Protein AF-A0AAW4C2I9-F1 (afdb_monomer)

Nearest PDB structures (foldseek):
  2wze-assembly2_B  TM=6.515E-01  e=4.991E-06  Acetivibrio thermocellus
  4xup-assembly6_F  TM=6.918E-01  e=1.809E-05  Paenibacillus barcinonensis
  4xup-assembly4_D  TM=6.407E-01  e=1.243E-05  Paenibacillus barcinonensis
  4gwm-assembly1_B  TM=6.866E-01  e=7.703E-05  Homo sapiens
  4xup-assembly2_B  TM=6.255E-01  e=2.634E-05  Paenibacillus barcinonensis

InterPro domains:
  IPR008979 Galactose-binding-like domain superfamily [SSF49785] (207-330)
  IPR015406 Tip attachment protein J, central straight fiber domain [PF09327] (444-577)
  IPR053171 Viral Tip Attachment Protein [PTHR36251] (152-578)

pLDDT: mean 73.22, std 16.02, range [34.75, 94.25]

Organism: Pseudomonas putida (NCBI:txid303)

Secondary structure (DSSP, 8-state):
------TTS-SSS-SHHHHS----------SSTT-----S----SS--S-HHHHHHHHHHHHHHHHHHHHHHHHHHHHHHHHHHHHHHHHHHHHHHHHHHHHHT---EEEESSPPPGGG--TT-EEEE-GGG--EEEEE-SSSEEE---HHHHHHHHHHHHHHHHHHHHHHHHHHHHHHHHHHHHHHHHHHHHHHHHHHHHHHHT----S-S-SS-TT---TTB-SS-EEEE-SSSSS-SEEEEESS-EEESSS-PEE--TT-EEEEEEEEE-TTSPTT-EEEEEEEEE-TT--EEEEEEEEEEETT--S-EEEEEEEEPPTT--EEEEEEEEES--SS--EEEEEEEEEEE-THHHHHHHHHHHHHHHHHHHHHHHHHHHHHHHHHHHHHS---BTBTT--S--TT----SHHHHHHHHHHHHHHHHHHHHHHHHHTT--S-----------TT------PPPPPEE-TTS-EE---EEEEE-SSSEEEEE--SEEEEEE-SSSS-EEEEEEETTEEEES----S----S----SSEEE-S-B-TTS-BSEEEETTTTEEEEE-TTSSEEEEEETTEEEEEETTS-EEEEE----

Sequence (596 aa):
MVLEWDMSQLTAGGSDWSDSTITRFYLWLSSVAGDVFEIDWIALGQIAPSASVASVVDERTARISGDEANASAILGLSSSLQTTNGNVTAAQQAAQAASDKAGGKGEVIYSSTEPATDKRLAQNLWIDTTGAANTPKRWTGSAWVAVTDKVATDAAAAAASALAQVASKADASALQALQTTVTNQGNTLTAQGTSITQIKASIGQQPDNLILRGSFEDGLVDPWSGDARITNISAHPSAGKGVSFYTNSFCGIAANIVTAAGEQFDLSADLWANYMTAGQTARFQMQFYDKAGTSLGYVNAFSVAAAATGFKSYSGRITAPAGSVSARFLTRTEPADGTGRSLWCNIVARRVSSAEAATAQAVSNVEATVTQQGTAITAQASRLDGLYVQVNPEMEGDSSGMAGSTGSLVGVWTEQSARIEDGIAIGRQVETVQAQMGQTNASVQQVSEVMADINGRVSAQTTLKVETNQGGRKVVSGIAIGSNGEEGEILLMAQRLAIIDNLNGQTILPFVVEGGQVFINQAVINTAFIQQIVAGMTIRSAALNAQGLPLLEINFAAGTFTLRGQDANGSTLLNNGGLYVYDANGTERTAVGRLT

Foldseek 3Di:
DDDDDDLPDDPDDDRCSPPHDDPDDDDDPDPDPPDDDDDPDDDDDPPPPPPVVVVVVVVVVVVVVVVVVVVVVVVVVVVVVVVVVVVVVVVVVVVVVVVCVVVLQQDEAEECDDDDPVSLDQSYWYQNCNPNHRFIWGRPPPDTHTDDDPPVVVVVVVVVVVVVVVVVVVVVVVVVVVVVVVVVVVVVVVVVVVVVVVVVVVVVPDDDQDDPDFQCQVVDPPPKDQPKGKDQDPQDPPGRIWIKHLFKIWHDDVDWAFDAAFWKKKKKWKKDQQQADAPKKKFKWKWFAAPVRDTPDIDTQDMDGRPDPGIDMGMGMDGHHHRGGTMTIMIGIPDRPVRGIMIIGPIGMGTPDPVVVVVVVVVVVVVVVVVVVVVVVVVVVVVVVVVCCVVDPPDCPPPPHDPDDPPDDDPDVVVVVVVVVVVVVVVVVVVVVVVVVVPDPDDDPPPDDDDDDDPPDDWDFDFDDWDQDPVRDIDDWTFGFTDPPPDIDTDTDDQKDFDWDCPDPDTDTQWMDHPNDIDGPDDDDPDDDDPDDDDQAKDFDPQAAPVRHGQWMQGPPQQKTKHADNPLQWIWIQHPQFIFIAGSVRDTPDGDRRDD

Radius of gyration: 65.93 Å; Cα contacts (8 Å, |Δi|>4): 737; chains: 1; bounding box: 180×69×124 Å

Structure (mmCIF, N/CA/C/O backbone):
data_AF-A0AAW4C2I9-F1
#
_entry.id   AF-A0AAW4C2I9-F1
#
loop_
_atom_site.group_PDB
_atom_site.id
_atom_site.type_symbol
_atom_site.label_atom_id
_atom_site.label_alt_id
_atom_site.label_comp_id
_atom_site.label_asym_id
_atom_site.label_entity_id
_atom_site.label_seq_id
_atom_site.pdbx_PDB_ins_code
_atom_site.Cartn_x
_atom_site.Cartn_y
_atom_site.Cartn_z
_atom_site.occupancy
_atom_site.B_iso_or_equiv
_atom_site.auth_seq_id
_atom_site.auth_comp_id
_atom_site.auth_asym_id
_atom_site.auth_atom_id
_atom_site.pdbx_PDB_model_num
ATOM 1 N N . MET A 1 1 ? 36.603 -35.689 -42.553 1.00 52.62 1 MET A N 1
ATOM 2 C CA . MET A 1 1 ? 37.270 -36.418 -41.454 1.00 52.62 1 MET A CA 1
ATOM 3 C C . MET A 1 1 ? 37.646 -35.378 -40.422 1.00 52.62 1 MET A C 1
ATOM 5 O O . MET A 1 1 ? 38.348 -34.447 -40.789 1.00 52.62 1 MET A O 1
ATOM 9 N N . VAL A 1 2 ? 37.108 -35.462 -39.206 1.00 56.06 2 VAL A N 1
ATOM 10 C CA . VAL A 1 2 ? 37.527 -34.565 -38.120 1.00 56.06 2 VAL A CA 1
ATOM 11 C C . VAL A 1 2 ? 38.791 -35.172 -37.531 1.00 56.06 2 VAL A C 1
ATOM 13 O O . VAL A 1 2 ? 38.788 -36.345 -37.159 1.00 56.06 2 VAL A O 1
ATOM 16 N N . LEU A 1 3 ? 39.882 -34.414 -37.558 1.00 62.31 3 LEU A N 1
ATOM 17 C CA . LEU A 1 3 ? 41.158 -34.841 -37.012 1.00 62.31 3 LEU A CA 1
ATOM 18 C C . LEU A 1 3 ? 41.336 -34.141 -35.668 1.00 62.31 3 LEU A C 1
ATOM 20 O O . LEU A 1 3 ? 41.514 -32.926 -35.617 1.00 62.31 3 LEU A O 1
ATOM 24 N N . GLU A 1 4 ? 41.214 -34.907 -34.592 1.00 64.19 4 GLU A N 1
ATOM 25 C CA . GLU A 1 4 ? 41.355 -34.403 -33.230 1.00 64.19 4 GLU A CA 1
ATOM 26 C C . GLU A 1 4 ? 42.714 -34.812 -32.678 1.00 64.19 4 GLU A C 1
ATOM 28 O O . GLU A 1 4 ? 43.131 -35.967 -32.785 1.00 64.19 4 GLU A O 1
ATOM 33 N N . TRP A 1 5 ? 43.399 -33.849 -32.072 1.00 69.94 5 TRP A N 1
ATOM 34 C CA . TRP A 1 5 ? 44.656 -34.074 -31.384 1.00 69.94 5 TRP A CA 1
ATOM 35 C C . TRP A 1 5 ? 44.532 -33.552 -29.957 1.00 69.94 5 TRP A C 1
ATOM 37 O O . TRP A 1 5 ? 44.250 -32.372 -29.742 1.00 69.94 5 TRP A O 1
ATOM 47 N N . ASP A 1 6 ? 44.771 -34.427 -28.985 1.00 68.94 6 ASP A N 1
ATOM 48 C CA . ASP A 1 6 ? 44.899 -34.027 -27.589 1.00 68.94 6 ASP A CA 1
ATOM 49 C C . ASP A 1 6 ? 46.266 -33.364 -27.383 1.00 68.94 6 ASP A C 1
ATOM 51 O O . ASP A 1 6 ? 47.305 -34.028 -27.355 1.00 68.94 6 ASP A O 1
ATOM 55 N N . MET A 1 7 ? 46.260 -32.036 -27.248 1.00 68.44 7 MET A N 1
ATOM 56 C CA . MET A 1 7 ? 47.475 -31.237 -27.063 1.00 68.44 7 MET A CA 1
ATOM 57 C C . MET A 1 7 ? 48.206 -31.546 -25.743 1.00 68.44 7 MET A C 1
ATOM 59 O O . MET A 1 7 ? 49.376 -31.198 -25.613 1.00 68.44 7 MET A O 1
ATOM 63 N N . SER A 1 8 ? 47.552 -32.209 -24.775 1.00 65.75 8 SER A N 1
ATOM 64 C CA . SER A 1 8 ? 48.166 -32.629 -23.506 1.00 65.75 8 SER A CA 1
ATOM 65 C C . SER A 1 8 ? 48.896 -33.976 -23.593 1.00 65.75 8 SER A C 1
ATOM 67 O O . SER A 1 8 ? 49.721 -34.283 -22.733 1.00 65.75 8 SER A O 1
ATOM 69 N N . GLN A 1 9 ? 48.628 -34.767 -24.639 1.00 66.75 9 GLN A N 1
ATOM 70 C CA . GLN A 1 9 ? 49.229 -36.085 -24.877 1.00 66.75 9 GLN A CA 1
ATOM 71 C C . GLN A 1 9 ? 49.731 -36.236 -26.318 1.00 66.75 9 GLN A C 1
ATOM 73 O O . GLN A 1 9 ? 49.493 -37.240 -26.993 1.00 66.75 9 GLN A O 1
ATOM 78 N N . LEU A 1 10 ? 50.450 -35.228 -26.811 1.00 66.75 10 LEU A N 1
ATOM 79 C CA . LEU A 1 10 ? 51.054 -35.283 -28.138 1.00 66.75 10 LEU A CA 1
ATOM 80 C C . LEU A 1 10 ? 52.108 -36.395 -28.220 1.00 66.75 10 LEU A C 1
ATOM 82 O O . LEU A 1 10 ? 53.050 -36.460 -27.434 1.00 66.75 10 LEU A O 1
ATOM 86 N N . THR A 1 11 ? 51.983 -37.252 -29.232 1.00 63.31 11 THR A N 1
ATOM 87 C CA . THR A 1 11 ? 52.945 -38.329 -29.522 1.00 63.31 11 THR A CA 1
ATOM 88 C C . THR A 1 11 ? 54.231 -37.826 -30.194 1.00 63.31 11 THR A C 1
ATOM 90 O O . THR A 1 11 ? 55.203 -38.573 -30.286 1.00 63.31 11 THR A O 1
ATOM 93 N N . ALA A 1 12 ? 54.270 -36.558 -30.623 1.00 63.03 12 ALA A N 1
ATOM 94 C CA . ALA A 1 12 ? 55.456 -35.862 -31.122 1.00 63.03 12 ALA A CA 1
ATOM 95 C C . ALA A 1 12 ? 55.344 -34.346 -30.854 1.00 63.03 12 ALA A C 1
ATOM 97 O O . ALA A 1 12 ? 54.268 -33.781 -31.028 1.00 63.03 12 ALA A O 1
ATOM 98 N N . GLY A 1 13 ? 56.447 -33.684 -30.472 1.00 62.19 13 GLY A N 1
ATOM 99 C CA . GLY A 1 13 ? 56.495 -32.222 -30.271 1.00 62.19 13 GLY A CA 1
ATOM 100 C C . GLY A 1 13 ? 56.790 -31.715 -28.849 1.00 62.19 13 GLY A C 1
ATOM 101 O O . GLY A 1 13 ? 56.849 -30.507 -28.670 1.00 62.19 13 GLY A O 1
ATOM 102 N N . GLY A 1 14 ? 57.029 -32.589 -27.861 1.00 65.00 14 GLY A N 1
ATOM 103 C CA . GLY A 1 14 ? 57.451 -32.191 -26.501 1.00 65.00 14 GLY A CA 1
ATOM 104 C C . GLY A 1 14 ? 56.325 -31.652 -25.598 1.00 65.00 14 GLY A C 1
ATOM 105 O O . GLY A 1 14 ? 55.154 -31.729 -25.960 1.00 65.00 14 GLY A O 1
ATOM 106 N N . SER A 1 15 ? 56.676 -31.132 -24.409 1.00 64.69 15 SER A N 1
ATOM 107 C CA . SER A 1 15 ? 55.736 -30.580 -23.405 1.00 64.69 15 SER A CA 1
ATOM 108 C C . SER A 1 15 ? 55.484 -29.069 -23.537 1.00 64.69 15 SER A C 1
ATOM 110 O O . SER A 1 15 ? 54.864 -28.458 -22.669 1.00 64.69 15 SER A O 1
ATOM 112 N N . ASP A 1 16 ? 55.915 -28.447 -24.642 1.00 68.19 16 ASP A N 1
ATOM 113 C CA . ASP A 1 16 ? 55.808 -26.995 -24.861 1.00 68.19 16 ASP A CA 1
ATOM 114 C C . ASP A 1 16 ? 54.371 -26.464 -24.693 1.00 68.19 16 ASP A C 1
ATOM 116 O O . ASP A 1 16 ? 54.170 -25.336 -24.249 1.00 68.19 16 ASP A O 1
ATOM 120 N N . TRP A 1 17 ? 53.365 -27.292 -24.991 1.00 67.88 17 TRP A N 1
ATOM 121 C CA . TRP A 1 17 ? 51.941 -26.960 -24.875 1.00 67.88 17 TRP A CA 1
ATOM 122 C C . TRP A 1 17 ? 51.420 -26.873 -23.435 1.00 67.88 17 TRP A C 1
ATOM 124 O O . TRP A 1 17 ? 50.416 -26.198 -23.207 1.00 67.88 17 TRP A O 1
ATOM 134 N N . SER A 1 18 ? 52.067 -27.540 -22.472 1.00 64.25 18 SER A N 1
ATOM 135 C CA . SER A 1 18 ? 51.717 -27.454 -21.046 1.00 64.25 18 SER A CA 1
ATOM 136 C C . SER A 1 18 ? 52.580 -26.451 -20.286 1.00 64.25 18 SER A C 1
ATOM 138 O O . SER A 1 18 ? 52.116 -25.866 -19.308 1.00 64.25 18 SER A O 1
ATOM 140 N N . ASP A 1 19 ? 53.815 -26.237 -20.744 1.00 66.19 19 ASP A N 1
ATOM 141 C CA . ASP A 1 19 ? 54.846 -25.567 -19.947 1.00 66.19 19 ASP A CA 1
ATOM 142 C C . ASP A 1 19 ? 55.161 -24.140 -20.434 1.00 66.19 19 ASP A C 1
ATOM 144 O O . ASP A 1 19 ? 55.886 -23.406 -19.761 1.00 66.19 19 ASP A O 1
ATOM 148 N N . SER A 1 20 ? 54.628 -23.722 -21.591 1.00 69.94 20 SER A N 1
ATOM 149 C CA . SER A 1 20 ? 54.913 -22.418 -22.206 1.00 69.94 20 SER A CA 1
ATOM 150 C C . SER A 1 20 ? 53.667 -21.676 -22.700 1.00 69.94 20 SER A C 1
ATOM 152 O O . SER A 1 20 ? 52.658 -22.261 -23.085 1.00 69.94 20 SER A O 1
ATOM 154 N N . THR A 1 21 ? 53.758 -20.344 -22.753 1.00 70.88 21 THR A N 1
ATOM 155 C CA . THR A 1 21 ? 52.738 -19.496 -23.388 1.00 70.88 21 THR A CA 1
ATOM 156 C C . THR A 1 21 ? 52.867 -19.564 -24.910 1.00 70.88 21 THR A C 1
ATOM 158 O O . THR A 1 21 ? 53.833 -19.058 -25.486 1.00 70.88 21 THR A O 1
ATOM 161 N N . ILE A 1 22 ? 51.869 -20.142 -25.579 1.00 71.25 22 ILE A N 1
ATOM 162 C CA . ILE A 1 22 ? 51.860 -20.294 -27.037 1.00 71.25 22 ILE A CA 1
ATOM 163 C C . ILE A 1 22 ? 51.410 -18.991 -27.708 1.00 71.25 22 ILE A C 1
ATOM 165 O O . ILE A 1 22 ? 50.262 -18.573 -27.590 1.00 71.25 22 ILE A O 1
ATOM 169 N N . THR A 1 23 ? 52.317 -18.347 -28.443 1.00 70.75 23 THR A N 1
ATOM 170 C CA . THR A 1 23 ? 52.043 -17.098 -29.185 1.00 70.75 23 THR A CA 1
ATOM 171 C C . THR A 1 23 ? 51.770 -17.325 -30.672 1.00 70.75 23 THR A C 1
ATOM 173 O O . THR A 1 23 ? 51.279 -16.432 -31.360 1.00 70.75 23 THR A O 1
ATOM 176 N N . ARG A 1 24 ? 52.090 -18.519 -31.184 1.00 68.06 24 ARG A N 1
ATOM 177 C CA . ARG A 1 24 ? 51.896 -18.931 -32.578 1.00 68.06 24 ARG A CA 1
ATOM 178 C C . ARG A 1 24 ? 51.836 -20.453 -32.678 1.00 68.06 24 ARG A C 1
ATOM 180 O O . ARG A 1 24 ? 52.513 -21.134 -31.916 1.00 68.06 24 ARG A O 1
ATOM 187 N N . PHE A 1 25 ? 51.125 -20.975 -33.672 1.00 69.12 25 PHE A N 1
ATOM 188 C CA . PHE A 1 25 ? 51.182 -22.389 -34.047 1.00 69.12 25 PHE A CA 1
ATOM 189 C C . PHE A 1 25 ? 51.425 -22.516 -35.555 1.00 69.12 25 PHE A C 1
ATOM 191 O O . PHE A 1 25 ? 51.095 -21.614 -36.328 1.00 69.12 25 PHE A O 1
ATOM 198 N N . TYR A 1 26 ? 52.038 -23.622 -35.966 1.00 70.94 26 TYR A N 1
ATOM 199 C CA . TYR A 1 26 ? 52.268 -23.956 -37.368 1.00 70.94 26 TYR A CA 1
ATOM 200 C C . TYR A 1 26 ? 51.547 -25.257 -37.696 1.00 70.94 26 TYR A C 1
ATOM 202 O O . TYR A 1 26 ? 51.655 -26.224 -36.947 1.00 70.94 26 TYR A O 1
ATOM 210 N N . LEU A 1 27 ? 50.843 -25.282 -38.825 1.00 75.50 27 LEU A N 1
ATOM 211 C CA . LEU A 1 27 ? 50.160 -26.468 -39.324 1.00 75.50 27 LEU A CA 1
ATOM 212 C C . LEU A 1 27 ? 50.818 -26.905 -40.634 1.00 75.50 27 LEU A C 1
ATOM 214 O O . LEU A 1 27 ? 50.690 -26.231 -41.656 1.00 75.50 27 LEU A O 1
ATOM 218 N N . TRP A 1 28 ? 51.550 -28.016 -40.597 1.00 74.62 28 TRP A N 1
ATOM 219 C CA . TRP A 1 28 ? 52.153 -28.617 -41.786 1.00 74.62 28 TRP A CA 1
ATOM 220 C C . TRP A 1 28 ? 51.223 -29.697 -42.337 1.00 74.62 28 TRP A C 1
ATOM 222 O O . TRP A 1 28 ? 51.071 -30.754 -41.734 1.00 74.62 28 TRP A O 1
ATOM 232 N N . LEU A 1 29 ? 50.576 -29.406 -43.467 1.00 73.75 29 LEU A N 1
ATOM 233 C CA . LEU A 1 29 ? 49.524 -30.256 -44.039 1.00 73.75 29 LEU A CA 1
ATOM 234 C C . LEU A 1 29 ? 50.050 -31.295 -45.039 1.00 73.75 29 LEU A C 1
ATOM 236 O O . LEU A 1 29 ? 49.460 -32.360 -45.177 1.00 73.75 29 LEU A O 1
ATOM 240 N N . SER A 1 30 ? 51.166 -31.014 -45.714 1.00 74.88 30 SER A N 1
ATOM 241 C CA . SER A 1 30 ? 51.853 -31.969 -46.589 1.00 74.88 30 SER A CA 1
ATOM 242 C C . SER A 1 30 ? 53.334 -31.621 -46.716 1.00 74.88 30 SER A C 1
ATOM 244 O O . SER A 1 30 ? 53.735 -30.469 -46.541 1.00 74.88 30 SER A O 1
ATOM 246 N N . SER A 1 31 ? 54.146 -32.629 -47.030 1.00 74.00 31 SER A N 1
ATOM 247 C CA . SER A 1 31 ? 55.551 -32.492 -47.423 1.00 74.00 31 SER A CA 1
ATOM 248 C C . SER A 1 31 ? 55.761 -32.634 -48.938 1.00 74.00 31 SER A C 1
ATOM 250 O O . SER A 1 31 ? 56.901 -32.587 -49.402 1.00 74.00 31 SER A O 1
ATOM 252 N N . VAL A 1 32 ? 54.680 -32.793 -49.713 1.00 73.50 32 VAL A N 1
ATOM 253 C CA . VAL A 1 32 ? 54.700 -33.038 -51.160 1.00 73.50 32 VAL A CA 1
ATOM 254 C C . VAL A 1 32 ? 54.018 -31.881 -51.899 1.00 73.50 32 VAL A C 1
ATOM 256 O O . VAL A 1 32 ? 52.949 -31.411 -51.516 1.00 73.50 32 VAL A O 1
ATOM 259 N N . ALA A 1 33 ? 54.648 -31.389 -52.968 1.00 71.75 33 ALA A N 1
ATOM 260 C CA . ALA A 1 33 ? 54.097 -30.304 -53.774 1.00 71.75 33 ALA A CA 1
ATOM 261 C C . ALA A 1 33 ? 52.945 -30.810 -54.663 1.00 71.75 33 ALA A C 1
ATOM 263 O O . ALA A 1 33 ? 53.154 -31.706 -55.478 1.00 71.75 33 ALA A O 1
ATOM 264 N N . GLY A 1 34 ? 51.759 -30.203 -54.539 1.00 70.75 34 GLY A N 1
ATOM 265 C CA . GLY A 1 34 ? 50.592 -30.486 -55.390 1.00 70.75 34 GLY A CA 1
ATOM 266 C C . GLY A 1 34 ? 49.338 -30.972 -54.656 1.00 70.75 34 GLY A C 1
ATOM 267 O O . GLY A 1 34 ? 48.286 -31.059 -55.285 1.00 70.75 34 GLY A O 1
ATOM 268 N N . ASP A 1 35 ? 49.418 -31.243 -53.352 1.00 76.94 35 ASP A N 1
ATOM 269 C CA . ASP A 1 35 ? 48.251 -31.647 -52.562 1.00 76.94 35 ASP A CA 1
ATOM 270 C C . ASP A 1 35 ? 47.304 -30.465 -52.293 1.00 76.94 35 ASP A C 1
ATOM 272 O O . ASP A 1 35 ? 47.739 -29.341 -52.024 1.00 76.94 35 ASP A O 1
ATOM 276 N N . VAL A 1 36 ? 45.994 -30.731 -52.334 1.00 74.56 36 VAL A N 1
ATOM 277 C CA . VAL A 1 36 ? 44.930 -29.750 -52.070 1.00 74.56 36 VAL A CA 1
ATOM 278 C C . VAL A 1 36 ? 44.140 -30.184 -50.839 1.00 74.56 36 VAL A C 1
ATOM 280 O O . VAL A 1 36 ? 43.656 -31.313 -50.777 1.00 74.56 36 VAL A O 1
ATOM 283 N N . PHE A 1 37 ? 43.986 -29.275 -49.875 1.00 73.50 37 PHE A N 1
ATOM 284 C CA . PHE A 1 37 ? 43.230 -29.493 -48.641 1.00 73.50 37 PHE A CA 1
ATOM 285 C C . PHE A 1 37 ? 42.101 -28.470 -48.536 1.00 73.50 37 PHE A C 1
ATOM 287 O O . PHE A 1 37 ? 42.345 -27.269 -48.650 1.00 73.50 37 PHE A O 1
ATOM 294 N N . GLU A 1 38 ? 40.882 -28.935 -48.271 1.00 72.94 38 GLU A N 1
ATOM 295 C CA . GLU A 1 38 ? 39.770 -28.075 -47.865 1.00 72.94 38 GLU A CA 1
ATOM 296 C C . GLU A 1 38 ? 39.625 -28.131 -46.346 1.00 72.94 38 GLU A C 1
ATOM 298 O O . GLU A 1 38 ? 39.473 -29.203 -45.756 1.00 72.94 38 GLU A O 1
ATOM 303 N N . ILE A 1 39 ? 39.702 -26.963 -45.713 1.00 73.56 39 ILE A N 1
ATOM 304 C CA . ILE A 1 39 ? 39.550 -26.802 -44.270 1.00 73.56 39 ILE A CA 1
ATOM 305 C C . ILE A 1 39 ? 38.329 -25.923 -44.050 1.00 73.56 39 ILE A C 1
ATOM 307 O O . ILE A 1 39 ? 38.333 -24.753 -44.419 1.00 73.56 39 ILE A O 1
ATOM 311 N N . ASP A 1 40 ? 37.295 -26.502 -43.452 1.00 67.62 40 ASP A N 1
ATOM 312 C CA . ASP A 1 40 ? 36.054 -25.791 -43.148 1.00 67.62 40 ASP A CA 1
ATOM 313 C C . ASP A 1 40 ? 36.248 -24.852 -41.943 1.00 67.62 40 ASP A C 1
ATOM 315 O O . ASP A 1 40 ? 35.952 -23.660 -41.997 1.00 67.62 40 ASP A O 1
ATOM 319 N N . TRP A 1 41 ? 36.861 -25.355 -40.868 1.00 66.44 41 TRP A N 1
ATOM 320 C CA . TRP A 1 41 ? 37.232 -24.550 -39.705 1.00 66.44 41 TRP A CA 1
ATOM 321 C C . TRP A 1 41 ? 38.394 -25.175 -38.924 1.00 66.44 41 TRP A C 1
ATOM 323 O O . TRP A 1 41 ? 38.642 -26.379 -38.990 1.00 66.44 41 TRP A O 1
ATOM 333 N N . ILE A 1 42 ? 39.104 -24.336 -38.168 1.00 68.50 42 ILE A N 1
ATOM 334 C CA . ILE A 1 42 ? 40.110 -24.736 -37.176 1.00 68.50 42 ILE A CA 1
ATOM 335 C C . ILE A 1 42 ? 39.714 -24.066 -35.863 1.00 68.50 42 ILE A C 1
ATOM 337 O O . ILE A 1 42 ? 39.567 -22.844 -35.828 1.00 68.50 42 ILE A O 1
ATOM 341 N N . ALA A 1 43 ? 39.553 -24.841 -34.789 1.00 65.38 43 ALA A N 1
ATOM 342 C CA . ALA A 1 43 ? 39.347 -24.297 -33.450 1.00 65.38 43 ALA A CA 1
ATOM 343 C C . ALA A 1 43 ? 40.560 -24.597 -32.572 1.00 65.38 43 ALA A C 1
ATOM 345 O O . ALA A 1 43 ? 41.049 -25.724 -32.532 1.00 65.38 43 ALA A O 1
ATOM 346 N N . LEU A 1 44 ? 41.032 -23.570 -31.869 1.00 65.88 44 LEU A N 1
ATOM 347 C CA . LEU A 1 44 ? 42.155 -23.639 -30.941 1.00 65.88 44 LEU A CA 1
ATOM 348 C C . LEU A 1 44 ? 41.748 -22.947 -29.648 1.00 65.88 44 LEU A C 1
ATOM 350 O O . LEU A 1 44 ? 41.357 -21.782 -29.656 1.00 65.88 44 LEU A O 1
ATOM 354 N N . GLY A 1 45 ? 41.840 -23.670 -28.542 1.00 62.78 45 GLY A N 1
ATOM 355 C CA . GLY A 1 45 ? 41.514 -23.161 -27.219 1.00 62.78 45 GLY A CA 1
ATOM 356 C C . GLY A 1 45 ? 41.530 -24.282 -26.192 1.00 62.78 45 GLY A C 1
ATOM 357 O O . GLY A 1 45 ? 41.560 -25.461 -26.545 1.00 62.78 45 GLY A O 1
ATOM 358 N N . GLN A 1 46 ? 41.476 -23.925 -24.909 1.00 56.34 46 GLN A N 1
ATOM 359 C CA . GLN A 1 46 ? 40.963 -24.870 -23.921 1.00 56.34 46 GLN A CA 1
ATOM 360 C C . GLN A 1 46 ? 39.545 -25.242 -24.348 1.00 56.34 46 GLN A C 1
ATOM 362 O O . GLN A 1 46 ? 38.785 -24.359 -24.750 1.00 56.34 46 GLN A O 1
ATOM 367 N N . ILE A 1 47 ? 39.183 -26.524 -24.248 1.00 53.12 47 ILE A N 1
ATOM 368 C CA . ILE A 1 47 ? 37.779 -26.931 -24.277 1.00 53.12 47 ILE A CA 1
ATOM 369 C C . ILE A 1 47 ? 37.092 -26.060 -23.220 1.00 53.12 47 ILE A C 1
ATOM 371 O O . ILE A 1 47 ? 37.295 -26.271 -22.022 1.00 53.12 47 ILE A O 1
ATOM 375 N N . ALA A 1 48 ? 36.360 -25.027 -23.664 1.00 50.88 48 ALA A N 1
ATOM 376 C CA . ALA A 1 48 ? 35.480 -24.236 -22.812 1.00 50.88 48 ALA A CA 1
ATOM 377 C C . ALA A 1 48 ? 34.719 -25.239 -21.952 1.00 50.88 48 ALA A C 1
ATOM 379 O O . ALA A 1 48 ? 34.345 -26.286 -22.493 1.00 50.88 48 ALA A O 1
ATOM 380 N N . PRO A 1 49 ? 34.602 -25.006 -20.635 1.00 49.06 49 PRO A N 1
ATOM 381 C CA . PRO A 1 49 ? 34.382 -26.084 -19.688 1.00 49.06 49 PRO A CA 1
ATOM 382 C C . PRO A 1 49 ? 33.204 -26.915 -20.196 1.00 49.06 49 PRO A C 1
ATOM 384 O O . PRO A 1 49 ? 32.136 -26.354 -20.440 1.00 49.06 49 PRO A O 1
ATOM 387 N N . SER A 1 50 ? 33.489 -28.190 -20.522 1.00 51.91 50 SER A N 1
ATOM 388 C CA . SER A 1 50 ? 32.610 -29.082 -21.302 1.00 51.91 50 SER A CA 1
ATOM 389 C C . SER A 1 50 ? 31.155 -28.927 -20.864 1.00 51.91 50 SER A C 1
ATOM 391 O O . SER A 1 50 ? 30.941 -28.636 -19.695 1.00 51.91 50 SER A O 1
ATOM 393 N N . ALA A 1 51 ? 30.160 -29.134 -21.733 1.00 52.34 51 ALA A N 1
ATOM 394 C CA . ALA A 1 51 ? 28.729 -28.980 -21.406 1.00 52.34 51 ALA A CA 1
ATOM 395 C C . ALA A 1 51 ? 28.321 -29.487 -19.994 1.00 52.34 51 ALA A C 1
ATOM 397 O O . ALA A 1 51 ? 27.467 -28.889 -19.347 1.00 52.34 51 ALA A O 1
ATOM 398 N N . SER A 1 52 ? 29.016 -30.508 -19.483 1.00 57.41 52 SER A N 1
ATOM 399 C CA . SER A 1 52 ? 29.046 -31.001 -18.099 1.00 57.41 52 SER A CA 1
ATOM 400 C C . SER A 1 52 ? 29.224 -29.939 -16.990 1.00 57.41 52 SER A C 1
ATOM 402 O O . SER A 1 52 ? 28.576 -30.020 -15.954 1.00 57.41 52 SER A O 1
ATOM 404 N N . VAL A 1 53 ? 30.103 -28.948 -17.143 1.00 55.56 53 VAL A N 1
ATOM 405 C CA . VAL A 1 53 ? 30.375 -27.913 -16.1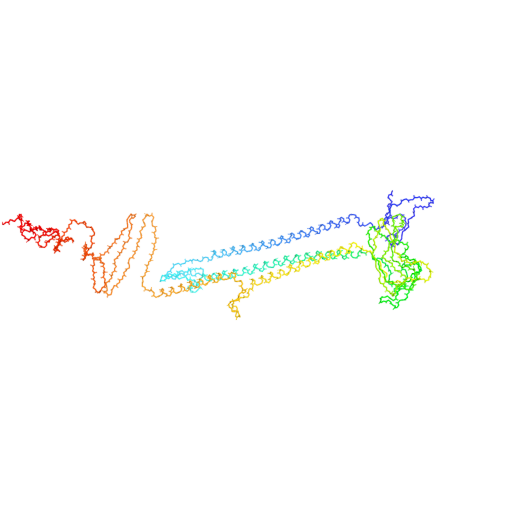30 1.00 55.56 53 VAL A CA 1
ATOM 406 C C . VAL A 1 53 ? 29.314 -26.820 -16.163 1.00 55.56 53 VAL A C 1
ATOM 408 O O . VAL A 1 53 ? 28.888 -26.381 -15.101 1.00 55.56 53 VAL A O 1
ATOM 411 N N . ALA A 1 54 ? 28.844 -26.420 -17.350 1.00 53.69 54 ALA A N 1
ATOM 412 C CA . ALA A 1 54 ? 27.705 -25.509 -17.475 1.00 53.69 54 ALA A CA 1
ATOM 413 C C . ALA A 1 54 ? 26.448 -26.128 -16.838 1.00 53.69 54 ALA A C 1
ATOM 415 O O . ALA A 1 54 ? 25.828 -25.493 -15.992 1.00 53.69 54 ALA A O 1
ATOM 416 N N . SER A 1 55 ? 26.166 -27.412 -17.104 1.00 66.19 55 SER A N 1
ATOM 417 C CA . SER A 1 55 ? 25.060 -28.122 -16.448 1.00 66.19 55 SER A CA 1
ATOM 418 C C . SER A 1 55 ? 25.237 -28.257 -14.933 1.00 66.19 55 SER A C 1
ATOM 420 O O . SER A 1 55 ? 24.258 -28.189 -14.199 1.00 66.19 55 SER A O 1
ATOM 422 N N . VAL A 1 56 ? 26.472 -28.418 -14.440 1.00 74.38 56 VAL A N 1
ATOM 423 C CA . VAL A 1 56 ? 26.757 -28.460 -12.992 1.00 74.38 56 VAL A CA 1
ATOM 424 C C . VAL A 1 56 ? 26.592 -27.080 -12.348 1.00 74.38 56 VAL A C 1
ATOM 426 O O . VAL A 1 56 ? 26.146 -26.993 -11.206 1.00 74.38 56 VAL A O 1
ATOM 429 N N . VAL A 1 57 ? 26.915 -25.993 -13.056 1.00 73.12 57 VAL A N 1
ATOM 430 C CA . VAL A 1 57 ? 26.670 -24.616 -12.594 1.00 73.12 57 VAL A CA 1
ATOM 431 C C . VAL A 1 57 ? 25.172 -24.308 -12.579 1.00 73.12 57 VAL A C 1
ATOM 433 O O . VAL A 1 57 ? 24.690 -23.752 -11.590 1.00 73.12 57 VAL A O 1
ATOM 436 N N . ASP A 1 58 ? 24.425 -24.736 -13.596 1.00 77.75 58 ASP A N 1
ATOM 437 C CA . ASP A 1 58 ? 22.965 -24.603 -13.647 1.00 77.75 58 ASP A CA 1
ATOM 438 C C . ASP A 1 58 ? 22.292 -25.415 -12.530 1.00 77.75 58 ASP A C 1
ATOM 440 O O . ASP A 1 58 ? 21.453 -24.891 -11.798 1.00 77.75 58 ASP A O 1
ATOM 444 N N . GLU A 1 59 ? 22.718 -26.665 -12.308 1.00 81.31 59 GLU A N 1
ATOM 445 C CA . GLU A 1 59 ? 22.237 -27.510 -11.206 1.00 81.31 59 GLU A CA 1
ATOM 446 C C . GLU A 1 59 ? 22.596 -26.914 -9.835 1.00 81.31 59 GLU A C 1
ATOM 448 O O . GLU A 1 59 ? 21.786 -26.937 -8.906 1.00 81.31 59 GLU A O 1
ATOM 453 N N . ARG A 1 60 ? 23.803 -26.349 -9.682 1.00 82.00 60 ARG A N 1
ATOM 454 C CA . ARG A 1 60 ? 24.217 -25.652 -8.454 1.00 82.00 60 ARG A CA 1
ATOM 455 C C . ARG A 1 60 ? 23.350 -24.423 -8.201 1.00 82.00 60 ARG A C 1
ATOM 457 O O . ARG A 1 60 ? 22.951 -24.200 -7.064 1.00 82.00 60 ARG A O 1
ATOM 464 N N . THR A 1 61 ? 23.042 -23.661 -9.244 1.00 81.25 61 THR A N 1
ATOM 465 C CA . THR A 1 61 ? 22.194 -22.467 -9.160 1.00 81.25 61 THR A CA 1
ATOM 466 C C . THR A 1 61 ? 20.761 -22.853 -8.798 1.00 81.25 61 THR A C 1
ATOM 468 O O . THR A 1 61 ? 20.197 -22.287 -7.868 1.00 81.25 61 THR A O 1
ATOM 471 N N . ALA A 1 62 ? 20.211 -23.891 -9.436 1.00 82.62 62 ALA A N 1
ATOM 472 C CA . ALA A 1 62 ? 18.888 -24.425 -9.118 1.00 82.62 62 ALA A CA 1
ATOM 473 C C . ALA A 1 62 ? 18.794 -24.943 -7.672 1.00 82.62 62 ALA A C 1
ATOM 475 O O . ALA A 1 62 ? 17.792 -24.698 -6.999 1.00 82.62 62 ALA A O 1
ATOM 476 N N . ARG A 1 63 ? 19.841 -25.616 -7.167 1.00 87.81 63 ARG A N 1
ATOM 477 C CA . ARG A 1 63 ? 19.914 -26.049 -5.762 1.00 87.81 63 ARG A CA 1
ATOM 478 C C . ARG A 1 63 ? 19.957 -24.874 -4.794 1.00 87.81 63 ARG A C 1
ATOM 480 O O . ARG A 1 63 ? 19.196 -24.887 -3.839 1.00 87.81 63 ARG A O 1
ATOM 487 N N . ILE A 1 64 ? 20.766 -23.849 -5.070 1.00 86.88 64 ILE A N 1
ATOM 488 C CA . ILE A 1 64 ? 20.818 -22.634 -4.242 1.00 86.88 64 ILE A CA 1
ATOM 489 C C . ILE A 1 64 ? 19.439 -21.969 -4.183 1.00 86.88 64 ILE A C 1
ATOM 491 O O . ILE A 1 64 ? 18.948 -21.697 -3.093 1.00 86.88 64 ILE A O 1
ATOM 495 N N . SER A 1 65 ? 18.769 -21.787 -5.325 1.00 85.50 65 SER A N 1
ATOM 496 C CA . SER A 1 65 ? 17.414 -21.219 -5.353 1.00 85.50 65 SER A CA 1
ATOM 497 C C . SER A 1 65 ? 16.390 -22.090 -4.613 1.00 85.50 65 SER A C 1
ATOM 499 O O . SER A 1 65 ? 15.498 -21.567 -3.947 1.00 85.50 65 SER A O 1
ATOM 501 N N . GLY A 1 66 ? 16.514 -23.419 -4.695 1.00 91.31 66 GLY A N 1
ATOM 502 C CA . GLY A 1 66 ? 15.688 -24.354 -3.927 1.00 91.31 66 GLY A CA 1
ATOM 503 C C . GLY A 1 66 ? 15.937 -24.270 -2.417 1.00 91.31 66 GLY A C 1
ATOM 504 O O . GLY A 1 66 ? 14.986 -24.251 -1.636 1.00 91.31 66 GLY A O 1
ATOM 505 N N . ASP A 1 67 ? 17.199 -24.165 -2.003 1.00 90.38 67 ASP A N 1
ATOM 506 C CA . ASP A 1 67 ? 17.596 -24.015 -0.603 1.00 90.38 67 ASP A CA 1
ATOM 507 C C . ASP A 1 67 ? 17.147 -22.661 -0.032 1.00 90.38 67 ASP A C 1
ATOM 509 O O . ASP A 1 67 ? 16.661 -22.607 1.097 1.00 90.38 67 ASP A O 1
ATOM 513 N N . GLU A 1 68 ? 17.210 -21.580 -0.815 1.00 88.81 68 GLU A N 1
ATOM 514 C CA . GLU A 1 68 ? 16.667 -20.261 -0.457 1.00 88.81 68 GLU A CA 1
ATOM 515 C C . GLU A 1 68 ? 15.138 -20.288 -0.293 1.00 88.81 68 GLU A C 1
ATOM 517 O O . GLU A 1 68 ? 14.596 -19.713 0.661 1.00 88.81 68 GLU A O 1
ATOM 522 N N . ALA A 1 69 ? 14.428 -20.994 -1.180 1.00 87.56 69 ALA A N 1
ATOM 523 C CA . ALA A 1 69 ? 12.984 -21.193 -1.068 1.00 87.56 69 ALA A CA 1
ATOM 524 C C . ALA A 1 69 ? 12.622 -22.020 0.178 1.00 87.56 69 ALA A C 1
ATOM 526 O O . ALA A 1 69 ? 11.711 -21.651 0.924 1.00 87.56 69 ALA A O 1
ATOM 527 N N . ASN A 1 70 ? 13.373 -23.091 0.456 1.00 91.56 70 ASN A N 1
ATOM 528 C CA . ASN A 1 70 ? 13.215 -23.897 1.666 1.00 91.56 70 ASN A CA 1
ATOM 529 C C . ASN A 1 70 ? 13.511 -23.082 2.932 1.00 91.56 70 ASN A C 1
ATOM 531 O O . ASN A 1 70 ? 12.737 -23.139 3.886 1.00 91.56 70 ASN A O 1
ATOM 535 N N . ALA A 1 71 ? 14.580 -22.281 2.943 1.00 90.88 71 ALA A N 1
ATOM 536 C CA . ALA A 1 71 ? 14.911 -21.393 4.054 1.00 90.88 71 ALA A CA 1
ATOM 537 C C . ALA A 1 71 ? 13.791 -20.373 4.308 1.00 90.88 71 ALA A C 1
ATOM 539 O O . ALA A 1 71 ? 13.395 -20.160 5.454 1.00 90.88 71 ALA A O 1
ATOM 540 N N . SER A 1 72 ? 13.216 -19.809 3.244 1.00 89.75 72 SER A N 1
ATOM 541 C CA . SER A 1 72 ? 12.070 -18.896 3.331 1.00 89.75 72 SER A CA 1
ATOM 542 C C . SER A 1 72 ? 10.822 -19.585 3.895 1.00 89.75 72 SER A C 1
ATOM 544 O O . SER A 1 72 ? 10.150 -19.030 4.764 1.00 89.75 72 SER A O 1
ATOM 546 N N . ALA A 1 73 ? 10.533 -20.818 3.465 1.00 92.38 73 ALA A N 1
ATOM 547 C CA . ALA A 1 73 ? 9.430 -21.615 4.002 1.00 92.38 73 ALA A CA 1
ATOM 548 C C . ALA A 1 73 ? 9.635 -21.962 5.489 1.00 92.38 73 ALA A C 1
ATOM 550 O O . ALA A 1 73 ? 8.697 -21.863 6.280 1.00 92.38 73 ALA A O 1
ATOM 551 N N . ILE A 1 74 ? 10.865 -22.307 5.888 1.00 92.00 74 ILE A N 1
ATOM 552 C CA . ILE A 1 74 ? 11.239 -22.573 7.286 1.00 92.00 74 ILE A CA 1
ATOM 553 C C . ILE A 1 74 ? 11.088 -21.311 8.140 1.00 92.00 74 ILE A C 1
ATOM 555 O O . ILE A 1 74 ? 10.546 -21.385 9.242 1.00 92.00 74 ILE A O 1
ATOM 559 N N . LEU A 1 75 ? 11.516 -20.150 7.639 1.00 91.19 75 LEU A N 1
ATOM 560 C CA . LEU A 1 75 ? 11.319 -18.868 8.318 1.00 91.19 75 LEU A CA 1
ATOM 561 C C . LEU A 1 75 ? 9.826 -18.558 8.490 1.00 91.19 75 LEU A C 1
ATOM 563 O O . LEU A 1 75 ? 9.403 -18.225 9.596 1.00 91.19 75 LEU A O 1
ATOM 567 N N . GLY A 1 76 ? 9.014 -18.755 7.447 1.00 91.38 76 GLY A N 1
ATOM 568 C CA . GLY A 1 76 ? 7.559 -18.590 7.520 1.00 91.38 76 GLY A CA 1
ATOM 569 C C . GLY A 1 76 ? 6.892 -19.538 8.525 1.00 91.38 76 GLY A C 1
ATOM 570 O O . GLY A 1 76 ? 6.014 -19.123 9.291 1.00 91.38 76 GLY A O 1
ATOM 571 N N . LEU A 1 77 ? 7.342 -20.795 8.585 1.00 93.94 77 LEU A N 1
ATOM 572 C CA . LEU A 1 77 ? 6.887 -21.765 9.582 1.00 93.94 77 LEU A CA 1
ATOM 573 C C . LEU A 1 77 ? 7.307 -21.355 11.000 1.00 93.94 77 LEU A C 1
ATOM 575 O O . LEU A 1 77 ? 6.492 -21.432 11.915 1.00 93.94 77 LEU A O 1
ATOM 579 N N . SER A 1 78 ? 8.540 -20.875 11.180 1.00 94.25 78 SER A N 1
ATOM 580 C CA . SER A 1 78 ? 9.053 -20.374 12.462 1.00 94.25 78 SER A CA 1
ATOM 581 C C . SER A 1 78 ? 8.224 -19.194 12.975 1.00 94.25 78 SER A C 1
ATOM 583 O O . SER A 1 78 ? 7.774 -19.207 14.122 1.00 94.25 78 SER A O 1
ATOM 585 N N . SER A 1 79 ? 7.915 -18.220 12.111 1.00 90.19 79 SER A N 1
ATOM 586 C CA . SER A 1 79 ? 7.026 -17.103 12.450 1.00 90.19 79 SER A CA 1
ATOM 587 C C . SER A 1 79 ? 5.620 -17.581 12.818 1.00 90.19 79 SER A C 1
ATOM 589 O O . SER A 1 79 ? 5.076 -17.167 13.840 1.00 90.19 79 SER A O 1
ATOM 591 N N . SER A 1 80 ? 5.053 -18.508 12.040 1.00 91.69 80 SER A N 1
ATOM 592 C CA . SER A 1 80 ? 3.730 -19.089 12.318 1.00 91.69 80 SER A CA 1
ATOM 593 C C . SER A 1 80 ? 3.699 -19.837 13.655 1.00 91.69 80 SER A C 1
ATOM 595 O O . SER A 1 80 ? 2.730 -19.740 14.415 1.00 91.69 80 SER A O 1
ATOM 597 N N . LEU A 1 81 ? 4.776 -20.556 13.978 1.00 93.38 81 LEU A N 1
ATOM 598 C CA . LEU A 1 81 ? 4.940 -21.253 15.249 1.00 93.38 81 LEU A CA 1
ATOM 599 C C . LEU A 1 81 ? 5.070 -20.264 16.410 1.00 93.38 81 LEU A C 1
ATOM 601 O O . LEU A 1 81 ? 4.455 -20.472 17.453 1.00 93.38 81 LEU A O 1
ATOM 605 N N . GLN A 1 82 ? 5.798 -19.162 16.227 1.00 90.31 82 GLN A N 1
ATOM 606 C CA . GLN A 1 82 ? 5.932 -18.111 17.233 1.00 90.31 82 GLN A CA 1
ATOM 607 C C . GLN A 1 82 ? 4.582 -17.441 17.530 1.00 90.31 82 GLN A C 1
ATOM 609 O O . GLN A 1 82 ? 4.221 -17.279 18.698 1.00 90.31 82 GLN A O 1
ATOM 614 N N . THR A 1 83 ? 3.789 -17.142 16.495 1.00 89.94 83 THR A N 1
ATOM 615 C CA . THR A 1 83 ? 2.407 -16.660 16.646 1.00 89.94 83 THR A CA 1
ATOM 616 C C . THR A 1 83 ? 1.537 -17.678 17.380 1.00 89.94 83 THR A C 1
ATOM 618 O O . THR A 1 83 ? 0.827 -17.326 18.321 1.00 89.94 83 THR A O 1
ATOM 621 N N . THR A 1 84 ? 1.623 -18.955 17.000 1.00 90.50 84 THR A N 1
ATOM 622 C CA . THR A 1 84 ? 0.865 -20.034 17.649 1.00 90.50 84 THR A CA 1
ATOM 623 C C . THR A 1 84 ? 1.233 -20.156 19.127 1.00 90.50 84 THR A C 1
ATOM 625 O O . THR A 1 84 ? 0.347 -20.235 19.974 1.00 90.50 84 THR A O 1
ATOM 628 N N . ASN A 1 85 ? 2.521 -20.089 19.464 1.00 92.62 85 ASN A N 1
ATOM 629 C CA . ASN A 1 85 ? 2.996 -20.166 20.842 1.00 92.62 85 ASN A CA 1
ATOM 630 C C . ASN A 1 85 ? 2.537 -18.958 21.683 1.00 92.62 85 ASN A C 1
ATOM 632 O O . ASN A 1 85 ? 2.168 -19.110 22.850 1.00 92.62 85 ASN A O 1
ATOM 636 N N . GLY A 1 86 ? 2.484 -17.766 21.077 1.00 92.25 86 GLY A N 1
ATOM 637 C CA . GLY A 1 86 ? 1.889 -16.575 21.688 1.00 92.25 86 GLY A CA 1
ATOM 638 C C . GLY A 1 86 ? 0.394 -16.748 21.975 1.00 92.25 86 GLY A C 1
ATOM 639 O O . GLY A 1 86 ? -0.055 -16.476 23.088 1.00 92.25 86 GLY A O 1
ATOM 640 N N . ASN A 1 87 ? -0.364 -17.288 21.016 1.00 91.31 87 ASN A N 1
ATOM 641 C CA . ASN A 1 87 ? -1.790 -17.580 21.186 1.00 91.31 87 ASN A CA 1
ATOM 642 C C . ASN A 1 87 ? -2.041 -18.628 22.281 1.00 91.31 87 ASN A C 1
ATOM 644 O O . ASN A 1 87 ? -2.949 -18.452 23.091 1.00 91.31 87 ASN A O 1
ATOM 648 N N . VAL A 1 88 ? -1.225 -19.687 22.345 1.00 93.31 88 VAL A N 1
ATOM 649 C CA . VAL A 1 88 ? -1.293 -20.701 23.413 1.00 93.31 88 VAL A CA 1
ATOM 650 C C . VAL A 1 88 ? -1.018 -20.067 24.775 1.00 93.31 88 VAL A C 1
ATOM 652 O O . VAL A 1 88 ? -1.774 -20.295 25.715 1.00 93.31 88 VAL A O 1
ATOM 655 N N . THR A 1 89 ? 0.000 -19.210 24.872 1.00 92.50 89 THR A N 1
ATOM 656 C CA . THR A 1 89 ? 0.321 -18.488 26.113 1.00 92.50 89 THR A CA 1
ATOM 657 C C . THR A 1 89 ? -0.842 -17.595 26.556 1.00 92.50 89 THR A C 1
ATOM 659 O O . THR A 1 89 ? -1.234 -17.625 27.721 1.00 92.50 89 THR A O 1
ATOM 662 N N . ALA A 1 90 ? -1.444 -16.841 25.632 1.00 88.19 90 ALA A N 1
ATOM 663 C CA . ALA A 1 90 ? -2.602 -15.996 25.921 1.00 88.19 90 ALA A CA 1
ATOM 664 C C . ALA A 1 90 ? -3.830 -16.820 26.343 1.00 88.19 90 ALA A C 1
ATOM 666 O O . ALA A 1 90 ? -4.515 -16.463 27.301 1.00 88.19 90 ALA A O 1
ATOM 667 N N . ALA A 1 91 ? -4.087 -17.950 25.677 1.00 87.94 91 ALA A N 1
ATOM 668 C CA . ALA A 1 91 ? -5.162 -18.868 26.046 1.00 87.94 91 ALA A CA 1
ATOM 669 C C . ALA A 1 91 ? -4.942 -19.465 27.444 1.00 87.94 91 ALA A C 1
ATOM 671 O O . ALA A 1 91 ? -5.884 -19.567 28.228 1.00 87.94 91 ALA A O 1
ATOM 672 N N . GLN A 1 92 ? -3.697 -19.798 27.790 1.00 93.00 92 GLN A N 1
ATOM 673 C CA . GLN A 1 92 ? -3.335 -20.319 29.104 1.00 93.00 92 GLN A CA 1
ATOM 674 C C . GLN A 1 92 ? -3.477 -19.255 30.202 1.00 93.00 92 GLN A C 1
ATOM 676 O O . GLN A 1 92 ? -4.023 -19.547 31.264 1.00 93.00 92 GLN A O 1
ATOM 681 N N . GLN A 1 93 ? -3.089 -18.005 29.930 1.00 87.75 93 GLN A N 1
ATOM 682 C CA . GLN A 1 93 ? -3.338 -16.870 30.827 1.00 87.75 93 GLN A CA 1
ATOM 683 C C . GLN A 1 93 ? -4.836 -16.600 31.010 1.00 87.75 93 GLN A C 1
ATOM 685 O O . GLN A 1 93 ? -5.285 -16.371 32.131 1.00 87.75 93 GLN A O 1
ATOM 690 N N . ALA A 1 94 ? -5.628 -16.667 29.937 1.00 85.81 94 ALA A N 1
ATOM 691 C CA . ALA A 1 94 ? -7.077 -16.497 30.006 1.00 85.81 94 ALA A CA 1
ATOM 692 C C . ALA A 1 94 ? -7.748 -17.622 30.812 1.00 85.81 94 ALA A C 1
ATOM 694 O O . ALA A 1 94 ? -8.630 -17.351 31.627 1.00 85.81 94 ALA A O 1
ATOM 695 N N . ALA A 1 95 ? -7.302 -18.869 30.632 1.00 84.38 95 ALA A N 1
ATOM 696 C CA . ALA A 1 95 ? -7.766 -20.012 31.412 1.00 84.38 95 ALA A CA 1
ATOM 697 C C . ALA A 1 95 ? -7.394 -19.876 32.897 1.00 84.38 95 ALA A C 1
ATOM 699 O O . ALA A 1 95 ? -8.242 -20.109 33.759 1.00 84.38 95 ALA A O 1
ATOM 700 N N . GLN A 1 96 ? -6.171 -19.428 33.203 1.00 83.56 96 GLN A N 1
ATOM 701 C CA . GLN A 1 96 ? -5.741 -19.157 34.575 1.00 83.56 96 GLN A CA 1
ATOM 702 C C . GLN A 1 96 ? -6.572 -18.034 35.204 1.00 83.56 96 GLN A C 1
ATOM 704 O O . GLN A 1 96 ? -7.133 -18.224 36.275 1.00 83.56 96 GLN A O 1
ATOM 709 N N . ALA A 1 97 ? -6.764 -16.912 34.506 1.00 76.69 97 ALA A N 1
ATOM 710 C CA . ALA A 1 97 ? -7.592 -15.807 34.986 1.00 76.69 97 ALA A CA 1
ATOM 711 C C . ALA A 1 97 ? -9.060 -16.220 35.199 1.00 76.69 97 ALA A C 1
ATOM 713 O O . ALA A 1 97 ? -9.712 -15.743 36.128 1.00 76.69 97 ALA A O 1
ATOM 714 N N . ALA A 1 98 ? -9.599 -17.108 34.356 1.00 76.62 98 ALA A N 1
ATOM 715 C CA . ALA A 1 98 ? -10.932 -17.676 34.541 1.00 76.62 98 ALA A CA 1
ATOM 716 C C . ALA A 1 98 ? -10.997 -18.600 35.769 1.00 76.62 98 ALA A C 1
ATOM 718 O O . ALA A 1 98 ? -11.953 -18.512 36.540 1.00 76.62 98 ALA A O 1
ATOM 719 N N . SER A 1 99 ? -9.972 -19.431 35.981 1.00 78.38 99 SER A N 1
ATOM 720 C CA . SER A 1 99 ? -9.828 -20.288 37.163 1.00 78.38 99 SER A CA 1
ATOM 721 C C . SER A 1 99 ? -9.692 -19.468 38.449 1.00 78.38 99 SER A C 1
ATOM 723 O O . SER A 1 99 ? -10.402 -19.728 39.416 1.00 78.38 99 SER A O 1
ATOM 725 N N . ASP A 1 100 ? -8.864 -18.422 38.450 1.00 76.19 100 ASP A N 1
ATOM 726 C CA . ASP A 1 100 ? -8.680 -17.514 39.587 1.00 76.19 100 ASP A CA 1
ATOM 727 C C . ASP A 1 100 ? -9.981 -16.762 39.905 1.00 76.19 100 ASP A C 1
ATOM 729 O O . ASP A 1 100 ? -10.384 -16.653 41.064 1.00 76.19 100 ASP A O 1
ATOM 733 N N . LYS A 1 101 ? -10.713 -16.311 38.875 1.00 74.06 101 LYS A N 1
ATOM 734 C CA . LYS A 1 101 ? -12.050 -15.714 39.038 1.00 74.06 101 LYS A CA 1
ATOM 735 C C . LYS A 1 101 ? -13.088 -16.709 39.551 1.00 74.06 101 LYS A C 1
ATOM 737 O O . LYS A 1 101 ? -14.016 -16.291 40.238 1.00 74.06 101 LYS A O 1
ATOM 742 N N . ALA A 1 102 ? -12.975 -17.991 39.208 1.00 66.75 102 ALA A N 1
ATOM 743 C CA . ALA A 1 102 ? -13.862 -19.037 39.709 1.00 66.75 102 ALA A CA 1
ATOM 744 C C . ALA A 1 102 ? -13.545 -19.395 41.172 1.00 66.75 102 ALA A C 1
ATOM 746 O O . ALA A 1 102 ? -14.470 -19.501 41.974 1.00 66.75 102 ALA A O 1
ATOM 747 N N . GLY A 1 103 ? -12.260 -19.503 41.530 1.00 64.38 103 GLY A N 1
ATOM 748 C CA . GLY A 1 103 ? -11.791 -19.761 42.897 1.00 64.38 103 GLY A CA 1
ATOM 749 C C . GLY A 1 103 ? -11.917 -18.562 43.847 1.00 64.38 103 GLY A C 1
ATOM 750 O O . GLY A 1 103 ? -11.982 -18.746 45.058 1.00 64.38 103 GLY A O 1
ATOM 751 N N . GLY A 1 104 ? -12.000 -17.340 43.311 1.00 62.59 104 GLY A N 1
ATOM 752 C CA . GLY A 1 104 ? -12.129 -16.091 44.068 1.00 62.59 104 GLY A CA 1
ATOM 753 C C . GLY A 1 104 ? -13.563 -15.611 44.327 1.00 62.59 104 GLY A C 1
ATOM 754 O O . GLY A 1 104 ? -13.737 -14.513 44.859 1.00 62.59 104 GLY A O 1
ATOM 755 N N . LYS A 1 105 ? -14.603 -16.371 43.950 1.00 61.97 105 LYS A N 1
ATOM 756 C CA . LYS A 1 105 ? -15.995 -15.984 44.239 1.00 61.97 105 LYS A CA 1
ATOM 757 C C . LYS A 1 105 ? -16.274 -16.131 45.738 1.00 61.97 105 LYS A C 1
ATOM 759 O O . LYS A 1 105 ? -16.599 -17.215 46.207 1.00 61.97 105 LYS A O 1
ATOM 764 N N . GLY A 1 106 ? -16.124 -15.045 46.494 1.00 70.06 106 GLY A N 1
ATOM 765 C CA . GLY A 1 106 ? -16.622 -14.983 47.866 1.00 70.06 106 GLY A CA 1
ATOM 766 C C . GLY A 1 106 ? -18.147 -15.003 47.920 1.00 70.06 106 GLY A C 1
ATOM 767 O O . GLY A 1 106 ? -18.826 -14.687 46.941 1.00 70.06 106 GLY A O 1
ATOM 768 N N . GLU A 1 107 ? -18.688 -15.389 49.069 1.00 80.88 107 GLU A N 1
ATOM 769 C CA . GLU A 1 107 ? -20.129 -15.370 49.311 1.00 80.88 107 GLU A CA 1
ATOM 770 C C . GLU A 1 107 ? -20.667 -13.932 49.331 1.00 80.88 107 GLU A C 1
ATOM 772 O O . GLU A 1 107 ? -20.000 -13.006 49.807 1.00 80.88 107 GLU A O 1
ATOM 777 N N . VAL A 1 108 ? -21.902 -13.761 48.848 1.00 82.38 108 VAL A N 1
ATOM 778 C CA . VAL A 1 108 ? -22.690 -12.540 49.049 1.00 82.38 108 VAL A CA 1
ATOM 779 C C . VAL A 1 108 ? -23.642 -12.782 50.215 1.00 82.38 108 VAL A C 1
ATOM 781 O O . VAL A 1 108 ? -24.509 -13.650 50.147 1.00 82.38 108 VAL A O 1
ATOM 784 N N . ILE A 1 109 ? -23.456 -12.036 51.297 1.00 88.75 109 ILE A N 1
ATOM 785 C CA . ILE A 1 109 ? -24.160 -12.213 52.568 1.00 88.75 109 ILE A CA 1
ATOM 786 C C . ILE A 1 109 ? -25.179 -11.087 52.701 1.00 88.75 109 ILE A C 1
ATOM 788 O O . ILE A 1 109 ? -24.802 -9.927 52.602 1.00 88.75 109 ILE A O 1
ATOM 792 N N . TYR A 1 110 ? -26.446 -11.404 52.959 1.00 86.62 110 TYR A N 1
ATOM 793 C CA . TYR A 1 110 ? -27.506 -10.416 53.188 1.00 86.62 110 TYR A CA 1
ATOM 794 C C . TYR A 1 110 ? -27.935 -10.480 54.652 1.00 86.62 110 TYR A C 1
ATOM 796 O O . TYR A 1 110 ? -28.468 -11.498 55.089 1.00 86.62 110 TYR A O 1
ATOM 804 N N . SER A 1 111 ? -27.652 -9.432 55.429 1.00 85.62 111 SER A N 1
ATOM 805 C CA . SER A 1 111 ? -27.943 -9.412 56.869 1.00 85.62 111 SER A CA 1
ATOM 806 C C . SER A 1 111 ? -27.957 -7.987 57.420 1.00 85.62 111 SER A C 1
ATOM 808 O O . SER A 1 111 ? -27.151 -7.159 57.001 1.00 85.62 111 SER A O 1
ATOM 810 N N . SER A 1 112 ? -28.807 -7.720 58.415 1.00 84.00 112 SER A N 1
ATOM 811 C CA . SER A 1 112 ? -28.809 -6.471 59.195 1.00 84.00 112 SER A CA 1
ATOM 812 C C . SER A 1 112 ? -27.828 -6.494 60.372 1.00 84.00 112 SER A C 1
ATOM 814 O O . SER A 1 112 ? -27.747 -5.548 61.145 1.00 84.00 112 SER A O 1
ATOM 816 N N . THR A 1 113 ? -27.132 -7.608 60.577 1.00 86.50 113 THR A N 1
ATOM 817 C CA . THR A 1 113 ? -26.106 -7.779 61.608 1.00 86.50 113 THR A CA 1
ATOM 818 C C . THR A 1 113 ? -24.788 -8.175 60.965 1.00 86.50 113 THR A C 1
ATOM 820 O O . THR A 1 113 ? -24.765 -8.868 59.945 1.00 86.50 113 THR A O 1
ATOM 823 N N . GLU A 1 114 ? -23.688 -7.718 61.565 1.00 89.62 114 GLU A N 1
ATOM 824 C CA . GLU A 1 114 ? -22.343 -7.961 61.047 1.00 89.62 114 GLU A CA 1
ATOM 825 C C . GLU A 1 114 ? -22.063 -9.470 60.877 1.00 89.62 114 GLU A C 1
ATOM 827 O O . GLU A 1 114 ? -22.347 -10.246 61.796 1.00 89.62 114 GLU A O 1
ATOM 832 N N . PRO A 1 115 ? -21.494 -9.905 59.734 1.00 90.88 115 PRO A N 1
ATOM 833 C CA . PRO A 1 115 ? -21.161 -11.299 59.491 1.00 90.88 115 PRO A CA 1
ATOM 834 C C . PRO A 1 115 ? -20.194 -11.867 60.531 1.00 90.88 115 PRO A C 1
ATOM 836 O O . PRO A 1 115 ? -19.229 -11.212 60.941 1.00 90.88 115 PRO A O 1
ATOM 839 N N . ALA A 1 116 ? -20.438 -13.125 60.902 1.00 87.50 116 ALA A N 1
ATOM 840 C CA . ALA A 1 116 ? -19.621 -13.883 61.841 1.00 87.50 116 ALA A CA 1
ATOM 841 C C . ALA A 1 116 ? -18.160 -14.027 61.374 1.00 87.50 116 ALA A C 1
ATOM 843 O O . ALA A 1 116 ? -17.822 -13.837 60.203 1.00 87.50 116 ALA A O 1
ATOM 844 N N . THR A 1 117 ? -17.266 -14.340 62.314 1.00 86.44 117 THR A N 1
ATOM 845 C CA . THR A 1 117 ? -15.810 -14.274 62.119 1.00 86.44 117 THR A CA 1
ATOM 846 C C . THR A 1 117 ? -15.296 -15.173 60.992 1.00 86.44 117 THR A C 1
ATOM 848 O O . THR A 1 117 ? -14.350 -14.808 60.303 1.00 86.44 117 THR A O 1
ATOM 851 N N . ASP A 1 118 ? -15.940 -16.314 60.765 1.00 84.75 118 ASP A N 1
ATOM 852 C CA . ASP A 1 118 ? -15.663 -17.258 59.676 1.00 84.75 118 ASP A CA 1
ATOM 853 C C . ASP A 1 118 ? -15.996 -16.691 58.284 1.00 84.75 118 ASP A C 1
ATOM 855 O O . ASP A 1 118 ? -15.435 -17.124 57.278 1.00 84.75 118 ASP A O 1
ATOM 859 N N . LYS A 1 119 ? -16.871 -15.682 58.218 1.00 82.25 119 LYS A N 1
ATOM 860 C CA . LYS A 1 119 ? -17.276 -14.997 56.985 1.00 82.25 119 LYS A CA 1
ATOM 861 C C . LYS A 1 119 ? -16.470 -13.728 56.693 1.00 82.25 119 LYS A C 1
ATOM 863 O O . LYS A 1 119 ? -16.665 -13.121 55.637 1.00 82.25 119 LYS A O 1
ATOM 868 N N . ARG A 1 120 ? -15.542 -13.340 57.575 1.00 87.62 120 ARG A N 1
ATOM 869 C CA . ARG A 1 120 ? -14.644 -12.176 57.440 1.00 87.62 120 ARG A CA 1
ATOM 870 C C . ARG A 1 120 ? -13.463 -12.467 56.509 1.00 87.62 120 ARG A C 1
ATOM 872 O O . ARG A 1 120 ? -12.297 -12.419 56.895 1.00 87.62 120 ARG A O 1
ATOM 879 N N . LEU A 1 121 ? -13.778 -12.792 55.261 1.00 83.62 121 LEU A N 1
ATOM 880 C CA . LEU A 1 121 ? -12.808 -13.037 54.197 1.00 83.62 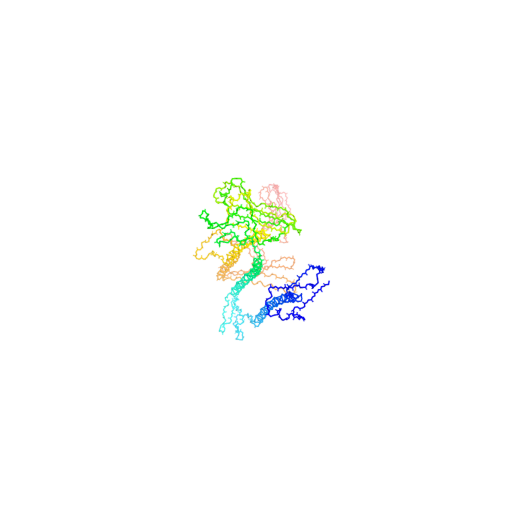121 LEU A CA 1
ATOM 881 C C . LEU A 1 121 ? -12.861 -11.875 53.202 1.00 83.62 121 LEU A C 1
ATOM 883 O O . LEU A 1 121 ? -13.947 -11.422 52.849 1.00 83.62 121 LEU A O 1
ATOM 887 N N . ALA A 1 122 ? -11.709 -11.414 52.709 1.00 80.12 122 ALA A N 1
ATOM 888 C CA . ALA A 1 122 ? -11.626 -10.269 51.786 1.00 80.12 122 ALA A CA 1
ATOM 889 C C . ALA A 1 122 ? -12.416 -10.473 50.472 1.00 80.12 122 ALA A C 1
ATOM 891 O O . ALA A 1 122 ? -12.842 -9.515 49.822 1.00 80.12 122 ALA A O 1
ATOM 892 N N . GLN A 1 123 ? -12.637 -11.734 50.095 1.00 79.00 123 GLN A N 1
ATOM 893 C CA . GLN A 1 123 ? -13.432 -12.131 48.934 1.00 79.00 123 GLN A CA 1
ATOM 894 C C . GLN A 1 123 ? -14.950 -11.977 49.134 1.00 79.00 123 GLN A C 1
ATOM 896 O O . GLN A 1 123 ? -15.656 -11.764 48.147 1.00 79.00 123 GLN A O 1
ATOM 901 N N . ASN A 1 124 ? -15.454 -12.050 50.372 1.00 85.44 124 ASN A N 1
ATOM 902 C CA . ASN A 1 124 ? -16.888 -11.997 50.671 1.00 85.44 124 ASN A CA 1
ATOM 903 C C . ASN A 1 124 ? -17.427 -10.560 50.584 1.00 85.44 124 ASN A C 1
ATOM 905 O O . ASN A 1 124 ? -16.741 -9.590 50.921 1.00 85.44 124 ASN A O 1
ATOM 909 N N . LEU A 1 125 ? -18.677 -10.427 50.142 1.00 86.12 125 LEU A N 1
ATOM 910 C CA . LEU A 1 125 ? -19.401 -9.159 50.074 1.00 86.12 125 LEU A CA 1
ATOM 911 C C . LEU A 1 125 ? -20.578 -9.215 51.045 1.00 86.12 125 LEU A C 1
ATOM 913 O O . LEU A 1 125 ? -21.441 -10.078 50.918 1.00 86.12 125 LEU A O 1
ATOM 917 N N . TRP A 1 126 ? -20.637 -8.290 51.996 1.00 90.12 126 TRP A N 1
ATOM 918 C CA . TRP A 1 126 ? -21.781 -8.166 52.890 1.00 90.12 126 TRP A CA 1
ATOM 919 C C . TRP A 1 126 ? -22.694 -7.046 52.406 1.00 90.12 126 TRP A C 1
ATOM 921 O O . TRP A 1 126 ? -22.263 -5.909 52.258 1.00 90.12 126 TRP A O 1
ATOM 931 N N . ILE A 1 127 ? -23.956 -7.360 52.154 1.00 87.44 127 ILE A N 1
ATOM 932 C CA . ILE A 1 127 ? -25.026 -6.388 51.986 1.00 87.44 127 ILE A CA 1
ATOM 933 C C . ILE A 1 127 ? -25.614 -6.148 53.373 1.00 87.44 127 ILE A C 1
ATOM 935 O O . ILE A 1 127 ? -26.399 -6.955 53.881 1.00 87.44 127 ILE A O 1
ATOM 939 N N . ASP A 1 128 ? -25.168 -5.063 54.000 1.00 87.88 128 ASP A N 1
ATOM 940 C CA . ASP A 1 128 ? -25.724 -4.589 55.262 1.00 87.88 128 ASP A CA 1
ATOM 941 C C . ASP A 1 128 ? -27.111 -4.024 54.981 1.00 87.88 128 ASP A C 1
ATOM 943 O O . ASP A 1 128 ? -27.214 -3.072 54.211 1.00 87.88 128 ASP A O 1
ATOM 947 N N . THR A 1 129 ? -28.145 -4.634 55.565 1.00 83.75 129 THR A N 1
ATOM 948 C CA . THR A 1 129 ? -29.556 -4.248 55.395 1.00 83.75 129 THR A CA 1
ATOM 949 C C . THR A 1 129 ? -30.100 -3.429 56.573 1.00 83.75 129 THR A C 1
ATOM 951 O O . THR A 1 129 ? -31.318 -3.267 56.718 1.00 83.75 129 THR A O 1
ATOM 954 N N . THR A 1 130 ? -29.230 -2.941 57.467 1.00 86.31 130 THR A N 1
ATOM 955 C CA . THR A 1 130 ? -29.627 -2.131 58.629 1.00 86.31 130 THR A CA 1
ATOM 956 C C . THR A 1 130 ? -30.384 -0.879 58.186 1.00 86.31 130 THR A C 1
ATOM 958 O O . THR A 1 130 ? -29.956 -0.155 57.289 1.00 86.31 130 THR A O 1
ATOM 961 N N . GLY A 1 131 ? -31.532 -0.608 58.814 1.00 76.75 131 GLY A N 1
ATOM 962 C CA . GLY A 1 131 ? -32.341 0.576 58.499 1.00 76.75 131 GLY A CA 1
ATOM 963 C C . GLY A 1 131 ? -32.921 0.591 57.078 1.00 76.75 131 GLY A C 1
ATOM 964 O O . GLY A 1 131 ? -33.233 1.667 56.580 1.00 76.75 131 GLY A O 1
ATOM 965 N N . ALA A 1 132 ? -33.052 -0.576 56.431 1.00 63.09 132 ALA A N 1
ATOM 966 C CA . ALA A 1 132 ? -33.504 -0.740 55.043 1.00 63.09 132 ALA A CA 1
ATOM 967 C C . ALA A 1 132 ? -32.593 -0.103 53.971 1.00 63.09 132 ALA A C 1
ATOM 969 O O . ALA A 1 132 ? -32.978 -0.015 52.805 1.00 63.09 132 ALA A O 1
ATOM 970 N N . ALA A 1 133 ? -31.374 0.303 54.330 1.00 60.47 133 ALA A N 1
ATOM 971 C CA . ALA A 1 133 ? -30.349 0.659 53.357 1.00 60.47 133 ALA A CA 1
ATOM 972 C C . ALA A 1 133 ? -29.672 -0.629 52.875 1.00 60.47 133 ALA A C 1
ATOM 974 O O . ALA A 1 133 ? -29.215 -1.390 53.709 1.00 60.47 133 ALA A O 1
ATOM 975 N N . ASN A 1 134 ? -29.584 -0.886 51.567 1.00 71.75 134 ASN A N 1
ATOM 976 C CA . ASN A 1 134 ? -28.833 -2.024 51.012 1.00 71.75 134 ASN A CA 1
ATOM 977 C C . ASN A 1 134 ? -27.381 -1.604 50.754 1.00 71.75 134 ASN A C 1
ATOM 979 O O . ASN A 1 134 ? -26.999 -1.374 49.607 1.00 71.75 134 ASN A O 1
ATOM 983 N N . THR A 1 135 ? -26.586 -1.444 51.816 1.00 81.69 135 THR A N 1
ATOM 984 C CA . THR A 1 135 ? -25.229 -0.883 51.711 1.00 81.69 135 THR A CA 1
ATOM 985 C C . THR A 1 135 ? -24.198 -2.000 51.523 1.00 81.69 135 THR A C 1
ATOM 987 O O . THR A 1 135 ? -23.966 -2.767 52.461 1.00 81.69 135 THR A O 1
ATOM 990 N N . PRO A 1 136 ? -23.533 -2.114 50.358 1.00 82.94 136 PRO A N 1
ATOM 991 C CA . PRO A 1 136 ? -22.500 -3.122 50.160 1.00 82.94 136 PRO A CA 1
ATOM 992 C C . PRO A 1 136 ? -21.245 -2.772 50.967 1.00 82.94 136 PRO A C 1
ATOM 994 O O . PRO A 1 136 ? -20.737 -1.653 50.896 1.00 82.94 136 PRO A O 1
ATOM 997 N N . LYS A 1 137 ? -20.708 -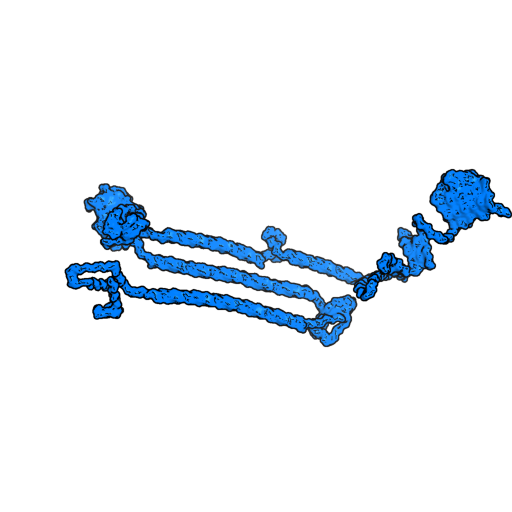3.739 51.708 1.00 86.31 137 LYS A N 1
ATOM 998 C CA . LYS A 1 137 ? -19.492 -3.635 52.519 1.00 86.31 137 LYS A CA 1
ATOM 999 C C . LYS A 1 137 ? -18.520 -4.767 52.178 1.00 86.31 137 LYS A C 1
ATOM 1001 O O . LYS A 1 137 ? -18.931 -5.902 51.933 1.00 86.31 137 LYS A O 1
ATOM 1006 N N . ARG A 1 138 ? -17.217 -4.472 52.187 1.00 85.62 138 ARG A N 1
ATOM 1007 C CA . ARG A 1 138 ? -16.126 -5.451 52.032 1.00 85.62 138 ARG A CA 1
ATOM 1008 C C . ARG A 1 138 ? -15.267 -5.522 53.284 1.00 85.62 138 ARG A C 1
ATOM 1010 O O . ARG A 1 138 ? -15.043 -4.513 53.950 1.00 85.62 138 ARG A O 1
ATOM 1017 N N . TRP A 1 139 ? -14.769 -6.718 53.577 1.00 87.88 139 TRP A N 1
ATOM 1018 C CA . TRP A 1 139 ? -13.841 -6.944 54.675 1.00 87.88 139 TRP A CA 1
ATOM 1019 C C . TRP A 1 139 ? -12.426 -6.502 54.285 1.00 87.88 139 TRP A C 1
ATOM 1021 O O . TRP A 1 139 ? -11.878 -6.978 53.292 1.00 87.88 139 TRP A O 1
ATOM 1031 N N . THR A 1 140 ? -11.819 -5.612 55.071 1.00 82.06 140 THR A N 1
ATOM 1032 C CA . THR A 1 140 ? -10.471 -5.062 54.818 1.00 82.06 140 THR A CA 1
ATOM 1033 C C . THR A 1 140 ? -9.357 -5.773 55.593 1.00 82.06 140 THR A C 1
ATOM 1035 O O . THR A 1 140 ? -8.211 -5.336 55.567 1.00 82.06 140 THR A O 1
ATOM 1038 N N . GLY A 1 141 ? -9.675 -6.857 56.308 1.00 82.88 141 GLY A N 1
ATOM 1039 C CA . GLY A 1 141 ? -8.754 -7.540 57.225 1.00 82.88 141 GLY A CA 1
ATOM 1040 C C . GLY A 1 141 ? -8.945 -7.133 58.688 1.00 82.88 141 GLY A C 1
ATOM 1041 O O . GLY A 1 141 ? -8.656 -7.929 59.577 1.00 82.88 141 GLY A O 1
ATOM 1042 N N . SER A 1 142 ? -9.490 -5.940 58.939 1.00 84.31 142 SER A N 1
ATOM 1043 C CA . SER A 1 142 ? -9.758 -5.419 60.287 1.00 84.31 142 SER A CA 1
ATOM 1044 C C . SER A 1 142 ? -11.194 -4.934 60.500 1.00 84.31 142 SER A C 1
ATOM 1046 O O . SER A 1 142 ? -11.672 -4.979 61.632 1.00 84.31 142 SER A O 1
ATOM 1048 N N . ALA A 1 143 ? -11.895 -4.500 59.446 1.00 86.38 143 ALA A N 1
ATOM 1049 C CA . ALA A 1 143 ? -13.273 -4.019 59.533 1.00 86.38 143 ALA A CA 1
ATOM 1050 C C . ALA A 1 143 ? -14.061 -4.250 58.232 1.00 86.38 143 ALA A C 1
ATOM 1052 O O . ALA A 1 143 ? -13.489 -4.404 57.151 1.00 86.38 143 ALA A O 1
ATOM 1053 N N . TRP A 1 144 ? -15.393 -4.229 58.329 1.00 85.38 144 TRP A N 1
ATOM 1054 C CA . TRP A 1 144 ? -16.281 -4.132 57.169 1.00 85.38 144 TRP A CA 1
ATOM 1055 C C . TRP A 1 144 ? -16.431 -2.665 56.760 1.00 85.38 144 TRP A C 1
ATOM 1057 O O . TRP A 1 144 ? -17.030 -1.871 57.485 1.00 85.38 144 TRP A O 1
ATOM 1067 N N . VAL A 1 145 ? -15.897 -2.305 55.596 1.00 85.69 145 VAL A N 1
ATOM 1068 C CA . VAL A 1 145 ? -15.916 -0.934 55.066 1.00 85.69 145 VAL A CA 1
ATOM 1069 C C . VAL A 1 145 ? -16.877 -0.854 53.884 1.00 85.69 145 VAL A C 1
ATOM 1071 O O . VAL A 1 145 ? -16.939 -1.779 53.074 1.00 85.69 145 VAL A O 1
ATOM 1074 N N . ALA A 1 146 ? -17.644 0.235 53.793 1.00 81.12 146 ALA A N 1
ATOM 1075 C CA . ALA A 1 146 ? -18.563 0.470 52.683 1.00 81.12 146 ALA A CA 1
ATOM 1076 C C . ALA A 1 146 ? -17.817 0.492 51.344 1.00 81.12 146 ALA A C 1
ATOM 1078 O O . ALA A 1 146 ? -16.753 1.096 51.215 1.00 81.12 146 ALA A O 1
ATOM 1079 N N . VAL A 1 147 ? -18.386 -0.184 50.350 1.00 76.62 147 VAL A N 1
ATOM 1080 C CA . VAL A 1 147 ? -17.888 -0.158 48.979 1.00 76.62 147 VAL A CA 1
ATOM 1081 C C . VAL A 1 147 ? -18.501 1.055 48.293 1.00 76.62 147 VAL A C 1
ATOM 1083 O O . VAL A 1 147 ? -19.681 1.045 47.951 1.00 76.62 147 VAL A O 1
ATOM 1086 N N . THR A 1 148 ? -17.703 2.095 48.084 1.00 68.19 148 THR A N 1
ATOM 1087 C CA . THR A 1 148 ? -18.075 3.209 47.207 1.00 68.19 148 THR A CA 1
ATOM 1088 C C . THR A 1 148 ? -17.907 2.773 45.743 1.00 68.19 148 THR A C 1
ATOM 1090 O O . THR A 1 148 ? -16.975 2.038 45.425 1.00 68.19 148 THR A O 1
ATOM 1093 N N . ASP A 1 149 ? -18.860 3.162 44.894 1.00 61.50 149 ASP A N 1
ATOM 1094 C CA . ASP A 1 149 ? -19.140 2.711 43.517 1.00 61.50 149 ASP A CA 1
ATOM 1095 C C . ASP A 1 149 ? -18.091 1.806 42.812 1.00 61.50 149 ASP A C 1
ATOM 1097 O O . ASP A 1 149 ? -17.156 2.240 42.130 1.00 61.50 149 ASP A O 1
ATOM 1101 N N . LYS A 1 150 ? -18.302 0.488 42.933 1.00 67.50 150 LYS A N 1
ATOM 1102 C CA . LYS A 1 150 ? -17.533 -0.557 42.238 1.00 67.50 150 LYS A CA 1
ATOM 1103 C C . LYS A 1 150 ? -17.653 -0.471 40.708 1.00 67.50 150 LYS A C 1
ATOM 1105 O O . LYS A 1 150 ? -16.711 -0.861 40.017 1.00 67.50 150 LYS A O 1
ATOM 1110 N N . VAL A 1 151 ? -18.777 0.020 40.179 1.00 62.22 151 VAL A N 1
ATOM 1111 C CA . VAL A 1 151 ? -19.024 0.092 38.730 1.00 62.22 151 VAL A CA 1
ATOM 1112 C C . VAL A 1 151 ? -18.119 1.144 38.099 1.00 62.22 151 VAL A C 1
ATOM 1114 O O . VAL A 1 151 ? -17.506 0.872 37.070 1.00 62.22 151 VAL A O 1
ATOM 1117 N N . ALA A 1 152 ? -17.941 2.291 38.759 1.00 61.00 152 ALA A N 1
ATOM 1118 C CA . ALA A 1 152 ? -17.023 3.337 38.309 1.00 61.00 152 ALA A CA 1
ATOM 1119 C C . ALA A 1 152 ? -15.560 2.853 38.251 1.00 61.00 152 ALA A C 1
ATOM 1121 O O . ALA A 1 152 ? -14.830 3.165 37.309 1.00 61.00 152 ALA A O 1
ATOM 1122 N N . THR A 1 153 ? -15.140 2.037 39.222 1.00 65.38 153 THR A N 1
ATOM 1123 C CA . THR A 1 153 ? -13.760 1.525 39.295 1.00 65.38 153 THR A CA 1
ATOM 1124 C C . THR A 1 153 ? -13.502 0.431 38.252 1.00 65.38 153 THR A C 1
ATOM 1126 O O . THR A 1 153 ? -12.476 0.454 37.571 1.00 65.38 153 THR A O 1
ATOM 1129 N N . ASP A 1 154 ? -14.448 -0.499 38.073 1.00 74.06 154 ASP A N 1
ATOM 1130 C CA . ASP A 1 154 ? -14.361 -1.538 37.039 1.00 74.06 154 ASP A CA 1
ATOM 1131 C C . ASP A 1 154 ? -14.429 -0.923 35.623 1.00 74.06 154 ASP A C 1
ATOM 1133 O O . ASP A 1 154 ? -13.697 -1.355 34.731 1.00 74.06 154 ASP A O 1
ATOM 1137 N N . ALA A 1 155 ? -15.247 0.119 35.418 1.00 68.31 155 ALA A N 1
ATOM 1138 C CA . ALA A 1 155 ? -15.325 0.858 34.157 1.00 68.31 155 ALA A CA 1
ATOM 1139 C C . ALA A 1 155 ? -14.022 1.614 33.844 1.00 68.31 155 ALA A C 1
ATOM 1141 O O . ALA A 1 155 ? -13.547 1.563 32.708 1.00 68.31 155 ALA A O 1
ATOM 1142 N N . ALA A 1 156 ? -13.399 2.249 34.843 1.00 68.56 156 ALA A N 1
ATOM 1143 C CA . ALA A 1 156 ? -12.106 2.915 34.681 1.00 68.56 156 ALA A CA 1
ATOM 1144 C C . ALA A 1 156 ? -10.983 1.920 34.332 1.00 68.56 156 ALA A C 1
ATOM 1146 O O . ALA A 1 156 ? -10.183 2.172 33.429 1.00 68.56 156 ALA A O 1
ATOM 1147 N N . ALA A 1 157 ? -10.952 0.756 34.990 1.00 70.88 157 ALA A N 1
ATOM 1148 C CA . ALA A 1 157 ? -9.982 -0.298 34.695 1.00 70.88 157 ALA A CA 1
ATOM 1149 C C . ALA A 1 157 ? -10.190 -0.914 33.297 1.00 70.88 157 ALA A C 1
ATOM 1151 O O . ALA A 1 157 ? -9.220 -1.161 32.575 1.00 70.88 157 ALA A O 1
ATOM 1152 N N . ALA A 1 158 ? -11.445 -1.125 32.886 1.00 72.94 158 ALA A N 1
ATOM 1153 C CA . ALA A 1 158 ? -11.781 -1.611 31.548 1.00 72.94 158 ALA A CA 1
ATOM 1154 C C . ALA A 1 158 ? -11.396 -0.599 30.455 1.00 72.94 158 ALA A C 1
ATOM 1156 O O . ALA A 1 158 ? -10.823 -0.992 29.437 1.00 72.94 158 ALA A O 1
ATOM 1157 N N . ALA A 1 159 ? -11.634 0.697 30.685 1.00 72.00 159 ALA A N 1
ATOM 1158 C CA . ALA A 1 159 ? -11.222 1.765 29.776 1.00 72.00 159 ALA A CA 1
ATOM 1159 C C . ALA A 1 159 ? -9.691 1.844 29.638 1.00 72.00 159 ALA A C 1
ATOM 1161 O O . ALA A 1 159 ? -9.178 1.914 28.521 1.00 72.00 159 ALA A O 1
ATOM 1162 N N . ALA A 1 160 ? -8.950 1.743 30.747 1.00 75.75 160 ALA A N 1
ATOM 1163 C CA . ALA A 1 160 ? -7.486 1.723 30.730 1.00 75.75 160 ALA A CA 1
ATOM 1164 C C . ALA A 1 160 ? -6.923 0.499 29.981 1.00 75.75 160 ALA A C 1
ATOM 1166 O O . ALA A 1 160 ? 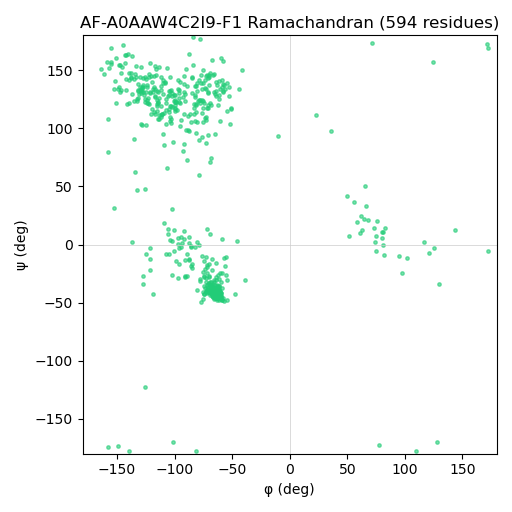-5.974 0.618 29.205 1.00 75.75 160 ALA A O 1
ATOM 1167 N N . SER A 1 161 ? -7.533 -0.678 30.164 1.00 74.19 161 SER A N 1
ATOM 1168 C CA . SER A 1 161 ? -7.140 -1.899 29.452 1.00 74.19 161 SER A CA 1
ATOM 1169 C C . SER A 1 161 ? -7.414 -1.808 27.946 1.00 74.19 161 SER A C 1
ATOM 1171 O O . SER A 1 161 ? -6.556 -2.186 27.146 1.00 74.19 161 SER A O 1
ATOM 1173 N N . ALA A 1 162 ? -8.564 -1.254 27.548 1.00 75.25 162 ALA A N 1
ATOM 1174 C CA . ALA A 1 162 ? -8.892 -1.021 26.144 1.00 75.25 162 ALA A CA 1
ATOM 1175 C C . ALA A 1 162 ? -7.916 -0.031 25.485 1.00 75.25 162 ALA A C 1
ATOM 1177 O O . ALA A 1 162 ? -7.441 -0.289 24.379 1.00 75.25 162 ALA A O 1
ATOM 1178 N N . LEU A 1 163 ? -7.550 1.049 26.187 1.00 76.12 163 LEU A N 1
ATOM 1179 C CA . LEU A 1 163 ? -6.586 2.040 25.705 1.00 76.12 163 LEU A CA 1
ATOM 1180 C C . LEU A 1 163 ? -5.199 1.419 25.465 1.00 76.12 163 LEU A C 1
ATOM 1182 O O . LEU A 1 163 ? -4.603 1.622 24.407 1.00 76.12 163 LEU A O 1
ATOM 1186 N N . ALA A 1 164 ? -4.720 0.591 26.399 1.00 69.75 164 ALA A N 1
ATOM 1187 C CA . ALA A 1 164 ? -3.443 -0.111 26.262 1.00 69.75 164 ALA A CA 1
ATOM 1188 C C . ALA A 1 164 ? -3.437 -1.113 25.089 1.00 69.75 164 ALA A C 1
ATOM 1190 O O . ALA A 1 164 ? -2.446 -1.223 24.364 1.00 69.75 164 ALA A O 1
ATOM 1191 N N . GLN A 1 165 ? -4.547 -1.827 24.860 1.00 74.00 165 GLN A N 1
ATOM 1192 C CA . GLN A 1 165 ? -4.666 -2.758 23.731 1.00 74.00 165 GLN A CA 1
ATOM 1193 C C . GLN A 1 165 ? -4.724 -2.049 22.371 1.00 74.00 165 GLN A C 1
ATOM 1195 O O . GLN A 1 165 ? -4.181 -2.571 21.396 1.00 74.00 165 GLN A O 1
ATOM 1200 N N . VAL A 1 166 ? -5.365 -0.878 22.291 1.00 71.62 166 VAL A N 1
ATOM 1201 C CA . VAL A 1 166 ? -5.417 -0.070 21.062 1.00 71.62 166 VAL A CA 1
ATOM 1202 C C . VAL A 1 166 ? -4.032 0.471 20.708 1.00 71.62 166 VAL A C 1
ATOM 1204 O O . VAL A 1 166 ? -3.616 0.310 19.562 1.00 71.62 166 VAL A O 1
ATOM 1207 N N . ALA A 1 167 ? -3.292 1.010 21.684 1.00 65.75 167 ALA A N 1
ATOM 1208 C CA . ALA A 1 167 ? -1.920 1.482 21.475 1.00 65.75 167 ALA A CA 1
ATOM 1209 C C . ALA A 1 167 ? -1.013 0.361 20.931 1.00 65.75 167 ALA A C 1
ATOM 1211 O O . ALA A 1 167 ? -0.384 0.508 19.888 1.00 65.75 167 ALA A O 1
ATOM 1212 N N . SER A 1 168 ? -1.055 -0.820 21.558 1.00 69.06 168 SER A N 1
ATOM 1213 C CA . SER A 1 168 ? -0.209 -1.951 21.158 1.00 69.06 168 SER A CA 1
ATOM 1214 C C . SER A 1 168 ? -0.553 -2.517 19.766 1.00 69.06 168 SER A C 1
ATOM 1216 O O . SER A 1 168 ? 0.336 -2.934 19.022 1.00 69.06 168 SER A O 1
ATOM 1218 N N . LYS A 1 169 ? -1.835 -2.505 19.365 1.00 69.56 169 LYS A N 1
ATOM 1219 C CA . LYS A 1 169 ? -2.257 -2.920 18.012 1.00 69.56 169 LYS A CA 1
ATOM 1220 C C . LYS A 1 169 ? -1.905 -1.894 16.935 1.00 69.56 169 LYS A C 1
ATOM 1222 O O . LYS A 1 169 ? -1.554 -2.295 15.824 1.00 69.56 169 LYS A O 1
ATOM 1227 N N . ALA A 1 170 ? -2.003 -0.602 17.248 1.00 58.69 170 ALA A N 1
ATOM 1228 C CA . ALA A 1 170 ? -1.618 0.464 16.329 1.00 58.69 170 ALA A CA 1
ATOM 1229 C C . ALA A 1 170 ? -0.124 0.356 15.984 1.00 58.69 170 ALA A C 1
ATOM 1231 O O . ALA A 1 170 ? 0.215 0.273 14.801 1.00 58.69 170 ALA A O 1
ATOM 1232 N N . ASP A 1 171 ? 0.731 0.193 16.998 1.00 74.06 171 ASP A N 1
ATOM 1233 C CA . ASP A 1 171 ? 2.177 0.014 16.825 1.00 74.06 171 ASP A CA 1
ATOM 1234 C C . ASP A 1 171 ? 2.514 -1.229 15.990 1.00 74.06 171 ASP A C 1
ATOM 1236 O O . ASP A 1 171 ? 3.317 -1.158 15.058 1.00 74.06 171 ASP A O 1
ATOM 1240 N N . ALA A 1 172 ? 1.858 -2.364 16.255 1.00 71.06 172 ALA A N 1
ATOM 1241 C CA . ALA A 1 172 ? 2.093 -3.600 15.508 1.00 71.06 172 ALA A CA 1
ATOM 1242 C C . ALA A 1 172 ? 1.705 -3.474 14.023 1.00 71.06 172 ALA A C 1
ATOM 1244 O O . ALA A 1 172 ? 2.458 -3.902 13.148 1.00 71.06 172 ALA A O 1
ATOM 1245 N N . SER A 1 173 ? 0.554 -2.863 13.723 1.00 72.88 173 SER A N 1
ATOM 1246 C CA . SER A 1 173 ? 0.083 -2.695 12.340 1.00 72.88 173 SER A CA 1
ATOM 1247 C C . SER A 1 173 ? 0.950 -1.721 11.532 1.00 72.88 173 SER A C 1
ATOM 1249 O O . SER A 1 173 ? 1.291 -2.009 10.382 1.00 72.88 173 SER A O 1
ATOM 1251 N N . ALA A 1 174 ? 1.372 -0.610 12.146 1.00 75.19 174 ALA A N 1
ATOM 1252 C CA . ALA A 1 174 ? 2.269 0.361 11.528 1.00 75.19 174 ALA A CA 1
ATOM 1253 C C . ALA A 1 174 ? 3.661 -0.241 11.284 1.00 75.19 174 ALA A C 1
ATOM 1255 O O . ALA A 1 174 ? 4.216 -0.096 10.192 1.00 75.19 174 ALA A O 1
ATOM 1256 N N . LEU A 1 175 ? 4.194 -0.989 12.257 1.00 77.38 175 LEU A N 1
ATOM 1257 C CA . LEU A 1 175 ? 5.489 -1.654 12.131 1.00 77.38 175 LEU A CA 1
ATOM 1258 C C . LEU A 1 175 ? 5.468 -2.742 11.048 1.00 77.38 175 LEU A C 1
ATOM 1260 O O . LEU A 1 175 ? 6.421 -2.865 10.282 1.00 77.38 175 LEU A O 1
ATOM 1264 N N . GLN A 1 176 ? 4.368 -3.486 10.922 1.00 76.56 176 GLN A N 1
ATOM 1265 C CA . GLN A 1 176 ? 4.219 -4.530 9.906 1.00 76.56 176 GLN A CA 1
ATOM 1266 C C . GLN A 1 176 ? 4.069 -3.949 8.488 1.00 76.56 176 GLN A C 1
ATOM 1268 O O . GLN A 1 176 ? 4.649 -4.478 7.531 1.00 76.56 176 GLN A O 1
ATOM 1273 N N . ALA A 1 177 ? 3.369 -2.818 8.345 1.00 75.44 177 ALA A N 1
ATOM 1274 C CA . ALA A 1 177 ? 3.303 -2.067 7.090 1.00 75.44 177 ALA A CA 1
ATOM 1275 C C . ALA A 1 177 ? 4.674 -1.485 6.698 1.00 75.44 177 ALA A C 1
ATOM 1277 O O . ALA A 1 177 ? 5.084 -1.583 5.534 1.00 75.44 177 ALA A O 1
ATOM 1278 N N . LEU A 1 178 ? 5.416 -0.942 7.671 1.00 79.00 178 LEU A N 1
ATOM 1279 C CA . LEU A 1 178 ? 6.778 -0.454 7.466 1.00 79.00 178 LEU A CA 1
ATOM 1280 C C . LEU A 1 178 ? 7.716 -1.596 7.057 1.00 79.00 178 LEU A C 1
ATOM 1282 O O . LEU A 1 178 ? 8.432 -1.468 6.069 1.00 79.00 178 LEU A O 1
ATOM 1286 N N . GLN A 1 179 ? 7.663 -2.739 7.742 1.00 84.88 179 GLN A N 1
ATOM 1287 C CA . GLN A 1 179 ? 8.506 -3.896 7.439 1.00 84.88 179 GLN A CA 1
ATOM 1288 C C . GLN A 1 179 ? 8.236 -4.467 6.042 1.00 84.88 179 GLN A C 1
ATOM 1290 O O . GLN A 1 179 ? 9.178 -4.778 5.310 1.00 84.88 179 GLN A O 1
ATOM 1295 N N . THR A 1 180 ? 6.966 -4.541 5.633 1.00 76.75 180 THR A N 1
ATOM 1296 C CA . THR A 1 180 ? 6.587 -4.950 4.269 1.00 76.75 180 THR A CA 1
ATOM 1297 C C . THR A 1 180 ? 7.158 -3.982 3.230 1.00 76.75 180 THR A C 1
ATOM 1299 O O . THR A 1 180 ? 7.728 -4.400 2.223 1.00 76.75 180 THR A O 1
ATOM 1302 N N . THR A 1 181 ? 7.070 -2.677 3.498 1.00 74.31 181 THR A N 1
ATOM 1303 C CA . THR A 1 181 ? 7.590 -1.634 2.603 1.00 74.31 181 THR A CA 1
ATOM 1304 C C . THR A 1 181 ? 9.114 -1.689 2.492 1.00 74.31 181 THR A C 1
ATOM 1306 O O . THR A 1 181 ? 9.638 -1.697 1.380 1.00 74.31 181 THR A O 1
ATOM 1309 N N . VAL A 1 182 ? 9.827 -1.799 3.618 1.00 79.50 182 VAL A N 1
ATOM 1310 C CA . VAL A 1 182 ? 11.295 -1.916 3.659 1.00 79.50 182 VAL A CA 1
ATOM 1311 C C . VAL A 1 182 ? 11.764 -3.178 2.933 1.00 79.50 182 VAL A C 1
ATOM 1313 O O . VAL A 1 182 ? 12.730 -3.126 2.176 1.00 79.50 182 VAL A O 1
ATOM 1316 N N . THR A 1 183 ? 11.045 -4.293 3.084 1.00 81.38 183 THR A N 1
ATOM 1317 C CA . THR A 1 183 ? 11.346 -5.541 2.362 1.00 81.38 183 THR A CA 1
ATOM 1318 C C . THR A 1 183 ? 11.198 -5.355 0.850 1.00 81.38 183 THR A C 1
ATOM 1320 O O . THR A 1 183 ? 12.095 -5.709 0.087 1.00 81.38 183 THR A O 1
ATOM 1323 N N . ASN A 1 184 ? 10.109 -4.725 0.401 1.00 75.88 184 ASN A N 1
ATOM 1324 C CA . ASN A 1 184 ? 9.883 -4.451 -1.021 1.00 75.88 184 ASN A CA 1
ATOM 1325 C C . ASN A 1 184 ? 10.928 -3.486 -1.608 1.00 75.88 184 ASN A C 1
ATOM 1327 O O . ASN A 1 184 ? 11.387 -3.681 -2.738 1.00 75.88 184 ASN A O 1
ATOM 1331 N N . GLN A 1 185 ? 11.338 -2.472 -0.841 1.00 77.31 185 GLN A N 1
ATOM 1332 C CA . GLN A 1 185 ? 12.427 -1.569 -1.222 1.00 77.31 185 GLN A CA 1
ATOM 1333 C C . GLN A 1 185 ? 13.760 -2.318 -1.328 1.00 77.31 185 GLN A C 1
ATOM 1335 O O . GLN A 1 185 ? 14.458 -2.161 -2.328 1.00 77.31 185 GLN A O 1
ATOM 1340 N N . GLY A 1 186 ? 14.081 -3.188 -0.365 1.00 83.06 186 GLY A N 1
ATOM 1341 C CA . GLY A 1 186 ? 15.270 -4.044 -0.407 1.00 83.06 186 GLY A CA 1
ATOM 1342 C C . GLY A 1 186 ? 15.305 -4.940 -1.648 1.00 83.06 186 GLY A C 1
ATOM 1343 O O . GLY A 1 186 ? 16.310 -4.975 -2.355 1.00 83.06 186 GLY A O 1
ATOM 1344 N N . ASN A 1 187 ? 14.184 -5.584 -1.982 1.00 78.19 187 ASN A N 1
ATOM 1345 C CA . ASN A 1 187 ? 14.061 -6.404 -3.193 1.00 78.19 187 ASN A CA 1
ATOM 1346 C C . ASN A 1 187 ? 14.280 -5.580 -4.474 1.00 78.19 187 ASN A C 1
ATOM 1348 O O . ASN A 1 187 ? 14.981 -6.016 -5.388 1.00 78.19 187 ASN A O 1
ATOM 1352 N N . THR A 1 188 ? 13.724 -4.366 -4.522 1.00 76.56 188 THR A N 1
ATOM 1353 C CA . THR A 1 188 ? 13.885 -3.449 -5.662 1.00 76.56 188 THR A CA 1
ATOM 1354 C C . THR A 1 188 ? 15.339 -3.007 -5.822 1.00 76.56 188 THR A C 1
ATOM 1356 O O . THR A 1 188 ? 15.873 -3.045 -6.931 1.00 76.56 188 THR A O 1
ATOM 1359 N N . LEU A 1 189 ? 16.007 -2.641 -4.725 1.00 72.81 189 LEU A N 1
ATOM 1360 C CA . LEU A 1 189 ? 17.419 -2.249 -4.729 1.00 72.81 189 LEU A CA 1
ATOM 1361 C C . LEU A 1 189 ? 18.325 -3.395 -5.193 1.00 72.81 189 LEU A C 1
ATOM 1363 O O . LEU A 1 189 ? 19.233 -3.172 -5.992 1.00 72.81 189 LEU A O 1
ATOM 1367 N N . THR A 1 190 ? 18.050 -4.630 -4.770 1.00 75.88 190 THR A N 1
ATOM 1368 C CA . THR A 1 190 ? 18.779 -5.822 -5.235 1.00 75.88 190 THR A CA 1
ATOM 1369 C C . THR A 1 190 ? 18.614 -6.042 -6.743 1.00 75.88 190 THR A C 1
ATOM 1371 O O . THR A 1 190 ? 19.597 -6.278 -7.455 1.00 75.88 190 THR A O 1
ATOM 1374 N N . ALA A 1 191 ? 17.392 -5.903 -7.268 1.00 67.75 191 ALA A N 1
ATOM 1375 C CA . ALA A 1 191 ? 17.124 -6.011 -8.704 1.00 67.75 191 ALA A CA 1
ATOM 1376 C C . ALA A 1 191 ? 17.832 -4.905 -9.513 1.00 67.75 191 ALA A C 1
ATOM 1378 O O . ALA A 1 191 ? 18.412 -5.165 -10.574 1.00 67.75 191 ALA A O 1
ATOM 1379 N N . GLN A 1 192 ? 17.859 -3.678 -8.985 1.00 72.75 192 GLN A N 1
ATOM 1380 C CA . GLN A 1 192 ? 18.612 -2.566 -9.569 1.00 72.75 192 GLN A CA 1
ATOM 1381 C C . GLN A 1 192 ? 20.123 -2.821 -9.534 1.00 72.75 192 GLN A C 1
ATOM 1383 O O . GLN A 1 192 ? 20.788 -2.633 -10.549 1.00 72.75 192 GLN A O 1
ATOM 1388 N N . GLY A 1 193 ? 20.673 -3.315 -8.421 1.00 77.81 193 GLY A N 1
ATOM 1389 C CA . GLY A 1 193 ? 22.088 -3.687 -8.312 1.00 77.81 193 GLY A CA 1
ATOM 1390 C C . GLY A 1 193 ? 22.492 -4.763 -9.324 1.00 77.81 193 GLY A C 1
ATOM 1391 O O . GLY A 1 193 ? 23.557 -4.677 -9.940 1.00 77.81 193 GLY A O 1
ATOM 1392 N N . THR A 1 194 ? 21.600 -5.724 -9.576 1.00 70.94 194 THR A N 1
ATOM 1393 C CA . THR A 1 194 ? 21.778 -6.746 -10.619 1.00 70.94 194 THR A CA 1
ATOM 1394 C C . THR A 1 194 ? 21.790 -6.116 -12.014 1.00 70.94 194 THR A C 1
ATOM 1396 O O . THR A 1 194 ? 22.702 -6.380 -12.797 1.00 70.94 194 THR A O 1
ATOM 1399 N N . SER A 1 195 ? 20.849 -5.212 -12.303 1.00 75.25 195 SER A N 1
ATOM 1400 C CA . SER A 1 195 ? 20.772 -4.494 -13.586 1.00 75.25 195 SER A CA 1
ATOM 1401 C C . SER A 1 195 ? 22.001 -3.607 -13.827 1.00 75.25 195 SER A C 1
ATOM 1403 O O . SER A 1 195 ? 22.575 -3.616 -14.912 1.00 75.25 195 SER A O 1
ATOM 1405 N N . ILE A 1 196 ? 22.471 -2.889 -12.802 1.00 71.88 196 ILE A N 1
ATOM 1406 C CA . ILE A 1 196 ? 23.701 -2.083 -12.857 1.00 71.88 196 ILE A CA 1
ATOM 1407 C C . ILE A 1 196 ? 24.915 -2.975 -13.121 1.00 71.88 196 ILE A C 1
ATOM 1409 O O . ILE A 1 196 ? 25.779 -2.621 -13.922 1.00 71.88 196 ILE A O 1
ATOM 1413 N N . THR A 1 197 ? 24.980 -4.145 -12.487 1.00 67.50 197 THR A N 1
ATOM 1414 C CA . THR A 1 197 ? 26.061 -5.114 -12.711 1.00 67.50 197 THR A CA 1
ATOM 1415 C C . THR A 1 197 ? 26.048 -5.631 -14.150 1.00 67.50 197 THR A C 1
ATOM 1417 O O . THR A 1 197 ? 27.101 -5.693 -14.782 1.00 67.50 197 THR A O 1
ATOM 1420 N N . GLN A 1 198 ? 24.868 -5.918 -14.705 1.00 66.12 198 GLN A N 1
ATOM 1421 C CA . GLN A 1 198 ? 24.697 -6.317 -16.106 1.00 66.12 198 GLN A CA 1
ATOM 1422 C C . GLN A 1 198 ? 25.082 -5.197 -17.085 1.00 66.12 198 GLN A C 1
ATOM 1424 O O . GLN A 1 198 ? 25.761 -5.457 -18.079 1.00 66.12 198 GLN A O 1
ATOM 1429 N N . ILE A 1 199 ? 24.724 -3.943 -16.792 1.00 67.00 199 ILE A N 1
ATOM 1430 C CA . ILE A 1 199 ? 25.140 -2.772 -17.581 1.00 67.00 199 ILE A CA 1
ATOM 1431 C C . ILE A 1 199 ? 26.661 -2.598 -17.515 1.00 67.00 199 ILE A C 1
ATOM 1433 O O . ILE A 1 199 ? 27.305 -2.438 -18.547 1.00 67.00 199 ILE A O 1
ATOM 1437 N N . LYS A 1 200 ? 27.261 -2.691 -16.322 1.00 61.56 200 LYS A N 1
ATOM 1438 C CA . LYS A 1 200 ? 28.716 -2.603 -16.134 1.00 61.56 200 LYS A CA 1
ATOM 1439 C C . LYS A 1 200 ? 29.448 -3.710 -16.894 1.00 61.56 200 LYS A C 1
ATOM 1441 O O . LYS A 1 200 ? 30.470 -3.435 -17.517 1.00 61.56 200 LYS A O 1
ATOM 1446 N N . ALA A 1 201 ? 28.914 -4.931 -16.880 1.00 53.66 201 ALA A N 1
ATOM 1447 C CA . ALA A 1 201 ? 29.427 -6.035 -17.681 1.00 53.66 201 ALA A CA 1
ATOM 1448 C C . ALA A 1 201 ? 29.293 -5.748 -19.186 1.00 53.66 201 ALA A C 1
ATOM 1450 O O . ALA A 1 201 ? 30.240 -5.973 -19.927 1.00 53.66 201 ALA A O 1
ATOM 1451 N N . SER A 1 202 ? 28.173 -5.175 -19.631 1.00 56.31 202 SER A N 1
ATOM 1452 C CA . SER A 1 202 ? 27.947 -4.825 -21.042 1.00 56.31 202 SER A CA 1
ATOM 1453 C C . SER A 1 202 ? 28.870 -3.701 -21.534 1.00 56.31 202 SER A C 1
ATOM 1455 O O . SER A 1 202 ? 29.347 -3.750 -22.663 1.00 56.31 202 SER A O 1
ATOM 1457 N N . ILE A 1 203 ? 29.179 -2.717 -20.682 1.00 57.50 203 ILE A N 1
ATOM 1458 C CA . ILE A 1 203 ? 30.135 -1.634 -20.974 1.00 57.50 203 ILE A CA 1
ATOM 1459 C C . ILE A 1 203 ? 31.575 -2.162 -20.981 1.00 57.50 203 ILE A C 1
ATOM 1461 O O . ILE A 1 203 ? 32.355 -1.813 -21.861 1.00 57.50 203 ILE A O 1
ATOM 1465 N N . GLY A 1 204 ? 31.932 -3.035 -20.032 1.00 49.50 204 GLY A N 1
ATOM 1466 C CA . GLY A 1 204 ? 33.263 -3.648 -19.965 1.00 49.50 204 GLY A CA 1
ATOM 1467 C C . GLY A 1 204 ? 33.569 -4.622 -21.109 1.00 49.50 204 GLY A C 1
ATOM 1468 O O . GLY A 1 204 ? 34.723 -5.001 -21.279 1.00 49.50 204 GLY A O 1
ATOM 1469 N N . GLN A 1 205 ? 32.552 -5.017 -21.881 1.00 44.84 205 GLN A N 1
ATOM 1470 C CA . GLN A 1 205 ? 32.653 -5.929 -23.023 1.00 44.84 205 GLN A CA 1
ATOM 1471 C C . GLN A 1 205 ? 32.525 -5.216 -24.382 1.00 44.84 205 GLN A C 1
ATOM 1473 O O . GLN A 1 205 ? 32.424 -5.896 -25.399 1.00 44.84 205 GLN A O 1
ATOM 1478 N N . GLN A 1 206 ? 32.522 -3.875 -24.446 1.00 49.25 206 GLN A N 1
ATOM 1479 C CA . GLN A 1 206 ? 32.566 -3.167 -25.733 1.00 49.25 206 GLN A CA 1
ATOM 1480 C C . GLN A 1 206 ? 33.982 -3.221 -26.345 1.00 49.25 206 GLN A C 1
ATOM 1482 O O . GLN A 1 206 ? 34.905 -2.652 -25.761 1.00 49.25 206 GLN A O 1
ATOM 1487 N N . PRO A 1 207 ? 34.176 -3.832 -27.532 1.00 46.62 207 PRO A N 1
ATOM 1488 C CA . PRO A 1 207 ? 35.401 -3.679 -28.309 1.00 46.62 207 PRO A CA 1
ATOM 1489 C C . PRO A 1 207 ? 35.396 -2.306 -29.006 1.00 46.62 207 PRO A C 1
ATOM 1491 O O . PRO A 1 207 ? 34.453 -1.989 -29.728 1.00 46.62 207 PRO A O 1
ATOM 1494 N N . ASP A 1 208 ? 36.439 -1.510 -28.763 1.00 50.78 208 ASP A N 1
ATOM 1495 C CA . ASP A 1 208 ? 36.913 -0.315 -29.480 1.00 50.78 208 ASP A CA 1
ATOM 1496 C C . ASP A 1 208 ? 35.920 0.489 -30.356 1.00 50.78 208 ASP A C 1
ATOM 1498 O O . ASP A 1 208 ? 35.586 0.126 -31.488 1.00 50.78 208 ASP A O 1
ATOM 1502 N N . ASN A 1 209 ? 35.594 1.710 -29.908 1.00 55.00 209 ASN A N 1
ATOM 1503 C CA . ASN A 1 209 ? 35.055 2.795 -30.747 1.00 55.00 209 ASN A CA 1
ATOM 1504 C C . ASN A 1 209 ? 36.132 3.315 -31.726 1.00 55.00 209 ASN A C 1
ATOM 1506 O O . ASN A 1 209 ? 36.703 4.390 -31.548 1.00 55.00 209 ASN A O 1
ATOM 1510 N N . LEU A 1 210 ? 36.469 2.509 -32.730 1.00 62.94 210 LEU A N 1
ATOM 1511 C CA . LEU A 1 210 ? 37.723 2.642 -33.468 1.00 62.94 210 LEU A CA 1
ATOM 1512 C C . LEU A 1 210 ? 37.788 3.861 -34.420 1.00 62.94 210 LEU A C 1
ATOM 1514 O O . LEU A 1 210 ? 37.246 3.805 -35.522 1.00 62.94 210 LEU A O 1
ATOM 1518 N N . ILE A 1 211 ? 38.608 4.863 -34.063 1.00 57.88 211 ILE A N 1
ATOM 1519 C CA . ILE A 1 211 ? 39.899 5.129 -34.741 1.00 57.88 211 ILE A CA 1
ATOM 1520 C C . ILE A 1 211 ? 40.987 5.297 -33.671 1.00 57.88 211 ILE A C 1
ATOM 1522 O O . ILE A 1 211 ? 40.826 6.048 -32.715 1.00 57.88 211 ILE A O 1
ATOM 1526 N N . LEU A 1 212 ? 42.116 4.609 -33.867 1.00 60.12 212 LEU A N 1
ATOM 1527 C CA . LEU A 1 212 ? 43.191 4.471 -32.883 1.00 60.12 212 LEU A CA 1
ATOM 1528 C C . LEU A 1 212 ? 44.036 5.734 -32.648 1.00 60.12 212 LEU A C 1
ATOM 1530 O O . LEU A 1 212 ? 44.665 5.791 -31.599 1.00 60.12 212 LEU A O 1
ATOM 1534 N N . ARG A 1 213 ? 44.066 6.737 -33.547 1.00 62.12 213 ARG A N 1
ATOM 1535 C CA . ARG A 1 213 ? 44.780 8.029 -33.366 1.00 62.12 213 ARG A CA 1
ATOM 1536 C C . ARG A 1 213 ? 44.201 9.131 -34.261 1.00 62.12 213 ARG A C 1
ATOM 1538 O O . ARG A 1 213 ? 44.393 9.110 -35.475 1.00 62.12 213 ARG A O 1
ATOM 1545 N N . GLY A 1 214 ? 43.493 10.091 -33.664 1.00 72.50 214 GLY A N 1
ATOM 1546 C CA . GLY A 1 214 ? 42.864 11.214 -34.380 1.00 72.50 214 GLY A CA 1
ATOM 1547 C C . GLY A 1 214 ? 43.304 12.611 -33.937 1.00 72.50 214 GLY A C 1
ATOM 1548 O O . GLY A 1 214 ? 43.003 13.587 -34.623 1.00 72.50 214 GLY A O 1
ATOM 1549 N N . SER A 1 215 ? 43.999 12.711 -32.797 1.00 78.94 215 SER A N 1
ATOM 1550 C CA . SER A 1 215 ? 44.493 13.977 -32.237 1.00 78.94 215 SER A CA 1
ATOM 1551 C C . SER A 1 215 ? 45.904 14.342 -32.708 1.00 78.94 215 SER A C 1
ATOM 1553 O O . SER A 1 215 ? 46.225 15.518 -32.767 1.00 78.94 215 SER A O 1
ATOM 1555 N N . PHE A 1 216 ? 46.740 13.360 -33.073 1.00 86.12 216 PHE A N 1
ATOM 1556 C CA . PHE A 1 216 ? 48.112 13.543 -33.589 1.00 86.12 216 PHE A CA 1
ATOM 1557 C C . PHE A 1 216 ? 49.105 14.241 -32.642 1.00 86.12 216 PHE A C 1
ATOM 1559 O O . PHE A 1 216 ? 50.222 14.578 -33.042 1.00 86.12 216 PHE A O 1
ATOM 1566 N N . GLU A 1 217 ? 48.736 14.437 -31.376 1.00 86.50 217 GLU A N 1
ATOM 1567 C CA . GLU A 1 217 ? 49.577 15.111 -30.377 1.00 86.50 217 GLU A CA 1
ATOM 1568 C C . GLU A 1 217 ? 50.872 14.336 -30.073 1.00 86.50 217 GLU A C 1
ATOM 1570 O O . GLU A 1 217 ? 51.924 14.929 -29.803 1.00 86.50 217 GLU A O 1
ATOM 1575 N N . ASP A 1 218 ? 50.833 13.013 -30.233 1.00 83.12 218 ASP A N 1
ATOM 1576 C CA . ASP A 1 218 ? 51.974 12.103 -30.103 1.00 83.12 218 ASP A CA 1
ATOM 1577 C C . ASP A 1 218 ? 52.982 12.195 -31.266 1.00 83.12 218 ASP A C 1
ATOM 1579 O O . ASP A 1 218 ? 54.092 11.678 -31.161 1.00 83.12 218 ASP A O 1
ATOM 1583 N N . GLY A 1 219 ? 52.641 12.898 -32.353 1.00 86.00 219 GLY A N 1
ATOM 1584 C CA . GLY A 1 219 ? 53.515 13.089 -33.510 1.00 86.00 219 GLY A CA 1
ATOM 1585 C C . GLY A 1 219 ? 53.636 11.870 -34.428 1.00 86.00 219 GLY A C 1
ATOM 1586 O O . GLY A 1 219 ? 54.599 11.793 -35.192 1.00 86.00 219 GLY A O 1
ATOM 1587 N N . LEU A 1 220 ? 52.685 10.935 -34.381 1.00 86.06 220 LEU A N 1
ATOM 1588 C CA . LEU A 1 220 ? 52.684 9.736 -35.221 1.00 86.06 220 LEU A CA 1
ATOM 1589 C C . LEU A 1 220 ? 51.542 9.783 -36.246 1.00 86.06 220 LEU A C 1
ATOM 1591 O O . LEU A 1 220 ? 50.423 10.176 -35.933 1.00 86.06 220 LEU A O 1
ATOM 1595 N N . VAL A 1 221 ? 51.843 9.405 -37.495 1.00 80.56 221 VAL A N 1
ATOM 1596 C CA . VAL A 1 221 ? 50.878 9.429 -38.618 1.00 80.56 221 VAL A CA 1
ATOM 1597 C C . VAL A 1 221 ? 50.118 8.115 -38.792 1.00 80.56 221 VAL A C 1
ATOM 1599 O O . VAL A 1 221 ? 49.123 8.082 -39.507 1.00 80.56 221 VAL A O 1
ATOM 1602 N N . ASP A 1 222 ? 50.562 7.038 -38.144 1.00 77.19 222 ASP A N 1
ATOM 1603 C CA . ASP A 1 222 ? 49.876 5.742 -38.138 1.00 77.19 222 ASP A CA 1
ATOM 1604 C C . ASP A 1 222 ? 48.466 5.893 -37.520 1.00 77.19 222 ASP A C 1
ATOM 1606 O O . ASP A 1 222 ? 48.337 6.550 -36.481 1.00 77.19 222 ASP A O 1
ATOM 1610 N N . PRO A 1 223 ? 47.391 5.344 -38.122 1.00 76.19 223 PRO A N 1
ATOM 1611 C CA . PRO A 1 223 ? 47.373 4.367 -39.212 1.00 76.19 223 PRO A CA 1
ATOM 1612 C C . PRO A 1 223 ? 47.065 4.947 -40.601 1.00 76.19 223 PRO A C 1
ATOM 1614 O O . PRO A 1 223 ? 46.440 4.281 -41.426 1.00 76.19 223 PRO A O 1
ATOM 1617 N N . TRP A 1 224 ? 47.442 6.195 -40.870 1.00 83.81 224 TRP A N 1
ATOM 1618 C CA . TRP A 1 224 ? 47.140 6.863 -42.134 1.00 83.81 224 TRP A CA 1
ATOM 1619 C C . TRP A 1 224 ? 48.224 6.638 -43.199 1.00 83.81 224 TRP A C 1
ATOM 1621 O O . TRP A 1 224 ? 49.419 6.749 -42.936 1.00 83.81 224 TRP A O 1
ATOM 1631 N N . SER A 1 225 ? 47.795 6.354 -44.432 1.00 82.88 225 SER A N 1
ATOM 1632 C CA . SER A 1 225 ? 48.659 6.116 -45.608 1.00 82.88 225 SER A CA 1
ATOM 1633 C C . SER A 1 225 ? 48.736 7.342 -46.543 1.00 82.88 225 SER A C 1
ATOM 1635 O O . SER A 1 225 ? 48.299 8.426 -46.168 1.00 82.88 225 SER A O 1
ATOM 1637 N N . GLY A 1 226 ? 49.304 7.228 -47.750 1.00 78.44 226 GLY A N 1
ATOM 1638 C CA . GLY A 1 226 ? 49.210 8.288 -48.775 1.00 78.44 226 GLY A CA 1
ATOM 1639 C C . GLY A 1 226 ? 49.912 9.609 -48.420 1.00 78.44 226 GLY A C 1
ATOM 1640 O O . GLY A 1 226 ? 49.303 10.673 -48.511 1.00 78.44 226 GLY A O 1
ATOM 1641 N N . ASP A 1 227 ? 51.181 9.537 -48.003 1.00 81.94 227 ASP A N 1
ATOM 1642 C CA . ASP A 1 227 ? 52.033 10.690 -47.653 1.00 81.94 227 ASP A CA 1
ATOM 1643 C C . ASP A 1 227 ? 51.455 11.623 -46.572 1.00 81.94 227 ASP A C 1
ATOM 1645 O O . ASP A 1 227 ? 51.642 12.844 -46.604 1.00 81.94 227 ASP A O 1
ATOM 1649 N N . ALA A 1 228 ? 50.774 11.046 -45.580 1.00 87.38 228 ALA A N 1
ATOM 1650 C CA . ALA A 1 228 ? 50.332 11.746 -44.380 1.00 87.38 228 ALA A CA 1
ATOM 1651 C C . ALA A 1 228 ? 51.522 12.369 -43.622 1.00 87.38 228 ALA A C 1
ATOM 1653 O O . ALA A 1 228 ? 52.529 11.701 -43.376 1.00 87.38 228 ALA A O 1
ATOM 1654 N N . ARG A 1 229 ? 51.421 13.646 -43.224 1.00 90.56 229 ARG A N 1
ATOM 1655 C CA . ARG A 1 229 ? 52.490 14.350 -42.483 1.00 90.56 229 ARG A CA 1
ATOM 1656 C C . ARG A 1 229 ? 51.966 15.091 -41.263 1.00 90.56 229 ARG A C 1
ATOM 1658 O O . ARG A 1 229 ? 51.020 15.871 -41.378 1.00 90.56 229 ARG A O 1
ATOM 1665 N N . ILE A 1 230 ? 52.640 14.932 -40.123 1.00 92.25 230 ILE A N 1
ATOM 1666 C CA . ILE A 1 230 ? 52.361 15.741 -38.930 1.00 92.25 230 ILE A CA 1
ATOM 1667 C C . ILE A 1 230 ? 52.680 17.202 -39.210 1.00 92.25 230 ILE A C 1
ATOM 1669 O O . ILE A 1 230 ? 53.735 17.547 -39.739 1.00 92.25 230 ILE A O 1
ATOM 1673 N N . THR A 1 231 ? 51.741 18.060 -38.846 1.00 90.88 231 THR A N 1
ATOM 1674 C CA . THR A 1 231 ? 51.826 19.508 -38.980 1.00 90.88 231 THR A CA 1
ATOM 1675 C C . THR A 1 231 ? 51.551 20.121 -37.613 1.00 90.88 231 THR A C 1
ATOM 1677 O O . THR A 1 231 ? 50.545 19.793 -36.991 1.00 90.88 231 THR A O 1
ATOM 1680 N N . ASN A 1 232 ? 52.429 21.005 -37.139 1.00 91.44 232 ASN A N 1
ATOM 1681 C CA . ASN A 1 232 ? 52.165 21.782 -35.927 1.00 91.44 232 ASN A CA 1
ATOM 1682 C C . ASN A 1 232 ? 51.119 22.859 -36.234 1.00 91.44 232 ASN A C 1
ATOM 1684 O O . ASN A 1 232 ? 51.219 23.549 -37.253 1.00 91.44 232 ASN A O 1
ATOM 1688 N N . ILE A 1 233 ? 50.130 23.008 -35.357 1.00 88.62 233 ILE A N 1
ATOM 1689 C CA . ILE A 1 233 ? 48.990 23.900 -35.545 1.00 88.62 233 ILE A CA 1
ATOM 1690 C C . ILE A 1 233 ? 48.860 24.782 -34.304 1.00 88.62 233 ILE A C 1
ATOM 1692 O O . ILE A 1 233 ? 48.355 24.357 -33.277 1.00 88.62 233 ILE A O 1
ATOM 1696 N N . SER A 1 234 ? 49.295 26.037 -34.393 1.00 83.50 234 SER A N 1
ATOM 1697 C CA . SER A 1 234 ? 49.127 27.016 -33.305 1.00 83.50 234 SER A CA 1
ATOM 1698 C C . SER A 1 234 ? 47.797 27.776 -33.366 1.00 83.50 234 SER A C 1
ATOM 1700 O O . SER A 1 234 ? 47.442 28.473 -32.422 1.00 83.50 234 SER A O 1
ATOM 1702 N N . ALA A 1 235 ? 47.074 27.670 -34.483 1.00 81.50 235 ALA A N 1
ATOM 1703 C CA . ALA A 1 235 ? 45.859 28.437 -34.757 1.00 81.50 235 ALA A CA 1
ATOM 1704 C C . ALA A 1 235 ? 44.552 27.691 -34.422 1.00 81.50 235 ALA A C 1
ATOM 1706 O O . ALA A 1 235 ? 43.476 28.262 -34.595 1.00 81.50 235 ALA A O 1
ATOM 1707 N N . HIS A 1 236 ? 44.617 26.427 -33.988 1.00 87.69 236 HIS A N 1
ATOM 1708 C CA . HIS A 1 236 ? 43.431 25.652 -33.620 1.00 87.69 236 HIS A CA 1
ATOM 1709 C C . HIS A 1 236 ? 43.123 25.804 -32.119 1.00 87.69 236 HIS A C 1
ATOM 1711 O O . HIS A 1 236 ? 44.054 25.730 -31.319 1.00 87.69 236 HIS A O 1
ATOM 1717 N N . PRO A 1 237 ? 41.850 25.969 -31.701 1.00 83.56 237 PRO A N 1
ATOM 1718 C CA . PRO A 1 237 ? 41.505 26.204 -30.293 1.00 83.56 237 PRO A CA 1
ATOM 1719 C C . PRO A 1 237 ? 41.868 25.069 -29.325 1.00 83.56 237 PRO A C 1
ATOM 1721 O O . PRO A 1 237 ? 42.027 25.321 -28.134 1.00 83.56 237 PRO A O 1
ATOM 1724 N N . SER A 1 238 ? 41.953 23.826 -29.808 1.00 82.56 238 SER A N 1
ATOM 1725 C CA . SER A 1 238 ? 42.060 22.630 -28.956 1.00 82.56 238 SER A CA 1
ATOM 1726 C C . SER A 1 238 ? 43.078 21.584 -29.421 1.00 82.56 238 SER A C 1
ATOM 1728 O O . SER A 1 238 ? 43.195 20.544 -28.781 1.00 82.56 238 SER A O 1
ATOM 1730 N N . ALA A 1 239 ? 43.809 21.833 -30.513 1.00 85.56 239 ALA A N 1
ATOM 1731 C CA . ALA A 1 239 ? 44.789 20.888 -31.057 1.00 85.56 239 ALA A CA 1
ATOM 1732 C C . ALA A 1 239 ? 46.100 21.620 -31.357 1.00 85.56 239 ALA A C 1
ATOM 1734 O O . ALA A 1 239 ? 46.094 22.616 -32.077 1.00 85.56 239 ALA A O 1
ATOM 1735 N N . GLY A 1 240 ? 47.208 21.132 -30.799 1.00 88.50 240 GLY A N 1
ATOM 1736 C CA . GLY A 1 240 ? 48.553 21.648 -31.054 1.00 88.50 240 GLY A CA 1
ATOM 1737 C C . GLY A 1 240 ? 49.187 21.035 -32.303 1.00 88.50 240 GLY A C 1
ATOM 1738 O O . GLY A 1 240 ? 50.116 21.610 -32.884 1.00 88.50 240 GLY A O 1
ATOM 1739 N N . LYS A 1 241 ? 48.679 19.881 -32.749 1.00 91.38 241 LYS A N 1
ATOM 1740 C CA . LYS A 1 241 ? 49.122 19.178 -33.956 1.00 91.38 241 LYS A CA 1
ATOM 1741 C C . LYS A 1 241 ? 47.941 18.657 -34.772 1.00 91.38 241 LYS A C 1
ATOM 1743 O O . LYS A 1 241 ? 46.816 18.534 -34.304 1.00 91.38 241 LYS A O 1
ATOM 1748 N N . GLY A 1 242 ? 48.218 18.346 -36.030 1.00 90.88 242 GLY A N 1
ATOM 1749 C CA . GLY A 1 242 ? 47.298 17.643 -36.914 1.00 90.88 242 GLY A CA 1
ATOM 1750 C C . GLY A 1 242 ? 48.036 16.958 -38.052 1.00 90.88 242 GLY A C 1
ATOM 1751 O O . GLY A 1 242 ? 49.269 16.951 -38.100 1.00 90.88 242 GLY A O 1
ATOM 1752 N N . VAL A 1 243 ? 47.282 16.395 -38.987 1.00 91.56 243 VAL A N 1
ATOM 1753 C CA . VAL A 1 243 ? 47.800 15.659 -40.139 1.00 91.56 243 VAL A CA 1
ATOM 1754 C C . VAL A 1 243 ? 47.453 16.374 -41.444 1.00 91.56 243 VAL A C 1
ATOM 1756 O O . VAL A 1 243 ? 46.319 16.791 -41.673 1.00 91.56 243 VAL A O 1
ATOM 1759 N N . SER A 1 244 ? 48.444 16.528 -42.316 1.00 91.69 244 SER A N 1
ATOM 1760 C CA . SER A 1 244 ? 48.256 17.002 -43.686 1.00 91.69 244 SER A CA 1
ATOM 1761 C C . SER A 1 244 ? 48.165 15.819 -44.646 1.00 91.69 244 SER A C 1
ATOM 1763 O O . SER A 1 244 ? 49.060 14.971 -44.646 1.00 91.69 244 SER A O 1
ATOM 1765 N N . PHE A 1 245 ? 47.147 15.816 -45.509 1.00 91.19 245 PHE A N 1
ATOM 1766 C CA . PHE A 1 245 ? 47.019 14.888 -46.638 1.00 91.19 245 PHE A CA 1
ATOM 1767 C C . PHE A 1 245 ? 47.132 15.639 -47.965 1.00 91.19 245 PHE A C 1
ATOM 1769 O O . PHE A 1 245 ? 46.397 16.602 -48.202 1.00 91.19 245 PHE A O 1
ATOM 1776 N N . TYR A 1 246 ? 48.047 15.183 -48.820 1.00 90.62 246 TYR A N 1
ATOM 1777 C CA . TYR A 1 246 ? 48.302 15.725 -50.165 1.00 90.62 246 TYR A CA 1
ATOM 1778 C C . TYR A 1 246 ? 47.573 14.944 -51.267 1.00 90.62 246 TYR A C 1
ATOM 1780 O O . TYR A 1 246 ? 47.432 15.407 -52.395 1.00 90.62 246 TYR A O 1
ATOM 1788 N N . THR A 1 247 ? 47.129 13.735 -50.939 1.00 89.50 247 THR A N 1
ATOM 1789 C CA . THR A 1 247 ? 46.411 12.817 -51.818 1.00 89.50 247 THR A CA 1
ATOM 1790 C C . THR A 1 247 ? 45.461 11.974 -50.968 1.00 89.50 247 THR A C 1
ATOM 1792 O O . THR A 1 247 ? 45.297 12.213 -49.769 1.00 89.50 247 THR A O 1
ATOM 1795 N N . ASN A 1 248 ? 44.823 10.989 -51.583 1.00 90.00 248 ASN A N 1
ATOM 1796 C CA . ASN A 1 248 ? 43.941 10.055 -50.906 1.00 90.00 248 ASN A CA 1
ATOM 1797 C C . ASN A 1 248 ? 44.722 9.205 -49.897 1.00 90.00 248 ASN A C 1
ATOM 1799 O O . ASN A 1 248 ? 45.727 8.582 -50.239 1.00 90.00 248 ASN A O 1
ATOM 1803 N N . SER A 1 249 ? 44.220 9.150 -48.667 1.00 88.31 249 SER A N 1
ATOM 1804 C CA . SER A 1 249 ? 44.812 8.410 -47.562 1.00 88.31 249 SER A CA 1
ATOM 1805 C C . SER A 1 249 ? 43.785 7.482 -46.928 1.00 88.31 249 SER A C 1
ATOM 1807 O O . SER A 1 249 ? 42.665 7.878 -46.610 1.00 88.31 249 SER A O 1
ATOM 1809 N N . PHE A 1 250 ? 44.168 6.224 -46.740 1.00 85.44 250 PHE A N 1
ATOM 1810 C CA . PHE A 1 250 ? 43.369 5.233 -46.028 1.00 85.44 250 PHE A CA 1
ATOM 1811 C C . PHE A 1 250 ? 43.832 5.136 -44.578 1.00 85.44 250 PHE A C 1
ATOM 1813 O O . PHE A 1 250 ? 45.036 5.183 -44.319 1.00 85.44 250 PHE A O 1
ATOM 1820 N N . CYS A 1 251 ? 42.876 4.965 -43.668 1.00 77.56 251 CYS A N 1
ATOM 1821 C CA . CYS A 1 251 ? 43.116 4.724 -42.250 1.00 77.56 251 CYS A CA 1
ATOM 1822 C C . CYS A 1 251 ? 43.061 3.216 -41.963 1.00 77.56 251 CYS A C 1
ATOM 1824 O O . CYS A 1 251 ? 42.059 2.569 -42.278 1.00 77.56 251 CYS A O 1
ATOM 1826 N N . GLY A 1 252 ? 44.113 2.674 -41.350 1.00 65.31 252 GLY A N 1
ATOM 1827 C CA . GLY A 1 252 ? 44.197 1.287 -40.886 1.00 65.31 252 GLY A CA 1
ATOM 1828 C C . GLY A 1 252 ? 45.396 0.509 -41.443 1.00 65.31 252 GLY A C 1
ATOM 1829 O O . GLY A 1 252 ? 45.920 0.804 -42.517 1.00 65.31 252 GLY A O 1
ATOM 1830 N N . ILE A 1 253 ? 45.789 -0.542 -40.718 1.00 54.31 253 ILE A N 1
ATOM 1831 C CA . ILE A 1 253 ? 46.796 -1.548 -41.099 1.00 54.31 253 ILE A CA 1
ATOM 1832 C C . ILE A 1 253 ? 46.297 -2.429 -42.254 1.00 54.31 253 ILE A C 1
ATOM 1834 O O . ILE A 1 253 ? 45.911 -3.563 -42.029 1.00 54.31 253 ILE A O 1
ATOM 1838 N N . ALA A 1 254 ? 46.255 -1.923 -43.489 1.00 55.75 254 ALA A N 1
ATOM 1839 C CA . ALA A 1 254 ? 46.005 -2.704 -44.717 1.00 55.75 254 ALA A CA 1
ATOM 1840 C C . ALA A 1 254 ? 44.757 -3.640 -44.751 1.00 55.75 254 ALA A C 1
ATOM 1842 O O . ALA A 1 254 ? 44.578 -4.362 -45.730 1.00 55.75 254 ALA A O 1
ATOM 1843 N N . ALA A 1 255 ? 43.875 -3.614 -43.745 1.00 60.53 255 ALA A N 1
ATOM 1844 C CA . ALA A 1 255 ? 42.765 -4.543 -43.552 1.00 60.53 255 ALA A CA 1
ATOM 1845 C C . ALA A 1 255 ? 41.462 -3.787 -43.252 1.00 60.53 255 ALA A C 1
ATOM 1847 O O . ALA A 1 255 ? 41.444 -2.807 -42.505 1.00 60.53 255 ALA A O 1
ATOM 1848 N N . ASN A 1 256 ? 40.368 -4.247 -43.858 1.00 76.38 256 ASN A N 1
ATOM 1849 C CA . ASN A 1 256 ? 39.036 -3.680 -43.675 1.00 76.38 256 ASN A CA 1
ATOM 1850 C C . ASN A 1 256 ? 38.478 -4.029 -42.282 1.00 76.38 256 ASN A C 1
ATOM 1852 O O . ASN A 1 256 ? 38.670 -5.140 -41.790 1.00 76.38 256 ASN A O 1
ATOM 1856 N N . ILE A 1 257 ? 37.714 -3.115 -41.680 1.00 80.31 257 ILE A N 1
ATOM 1857 C CA . ILE A 1 257 ? 36.882 -3.415 -40.511 1.00 80.31 257 ILE A CA 1
ATOM 1858 C C . ILE A 1 257 ? 35.694 -4.286 -40.927 1.00 80.31 257 ILE A C 1
ATOM 1860 O O . ILE A 1 257 ? 35.124 -4.076 -41.993 1.00 80.31 257 ILE A O 1
ATOM 1864 N N . VAL A 1 258 ? 35.280 -5.236 -40.091 1.00 83.44 258 VAL A N 1
ATOM 1865 C CA . VAL A 1 258 ? 34.059 -6.029 -40.331 1.00 83.44 258 VAL A CA 1
ATOM 1866 C C . VAL A 1 258 ? 32.825 -5.160 -40.077 1.00 83.44 258 VAL A C 1
ATOM 1868 O O . VAL A 1 258 ? 32.765 -4.479 -39.054 1.00 83.44 258 VAL A O 1
ATOM 1871 N N . THR A 1 259 ? 31.840 -5.180 -40.970 1.00 82.69 259 THR A N 1
ATOM 1872 C CA . THR A 1 259 ? 30.575 -4.436 -40.828 1.00 82.69 259 THR A CA 1
ATOM 1873 C C . THR A 1 259 ? 29.404 -5.251 -41.365 1.00 82.69 259 THR A C 1
ATOM 1875 O O . THR A 1 259 ? 29.617 -6.200 -42.112 1.00 82.69 259 THR A O 1
ATOM 1878 N N . ALA A 1 260 ? 28.175 -4.888 -41.008 1.00 84.25 260 ALA A N 1
ATOM 1879 C CA . ALA A 1 260 ? 26.963 -5.450 -41.592 1.00 84.25 260 ALA A CA 1
ATOM 1880 C C . ALA A 1 260 ? 26.142 -4.383 -42.329 1.00 84.25 260 ALA A C 1
ATOM 1882 O O . ALA A 1 260 ? 26.174 -3.199 -41.995 1.00 84.25 260 ALA A O 1
ATOM 1883 N N . ALA A 1 261 ? 25.354 -4.807 -43.319 1.00 86.19 261 ALA A N 1
ATOM 1884 C CA . ALA A 1 261 ? 24.376 -3.941 -43.973 1.00 86.19 261 ALA A CA 1
ATOM 1885 C C . ALA A 1 261 ? 23.447 -3.253 -42.952 1.00 86.19 261 ALA A C 1
ATOM 1887 O O . ALA A 1 261 ? 22.938 -3.896 -42.035 1.00 86.19 261 ALA A O 1
ATOM 1888 N N . GLY A 1 262 ? 23.206 -1.952 -43.132 1.00 85.56 262 GLY A N 1
ATOM 1889 C CA . GLY A 1 262 ? 22.374 -1.144 -42.234 1.00 85.56 262 GLY A CA 1
ATOM 1890 C C . GLY A 1 262 ? 23.078 -0.627 -40.974 1.00 85.56 262 GLY A C 1
ATOM 1891 O O . GLY A 1 262 ? 22.515 0.226 -40.289 1.00 85.56 262 GLY A O 1
ATOM 1892 N N . GLU A 1 263 ? 24.303 -1.072 -40.678 1.00 85.06 263 GLU A N 1
ATOM 1893 C CA . GLU A 1 263 ? 25.108 -0.524 -39.581 1.00 85.06 263 GLU A CA 1
ATOM 1894 C C . GLU A 1 263 ? 25.431 0.958 -39.841 1.00 85.06 263 GLU A C 1
ATOM 1896 O O . GLU A 1 263 ? 25.740 1.353 -40.969 1.00 85.06 263 GLU A O 1
ATOM 1901 N N . GLN A 1 264 ? 25.329 1.797 -38.808 1.00 86.50 264 GLN A N 1
ATOM 1902 C CA . GLN A 1 264 ? 25.555 3.239 -38.913 1.00 86.50 264 GLN A CA 1
ATOM 1903 C C . GLN A 1 264 ? 26.915 3.632 -38.330 1.00 86.50 264 GLN A C 1
ATOM 1905 O O . GLN A 1 264 ? 27.359 3.089 -37.321 1.00 86.50 264 GLN A O 1
ATOM 1910 N N . PHE A 1 265 ? 27.562 4.615 -38.951 1.00 85.88 265 PHE A N 1
ATOM 1911 C CA . PHE A 1 265 ? 28.871 5.131 -38.568 1.00 85.88 265 PHE A CA 1
ATOM 1912 C C . PHE A 1 265 ? 28.826 6.653 -38.511 1.00 85.88 265 PHE A C 1
ATOM 1914 O O . PHE A 1 265 ? 28.466 7.295 -39.497 1.00 85.88 265 PHE A O 1
ATOM 1921 N N . ASP A 1 266 ? 29.220 7.226 -37.379 1.00 86.75 266 ASP A N 1
ATOM 1922 C CA . ASP A 1 266 ? 29.378 8.669 -37.231 1.00 86.75 266 ASP A CA 1
ATOM 1923 C C . ASP A 1 266 ? 30.850 9.035 -37.394 1.00 86.75 266 ASP A C 1
ATOM 1925 O O . ASP A 1 266 ? 31.716 8.533 -36.674 1.00 86.75 266 ASP A O 1
ATOM 1929 N N . LEU A 1 267 ? 31.120 9.908 -38.360 1.00 88.56 267 LEU A N 1
ATOM 1930 C CA . LEU A 1 267 ? 32.450 10.397 -38.696 1.00 88.56 267 LEU A CA 1
ATOM 1931 C C . LEU A 1 267 ? 32.489 11.906 -38.475 1.00 88.56 267 LEU A C 1
ATOM 1933 O O . LEU A 1 267 ? 31.588 12.625 -38.911 1.00 88.56 267 LEU A O 1
ATOM 1937 N N . SER A 1 268 ? 33.552 12.401 -37.852 1.00 90.19 268 SER A N 1
ATOM 1938 C CA . SER A 1 268 ? 33.785 13.832 -37.675 1.00 90.19 268 SER A CA 1
ATOM 1939 C C . SER A 1 268 ? 35.263 14.183 -37.733 1.00 90.19 268 SER A C 1
ATOM 1941 O O . SER A 1 268 ? 36.111 13.360 -37.398 1.00 90.19 268 SER A O 1
ATOM 1943 N N . ALA A 1 269 ? 35.572 15.408 -38.146 1.00 90.38 269 ALA A N 1
ATOM 1944 C CA . ALA A 1 269 ? 36.911 15.971 -38.037 1.00 90.38 269 ALA A CA 1
ATOM 1945 C C . ALA A 1 269 ? 36.883 17.499 -38.085 1.00 90.38 269 ALA A C 1
ATOM 1947 O O . ALA A 1 269 ? 35.985 18.095 -38.688 1.00 90.38 269 ALA A O 1
ATOM 1948 N N . ASP A 1 270 ? 37.927 18.110 -37.534 1.00 91.56 270 ASP A N 1
ATOM 1949 C CA . ASP A 1 270 ? 38.227 19.519 -37.732 1.00 91.56 270 ASP A CA 1
ATOM 1950 C C . ASP A 1 270 ? 39.154 19.657 -38.941 1.00 91.56 270 ASP A C 1
ATOM 1952 O O . ASP A 1 270 ? 40.219 19.040 -39.005 1.00 91.56 270 ASP A O 1
ATOM 1956 N N . LEU A 1 271 ? 38.740 20.453 -39.927 1.00 91.12 271 LEU A N 1
ATOM 1957 C CA . LEU A 1 271 ? 39.468 20.624 -41.180 1.00 91.12 271 LEU A CA 1
ATOM 1958 C C . LEU A 1 271 ? 39.789 22.095 -41.435 1.00 91.12 271 LEU A C 1
ATOM 1960 O O . LEU A 1 271 ? 38.926 22.970 -41.330 1.00 91.12 271 LEU A O 1
ATOM 1964 N N . TRP A 1 272 ? 41.018 22.338 -41.885 1.00 90.88 272 TRP A N 1
ATOM 1965 C CA . TRP A 1 272 ? 41.447 23.596 -42.477 1.00 90.88 272 TRP A CA 1
ATOM 1966 C C . TRP A 1 272 ? 41.786 23.398 -43.961 1.00 90.88 272 TRP A C 1
ATOM 1968 O O . TRP A 1 272 ? 42.765 22.742 -44.323 1.00 90.88 272 TRP A O 1
ATOM 1978 N N . ALA A 1 273 ? 40.958 23.977 -44.836 1.00 89.06 273 ALA A N 1
ATOM 1979 C CA . ALA A 1 273 ? 41.049 23.793 -46.289 1.00 89.06 273 ALA A CA 1
ATOM 1980 C C . ALA A 1 273 ? 41.877 24.875 -47.010 1.00 89.06 273 ALA A C 1
ATOM 1982 O O . ALA A 1 273 ? 42.001 24.840 -48.228 1.00 89.06 273 ALA A O 1
ATOM 1983 N N . ASN A 1 274 ? 42.445 25.850 -46.294 1.00 88.44 274 ASN A N 1
ATOM 1984 C CA . ASN A 1 274 ? 43.125 26.993 -46.920 1.00 88.44 274 ASN A CA 1
ATOM 1985 C C . ASN A 1 274 ? 44.470 26.636 -47.575 1.00 88.44 274 ASN A C 1
ATOM 1987 O O . ASN A 1 274 ? 44.983 27.408 -48.375 1.00 88.44 274 ASN A O 1
ATOM 1991 N N . TYR A 1 275 ? 45.053 25.485 -47.229 1.00 89.19 275 TYR A N 1
ATOM 1992 C CA . TYR A 1 275 ? 46.253 24.963 -47.892 1.00 89.19 275 TYR A CA 1
ATOM 1993 C C . TYR A 1 275 ? 45.938 24.112 -49.127 1.00 89.19 275 TYR A C 1
ATOM 1995 O O . TYR A 1 275 ? 46.858 23.586 -49.752 1.00 89.19 275 TYR A O 1
ATOM 2003 N N . MET A 1 276 ? 44.661 23.962 -49.477 1.00 92.00 276 MET A N 1
ATOM 2004 C CA . MET A 1 276 ? 44.240 23.254 -50.677 1.00 92.00 276 MET A CA 1
ATOM 2005 C C . MET A 1 276 ? 44.267 24.190 -51.884 1.00 92.00 276 MET A C 1
ATOM 2007 O O . MET A 1 276 ? 43.903 25.362 -51.788 1.00 92.00 276 MET A O 1
ATOM 2011 N N . THR A 1 277 ? 44.657 23.660 -53.037 1.00 93.00 277 THR A N 1
ATOM 2012 C CA . THR A 1 277 ? 44.643 24.395 -54.304 1.00 93.00 277 THR A CA 1
ATOM 2013 C C . THR A 1 277 ? 43.207 24.628 -54.764 1.00 93.00 277 THR A C 1
ATOM 2015 O O . THR A 1 277 ? 42.339 23.772 -54.581 1.00 93.00 277 THR A O 1
ATOM 2018 N N . ALA A 1 278 ? 42.941 25.781 -55.384 1.00 90.81 278 ALA A N 1
ATOM 2019 C CA . ALA A 1 278 ? 41.619 26.110 -55.912 1.00 90.81 278 ALA A CA 1
ATOM 2020 C C . ALA A 1 278 ? 41.098 24.993 -56.838 1.00 90.81 278 ALA A C 1
ATOM 2022 O O . ALA A 1 278 ? 41.789 24.558 -57.756 1.00 90.81 278 ALA A O 1
ATOM 2023 N N . GLY A 1 279 ? 39.877 24.521 -56.575 1.00 88.62 279 GLY A N 1
ATOM 2024 C CA . GLY A 1 279 ? 39.275 23.380 -57.274 1.00 88.62 279 GLY A CA 1
ATOM 2025 C C . GLY A 1 279 ? 39.456 22.024 -56.579 1.00 88.62 279 GLY A C 1
ATOM 2026 O O . GLY A 1 279 ? 38.769 21.075 -56.953 1.00 88.62 279 GLY A O 1
ATOM 2027 N N . GLN A 1 280 ? 40.293 21.919 -55.539 1.00 92.81 280 GLN A N 1
ATOM 2028 C CA . GLN A 1 280 ? 40.371 20.701 -54.730 1.00 92.81 280 GLN A CA 1
ATOM 2029 C C . GLN A 1 280 ? 39.171 20.549 -53.784 1.00 92.81 280 GLN A C 1
ATOM 2031 O O . GLN A 1 280 ? 38.601 21.524 -53.290 1.00 92.81 280 GLN A O 1
ATOM 2036 N N . THR A 1 281 ? 38.808 19.301 -53.491 1.00 92.94 281 THR A N 1
ATOM 2037 C CA . THR A 1 281 ? 37.802 18.928 -52.490 1.00 92.94 281 THR A CA 1
ATOM 2038 C C . THR A 1 281 ? 38.348 17.847 -51.564 1.00 92.94 281 THR A C 1
ATOM 2040 O O . THR A 1 281 ? 38.828 16.811 -52.022 1.00 92.94 281 THR A O 1
ATOM 2043 N N . ALA A 1 282 ? 38.221 18.092 -50.263 1.00 93.31 282 ALA A N 1
ATOM 2044 C CA . ALA A 1 282 ? 38.570 17.198 -49.176 1.00 93.31 282 ALA A CA 1
ATOM 2045 C C . ALA A 1 282 ? 37.307 16.457 -48.727 1.00 93.31 282 ALA A C 1
ATOM 2047 O O . ALA A 1 282 ? 36.257 17.075 -48.549 1.00 93.31 282 ALA A O 1
ATOM 2048 N N . ARG A 1 283 ? 37.366 15.139 -48.557 1.00 93.19 283 ARG A N 1
ATOM 2049 C CA . ARG A 1 283 ? 36.217 14.320 -48.145 1.00 93.19 283 ARG A CA 1
ATOM 2050 C C . ARG A 1 283 ? 36.632 13.335 -47.076 1.00 93.19 283 ARG A C 1
ATOM 2052 O O . ARG A 1 283 ? 37.708 12.753 -47.182 1.00 93.19 283 ARG A O 1
ATOM 2059 N N . PHE A 1 284 ? 35.750 13.108 -46.108 1.00 91.94 284 PHE A N 1
ATOM 2060 C CA . PHE A 1 284 ? 35.870 11.976 -45.199 1.00 91.94 284 PHE A CA 1
ATOM 2061 C C . PHE A 1 284 ? 34.800 10.948 -45.559 1.00 91.94 284 PHE A C 1
ATOM 2063 O O . PHE A 1 284 ? 33.613 11.278 -45.652 1.00 91.94 284 PHE A O 1
ATOM 2070 N N . GLN A 1 285 ? 35.237 9.735 -45.883 1.00 91.19 285 GLN A N 1
ATOM 2071 C CA . GLN A 1 285 ? 34.421 8.720 -46.540 1.00 91.19 285 GLN A CA 1
ATOM 2072 C C . GLN A 1 285 ? 34.710 7.330 -45.971 1.00 91.19 285 GLN A C 1
ATOM 2074 O O . GLN A 1 285 ? 35.759 7.081 -45.373 1.00 91.19 285 GLN A O 1
ATOM 2079 N N . MET A 1 286 ? 33.802 6.399 -46.250 1.00 90.25 286 MET A N 1
ATOM 2080 C CA . MET A 1 286 ? 34.029 4.967 -46.086 1.00 90.25 286 MET A CA 1
ATOM 2081 C C . MET A 1 286 ? 33.874 4.253 -47.424 1.00 90.25 286 MET A C 1
ATOM 2083 O O . MET A 1 286 ? 32.969 4.564 -48.197 1.00 90.25 286 MET A O 1
ATOM 2087 N N . GLN A 1 287 ? 34.747 3.285 -47.689 1.00 91.31 287 GLN A N 1
ATOM 2088 C CA . GLN A 1 287 ? 34.590 2.337 -48.788 1.00 91.31 287 GLN A CA 1
ATOM 2089 C C . GLN A 1 287 ? 34.092 1.008 -48.236 1.00 91.31 287 GLN A C 1
ATOM 2091 O O . GLN A 1 287 ? 34.693 0.490 -47.297 1.00 91.31 287 GLN A O 1
ATOM 2096 N N . PHE A 1 288 ? 33.042 0.455 -48.836 1.00 91.88 288 PHE A N 1
ATOM 2097 C CA . PHE A 1 288 ? 32.436 -0.810 -48.417 1.00 91.88 288 PHE A CA 1
ATOM 2098 C C . PHE A 1 288 ? 32.762 -1.935 -49.396 1.00 91.88 288 PHE A C 1
ATOM 2100 O O . PHE A 1 288 ? 32.957 -1.689 -50.588 1.00 91.88 288 PHE A O 1
ATOM 2107 N N . TYR A 1 289 ? 32.789 -3.165 -48.891 1.00 91.75 289 TYR A N 1
ATOM 2108 C CA . TYR A 1 289 ? 33.037 -4.376 -49.663 1.00 91.75 289 TYR A CA 1
ATOM 2109 C C . TYR A 1 289 ? 32.037 -5.474 -49.310 1.00 91.75 289 TYR A C 1
ATOM 2111 O O . TYR A 1 289 ? 31.615 -5.597 -48.154 1.00 91.75 289 TYR A O 1
ATOM 2119 N N . ASP A 1 290 ? 31.697 -6.285 -50.308 1.00 92.19 290 ASP A N 1
ATOM 2120 C CA . ASP A 1 290 ? 30.897 -7.497 -50.138 1.00 92.19 290 ASP A CA 1
ATOM 2121 C C . ASP A 1 290 ? 31.743 -8.712 -49.714 1.00 92.19 290 ASP A C 1
ATOM 2123 O O . ASP A 1 290 ? 32.965 -8.634 -49.558 1.00 92.19 290 ASP A O 1
ATOM 2127 N N . LYS A 1 291 ? 31.080 -9.861 -49.515 1.00 87.12 291 LYS A N 1
ATOM 2128 C CA . LYS A 1 291 ? 31.720 -11.131 -49.123 1.00 87.12 291 LYS A CA 1
ATOM 2129 C C . LYS A 1 291 ? 32.747 -11.646 -50.136 1.00 87.12 291 LYS A C 1
ATOM 2131 O O . LYS A 1 291 ? 33.645 -12.382 -49.742 1.00 87.12 291 LYS A O 1
ATOM 2136 N N . ALA A 1 292 ? 32.632 -11.262 -51.405 1.00 90.00 292 ALA A N 1
ATOM 2137 C CA . ALA A 1 292 ? 33.580 -11.621 -52.455 1.00 90.00 292 ALA A CA 1
ATOM 2138 C C . ALA A 1 292 ? 34.776 -10.649 -52.533 1.00 90.00 292 ALA A C 1
ATOM 2140 O O . ALA A 1 292 ? 35.674 -10.853 -53.346 1.00 90.00 292 ALA A O 1
ATOM 2141 N N . GLY A 1 293 ? 34.804 -9.599 -51.701 1.00 85.81 293 GLY A N 1
ATOM 2142 C CA . GLY A 1 293 ? 35.828 -8.554 -51.737 1.00 85.81 293 GLY A CA 1
ATOM 2143 C C . GLY A 1 293 ? 35.596 -7.503 -52.827 1.00 85.81 293 GLY A C 1
ATOM 2144 O O . GLY A 1 293 ? 36.478 -6.680 -53.080 1.00 85.81 293 GLY A O 1
ATOM 2145 N N . THR A 1 294 ? 34.423 -7.487 -53.467 1.00 91.44 294 THR A N 1
ATOM 2146 C CA . THR A 1 294 ? 34.067 -6.480 -54.472 1.00 91.44 294 THR A CA 1
ATOM 2147 C C . THR A 1 294 ? 33.721 -5.167 -53.786 1.00 91.44 294 THR A C 1
ATOM 2149 O O . THR A 1 294 ? 32.967 -5.137 -52.815 1.00 91.44 294 THR A O 1
ATOM 2152 N N . SER A 1 295 ? 34.254 -4.057 -54.298 1.00 91.12 295 SER A N 1
ATOM 2153 C CA . SER A 1 295 ? 33.939 -2.721 -53.786 1.00 91.12 295 SER A CA 1
ATOM 2154 C C . SER A 1 295 ? 32.486 -2.346 -54.094 1.00 91.12 295 SER A C 1
ATOM 2156 O O . SER A 1 295 ? 32.121 -2.193 -55.256 1.00 91.12 295 SER A O 1
ATOM 2158 N N . LEU A 1 296 ? 31.699 -2.085 -53.051 1.00 92.06 296 LEU A N 1
ATOM 2159 C CA . LEU A 1 296 ? 30.322 -1.575 -53.125 1.00 92.06 296 LEU A CA 1
ATOM 2160 C C . LEU A 1 296 ? 30.255 -0.049 -53.315 1.00 92.06 296 LEU A C 1
ATOM 2162 O O . LEU A 1 296 ? 29.175 0.521 -53.449 1.00 92.06 296 LEU A O 1
ATOM 2166 N N . GLY A 1 297 ? 31.411 0.619 -53.341 1.00 90.75 297 GLY A N 1
ATOM 2167 C CA . GLY A 1 297 ? 31.540 2.053 -53.588 1.00 90.75 297 GLY A CA 1
ATOM 2168 C C . GLY A 1 297 ? 31.957 2.848 -52.352 1.00 90.75 297 GLY A C 1
ATOM 2169 O O . GLY A 1 297 ? 32.232 2.293 -51.286 1.00 90.75 297 GLY A O 1
ATOM 2170 N N . TYR A 1 298 ? 32.039 4.168 -52.532 1.00 90.88 298 TYR A N 1
ATOM 2171 C CA . TYR A 1 298 ? 32.414 5.128 -51.494 1.00 90.88 298 TYR A CA 1
ATOM 2172 C C . TYR A 1 298 ? 31.179 5.884 -51.014 1.00 90.88 298 TYR A C 1
ATOM 2174 O O . TYR A 1 298 ? 30.424 6.412 -51.830 1.00 90.88 298 TYR A O 1
ATOM 2182 N N . VAL A 1 299 ? 31.010 5.985 -49.699 1.00 93.38 299 VAL A N 1
ATOM 2183 C CA . VAL A 1 299 ? 29.947 6.776 -49.074 1.00 93.38 299 VAL A CA 1
ATOM 2184 C C . VAL A 1 299 ? 30.576 7.925 -48.299 1.00 93.38 299 VAL A C 1
ATOM 2186 O O . VAL A 1 299 ? 31.523 7.729 -47.536 1.00 93.38 299 VAL A O 1
ATOM 2189 N N . ASN A 1 300 ? 30.066 9.136 -48.513 1.00 92.94 300 ASN A N 1
ATOM 2190 C CA . ASN A 1 300 ? 30.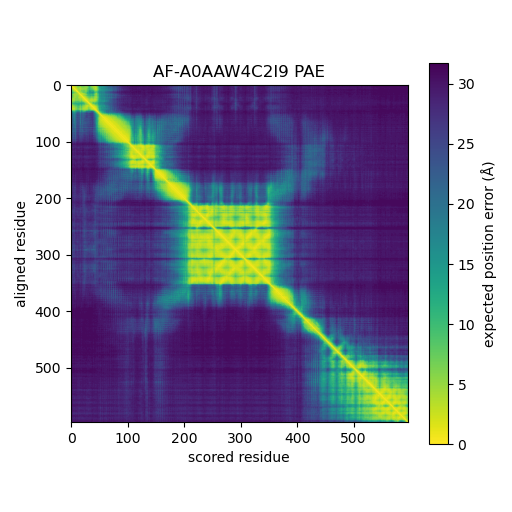625 10.352 -47.930 1.00 92.94 300 ASN A CA 1
ATOM 2191 C C . ASN A 1 300 ? 29.945 10.653 -46.604 1.00 92.94 300 ASN A C 1
ATOM 2193 O O . ASN A 1 300 ? 28.722 10.727 -46.563 1.00 92.94 300 ASN A O 1
ATOM 2197 N N . ALA A 1 301 ? 30.732 10.919 -45.562 1.00 92.50 301 ALA A N 1
ATOM 2198 C CA . ALA A 1 301 ? 30.211 11.578 -44.372 1.00 92.50 301 ALA A CA 1
ATOM 2199 C C . ALA A 1 301 ? 30.051 13.079 -44.645 1.00 92.50 301 ALA A C 1
ATOM 2201 O O . ALA A 1 301 ? 28.982 13.641 -44.438 1.00 92.50 301 ALA A O 1
ATOM 2202 N N . PHE A 1 302 ? 31.095 13.719 -45.178 1.00 93.69 302 PHE A N 1
ATOM 2203 C CA . PHE A 1 302 ? 31.064 15.128 -45.575 1.00 93.69 302 PHE A CA 1
ATOM 2204 C C . PHE A 1 302 ? 32.101 15.444 -46.661 1.00 93.69 302 PHE A C 1
ATOM 2206 O O . PHE A 1 302 ? 32.961 14.627 -47.006 1.00 93.69 302 PHE A O 1
ATOM 2213 N N . SER A 1 303 ? 32.002 16.638 -47.246 1.00 93.00 303 SER A N 1
ATOM 2214 C CA . SER A 1 303 ? 32.916 17.155 -48.271 1.00 93.00 303 SER A CA 1
ATOM 2215 C C . SER A 1 303 ? 33.156 18.650 -48.071 1.00 93.00 303 SER A C 1
ATOM 2217 O O . SER A 1 303 ? 32.230 19.380 -47.728 1.00 93.00 303 SER A O 1
ATOM 2219 N N . VAL A 1 304 ? 34.386 19.105 -48.306 1.00 92.88 304 VAL A N 1
ATOM 2220 C CA . VAL A 1 304 ? 34.823 20.488 -48.087 1.00 92.88 304 VAL A CA 1
ATOM 2221 C C . VAL A 1 304 ? 35.653 20.955 -49.279 1.00 92.88 304 VAL A C 1
ATOM 2223 O O . VAL A 1 304 ? 36.649 20.328 -49.632 1.00 92.88 304 VAL A O 1
ATOM 2226 N N . ALA A 1 305 ? 35.240 22.050 -49.914 1.00 90.94 305 ALA A N 1
ATOM 2227 C CA . ALA A 1 305 ? 35.938 22.628 -51.061 1.00 90.94 305 ALA A CA 1
ATOM 2228 C C . ALA A 1 305 ? 37.099 23.550 -50.638 1.00 90.94 305 ALA A C 1
ATOM 2230 O O . ALA A 1 305 ? 37.077 24.152 -49.558 1.00 90.94 305 ALA A O 1
ATOM 2231 N N . ALA A 1 306 ? 38.086 23.703 -51.523 1.00 84.19 306 ALA A N 1
ATOM 2232 C CA . ALA A 1 306 ? 39.183 24.657 -51.394 1.00 84.19 306 ALA A CA 1
ATOM 2233 C C . ALA A 1 306 ? 38.656 26.102 -51.449 1.00 84.19 306 ALA A C 1
ATOM 2235 O O . ALA A 1 306 ? 38.407 26.632 -52.528 1.00 84.19 306 ALA A O 1
ATOM 2236 N N . ALA A 1 307 ? 38.422 26.685 -50.271 1.00 72.06 307 ALA A N 1
ATOM 2237 C CA . ALA A 1 307 ? 38.094 28.099 -50.009 1.00 72.06 307 ALA A CA 1
ATOM 2238 C C . ALA A 1 307 ? 37.710 28.341 -48.530 1.00 72.06 307 ALA A C 1
ATOM 2240 O O . ALA A 1 307 ? 37.463 29.481 -48.137 1.00 72.06 307 ALA A O 1
ATOM 2241 N N . ALA A 1 308 ? 37.599 27.297 -47.694 1.00 67.69 308 ALA A N 1
ATOM 2242 C CA . ALA A 1 308 ? 37.192 27.475 -46.302 1.00 67.69 308 ALA A CA 1
ATOM 2243 C C . ALA A 1 308 ? 38.294 28.163 -45.471 1.00 67.69 308 ALA A C 1
ATOM 2245 O O . ALA A 1 308 ? 39.401 27.642 -45.315 1.00 67.69 308 ALA A O 1
ATOM 2246 N N . THR A 1 309 ? 37.969 29.329 -44.909 1.00 76.50 309 THR A N 1
ATOM 2247 C CA . THR A 1 309 ? 38.836 30.071 -43.987 1.00 76.50 309 THR A CA 1
ATOM 2248 C C . THR A 1 309 ? 38.723 29.524 -42.565 1.00 76.50 309 THR A C 1
ATOM 2250 O O . THR A 1 309 ? 37.610 29.316 -42.071 1.00 76.50 309 THR A O 1
ATOM 2253 N N . GLY A 1 310 ? 39.867 29.373 -41.893 1.00 83.75 310 GLY A N 1
ATOM 2254 C CA . GLY A 1 310 ? 39.957 28.854 -40.526 1.00 83.75 310 GLY A CA 1
ATOM 2255 C C . GLY A 1 310 ? 39.677 27.353 -40.413 1.00 83.75 310 GLY A C 1
ATOM 2256 O O . GLY A 1 310 ? 39.297 26.698 -41.385 1.00 83.75 310 GLY A O 1
ATOM 2257 N N . PHE A 1 311 ? 39.878 26.813 -39.213 1.00 89.06 311 PHE A N 1
ATOM 2258 C CA . PHE A 1 311 ? 39.431 25.464 -38.881 1.00 89.06 311 PHE A CA 1
ATOM 2259 C C . PHE A 1 311 ? 37.924 25.442 -38.662 1.00 89.06 311 PHE A C 1
ATOM 2261 O O . PHE A 1 311 ? 37.366 26.345 -38.034 1.00 89.06 311 PHE A O 1
ATOM 2268 N N . LYS A 1 312 ? 37.274 24.398 -39.170 1.00 89.62 312 LYS A N 1
ATOM 2269 C CA . LYS A 1 312 ? 35.855 24.136 -38.938 1.00 89.62 312 LYS A CA 1
ATOM 2270 C C . LYS A 1 312 ? 35.638 22.656 -38.679 1.00 89.62 312 LYS A C 1
ATOM 2272 O O . LYS A 1 312 ? 36.262 21.824 -39.336 1.00 89.62 312 LYS A O 1
ATOM 2277 N N . SER A 1 313 ? 34.715 22.362 -37.776 1.00 91.12 313 SER A N 1
ATOM 2278 C CA . SER A 1 313 ? 34.261 21.006 -37.499 1.00 91.12 313 SER A CA 1
ATOM 2279 C C . SER A 1 313 ? 33.245 20.567 -38.541 1.00 91.12 313 SER A C 1
ATOM 2281 O O . SER A 1 313 ? 32.286 21.284 -38.837 1.00 91.12 313 SER A O 1
ATOM 2283 N N . TYR A 1 314 ? 33.441 19.369 -39.070 1.00 92.56 314 TYR A N 1
ATOM 2284 C CA . TYR A 1 314 ? 32.510 18.713 -39.971 1.00 92.56 314 TYR A CA 1
ATOM 2285 C C . TYR A 1 314 ? 32.163 17.345 -39.410 1.00 92.56 314 TYR A C 1
ATOM 2287 O O . TYR A 1 314 ? 33.014 16.651 -38.853 1.00 92.56 314 TYR A O 1
ATOM 2295 N N . SER A 1 315 ? 30.909 16.949 -39.568 1.00 92.12 315 SER A N 1
ATOM 2296 C CA . SER A 1 315 ? 30.433 15.634 -39.171 1.00 92.12 315 SER A CA 1
ATOM 2297 C C . SER A 1 315 ? 29.414 15.112 -40.170 1.00 92.12 315 SER A C 1
ATOM 2299 O O . SER A 1 315 ? 28.785 15.874 -40.906 1.00 92.12 315 SER A O 1
ATOM 2301 N N . GLY A 1 316 ? 29.281 13.795 -40.216 1.00 90.56 316 GLY A N 1
ATOM 2302 C CA . GLY A 1 316 ? 28.299 13.128 -41.048 1.00 90.56 316 GLY A CA 1
ATOM 2303 C C . GLY A 1 316 ? 28.106 11.686 -40.623 1.00 90.56 316 GLY A C 1
ATOM 2304 O O . GLY A 1 316 ? 29.020 11.046 -40.098 1.00 90.56 316 GLY A O 1
ATOM 2305 N N . ARG A 1 317 ? 26.897 11.186 -40.868 1.00 89.12 317 ARG A N 1
ATOM 2306 C CA . ARG A 1 317 ? 26.522 9.804 -40.599 1.00 89.12 317 ARG A CA 1
ATOM 2307 C C . ARG A 1 317 ? 26.473 9.012 -41.894 1.00 89.12 317 ARG A C 1
ATOM 2309 O O . ARG A 1 317 ? 25.845 9.433 -42.862 1.00 89.12 317 ARG A O 1
ATOM 2316 N N . ILE A 1 318 ? 27.091 7.841 -41.885 1.00 90.69 318 ILE A N 1
ATOM 2317 C CA . ILE A 1 318 ? 27.078 6.874 -42.979 1.00 90.69 318 ILE A CA 1
ATOM 2318 C C . ILE A 1 318 ? 26.250 5.667 -42.545 1.00 90.69 318 ILE A C 1
ATOM 2320 O O . ILE A 1 318 ? 26.363 5.216 -41.412 1.00 90.69 318 ILE A O 1
ATOM 2324 N N . THR A 1 319 ? 25.431 5.130 -43.448 1.00 90.94 319 THR A N 1
ATOM 2325 C CA . THR A 1 319 ? 24.774 3.826 -43.269 1.00 90.94 319 THR A CA 1
ATOM 2326 C C . THR A 1 319 ? 25.392 2.833 -44.244 1.00 90.94 319 THR A C 1
ATOM 2328 O O . THR A 1 319 ? 25.506 3.138 -45.433 1.00 90.94 319 THR A O 1
ATOM 2331 N N . ALA A 1 320 ? 25.801 1.666 -43.751 1.00 90.19 320 ALA A N 1
ATOM 2332 C CA . ALA A 1 320 ? 26.397 0.614 -44.558 1.00 90.19 320 ALA A CA 1
ATOM 2333 C C . ALA A 1 320 ? 25.408 0.126 -45.636 1.00 90.19 320 ALA A C 1
ATOM 2335 O O . ALA A 1 320 ? 24.290 -0.281 -45.294 1.00 90.19 320 ALA A O 1
ATOM 2336 N N . PRO A 1 321 ? 25.791 0.135 -46.928 1.00 91.94 321 PRO A N 1
ATOM 2337 C CA . PRO A 1 321 ? 24.956 -0.374 -48.013 1.00 91.94 321 PRO A CA 1
ATOM 2338 C C . PRO A 1 321 ? 24.572 -1.850 -47.833 1.00 91.94 321 PRO A C 1
ATOM 2340 O O . PRO A 1 321 ? 25.275 -2.617 -47.166 1.00 91.94 321 PRO A O 1
ATOM 2343 N N . ALA A 1 322 ? 23.484 -2.274 -48.480 1.00 91.25 322 ALA A N 1
ATOM 2344 C CA . ALA A 1 322 ? 23.094 -3.682 -48.529 1.00 91.25 322 ALA A CA 1
ATOM 2345 C C . ALA A 1 322 ? 24.240 -4.562 -49.066 1.00 91.25 322 ALA A C 1
ATOM 2347 O O . ALA A 1 322 ? 24.930 -4.181 -50.008 1.00 91.25 322 ALA A O 1
ATOM 2348 N N . GLY A 1 323 ? 24.447 -5.734 -48.458 1.00 86.94 323 GLY A N 1
ATOM 2349 C CA . GLY A 1 323 ? 25.515 -6.668 -48.839 1.00 86.94 323 GLY A CA 1
ATOM 2350 C C . GLY A 1 323 ? 26.911 -6.350 -48.284 1.00 86.94 323 GLY A C 1
ATOM 2351 O O . GLY A 1 323 ? 27.837 -7.115 -48.544 1.00 86.94 323 GLY A O 1
ATOM 2352 N N . SER A 1 324 ? 27.075 -5.273 -47.507 1.00 89.00 324 SER A N 1
ATOM 2353 C CA . SER A 1 324 ? 28.356 -4.939 -46.868 1.00 89.00 324 SER A CA 1
ATOM 2354 C C . SER A 1 324 ? 28.755 -5.980 -45.822 1.00 89.00 324 SER A C 1
ATOM 2356 O O . SER A 1 324 ? 27.952 -6.309 -44.948 1.00 89.00 324 SER A O 1
ATOM 2358 N N . VAL A 1 325 ? 30.004 -6.448 -45.888 1.00 88.44 325 VAL A N 1
ATOM 2359 C CA . VAL A 1 325 ? 30.622 -7.313 -44.861 1.00 88.44 325 VAL A CA 1
ATOM 2360 C C . VAL A 1 325 ? 31.891 -6.705 -44.266 1.00 88.44 325 VAL A C 1
ATOM 2362 O O . VAL A 1 325 ? 32.325 -7.080 -43.178 1.00 88.44 325 VAL A O 1
ATOM 2365 N N . SER A 1 326 ? 32.528 -5.782 -44.991 1.00 87.69 326 SER A N 1
ATOM 2366 C CA . SER A 1 326 ? 33.701 -5.068 -44.502 1.00 87.69 326 SER A CA 1
ATOM 2367 C C . SER A 1 326 ? 33.773 -3.650 -45.065 1.00 87.69 326 SER A C 1
ATOM 2369 O O . SER A 1 326 ? 33.201 -3.358 -46.116 1.00 87.69 326 SER A O 1
ATOM 2371 N N . ALA A 1 327 ? 34.442 -2.747 -44.354 1.00 88.25 327 ALA A N 1
ATOM 2372 C CA . ALA A 1 327 ? 34.612 -1.362 -44.763 1.00 88.25 327 ALA A CA 1
ATOM 2373 C C . ALA A 1 327 ? 35.991 -0.822 -44.384 1.00 88.25 327 ALA A C 1
ATOM 2375 O O . ALA A 1 327 ? 36.675 -1.370 -43.527 1.00 88.25 327 ALA A O 1
ATOM 2376 N N . ARG A 1 328 ? 36.403 0.284 -44.997 1.00 85.31 328 ARG A N 1
ATOM 2377 C CA . ARG A 1 328 ? 37.603 1.027 -44.593 1.00 85.31 328 ARG A CA 1
ATOM 2378 C C . ARG A 1 328 ? 37.370 2.525 -44.665 1.00 85.31 328 ARG A C 1
ATOM 2380 O O . ARG A 1 328 ? 36.645 2.995 -45.543 1.00 85.31 328 ARG A O 1
ATOM 2387 N N . PHE A 1 329 ? 38.013 3.265 -43.770 1.00 86.50 329 PHE A N 1
ATOM 2388 C CA . PHE A 1 329 ? 37.949 4.722 -43.742 1.00 86.50 329 PHE A CA 1
ATOM 2389 C C . PHE A 1 329 ? 38.984 5.331 -44.692 1.00 86.50 329 PHE A C 1
ATOM 2391 O O . PHE A 1 329 ? 40.095 4.817 -44.848 1.00 86.50 329 PHE A O 1
ATOM 2398 N N . LEU A 1 330 ? 38.608 6.437 -45.326 1.00 88.06 330 LEU A N 1
ATOM 2399 C CA . LEU A 1 330 ? 39.418 7.144 -46.310 1.00 88.06 330 LEU A CA 1
ATOM 2400 C C . LEU A 1 330 ? 39.222 8.652 -46.148 1.00 88.06 330 LEU A C 1
ATOM 2402 O O . LEU A 1 330 ? 38.087 9.136 -46.131 1.00 88.06 330 LEU A O 1
ATOM 2406 N N . THR A 1 331 ? 40.321 9.396 -46.133 1.00 89.94 331 THR A N 1
ATOM 2407 C CA . THR A 1 331 ? 40.326 10.824 -46.457 1.00 89.94 331 THR A CA 1
ATOM 2408 C C . THR A 1 331 ? 40.733 10.997 -47.915 1.00 89.94 331 THR A C 1
ATOM 2410 O O . THR A 1 331 ? 41.665 10.366 -48.410 1.00 89.94 331 THR A O 1
ATOM 2413 N N . ARG A 1 332 ? 39.999 11.825 -48.650 1.00 90.25 332 ARG A N 1
ATOM 2414 C CA . ARG A 1 332 ? 40.187 12.015 -50.091 1.00 90.25 332 ARG A CA 1
ATOM 2415 C C . ARG A 1 332 ? 40.421 13.485 -50.378 1.00 90.25 332 ARG A C 1
ATOM 2417 O O . ARG A 1 332 ? 39.560 14.287 -50.031 1.00 90.25 332 ARG A O 1
ATOM 2424 N N . THR A 1 333 ? 41.524 13.809 -51.042 1.00 90.19 333 THR A N 1
ATOM 2425 C CA . THR A 1 333 ? 41.882 15.175 -51.450 1.00 90.19 333 THR A CA 1
ATOM 2426 C C . THR A 1 333 ? 42.111 15.166 -52.949 1.00 90.19 333 THR A C 1
ATOM 2428 O O . THR A 1 333 ? 43.125 14.665 -53.426 1.00 90.19 333 THR A O 1
ATOM 2431 N N . GLU A 1 334 ? 41.125 15.660 -53.699 1.00 89.12 334 GLU A N 1
ATOM 2432 C CA . GLU A 1 334 ? 41.071 15.498 -55.155 1.00 89.12 334 GLU A CA 1
ATOM 2433 C C . GLU A 1 334 ? 40.735 16.807 -55.884 1.00 89.12 334 GLU A C 1
ATOM 2435 O O . GLU A 1 334 ? 39.879 17.549 -55.398 1.00 89.12 334 GLU A O 1
ATOM 2440 N N . PRO A 1 335 ? 41.322 17.057 -57.072 1.00 89.94 335 PRO A N 1
ATOM 2441 C CA . PRO A 1 335 ? 42.353 16.233 -57.707 1.00 89.94 335 PRO A CA 1
ATOM 2442 C C . PRO A 1 335 ? 43.700 16.351 -56.975 1.00 89.94 335 PRO A C 1
ATOM 2444 O O . PRO A 1 335 ? 44.038 17.411 -56.448 1.00 89.94 335 PRO A O 1
ATOM 2447 N N . ALA A 1 336 ? 44.464 15.257 -56.938 1.00 86.00 336 ALA A N 1
ATOM 2448 C CA . ALA A 1 336 ? 45.824 15.288 -56.413 1.00 86.00 336 ALA A CA 1
ATOM 2449 C C . ALA A 1 336 ? 46.712 16.083 -57.381 1.00 86.00 336 ALA A C 1
ATOM 2451 O O . ALA A 1 336 ? 46.810 15.743 -58.559 1.00 86.00 336 ALA A O 1
ATOM 2452 N N . ASP A 1 337 ? 47.341 17.141 -56.882 1.00 87.88 337 ASP A N 1
ATOM 2453 C CA . ASP A 1 337 ? 48.199 18.042 -57.662 1.00 87.88 337 ASP A CA 1
ATOM 2454 C C . ASP A 1 337 ? 49.638 18.110 -57.119 1.00 87.88 337 ASP A C 1
ATOM 2456 O O . ASP A 1 337 ? 50.493 18.780 -57.692 1.00 87.88 337 ASP A O 1
ATOM 2460 N N . GLY A 1 338 ? 49.913 17.413 -56.010 1.00 82.44 338 GLY A N 1
ATOM 2461 C CA . GLY A 1 338 ? 51.215 17.370 -55.343 1.00 82.44 338 GLY A CA 1
ATOM 2462 C C . GLY A 1 338 ? 51.579 18.627 -54.545 1.00 82.44 338 GLY A C 1
ATOM 2463 O O . GLY A 1 338 ? 52.597 18.619 -53.853 1.00 82.44 338 GLY A O 1
ATOM 2464 N N . THR A 1 339 ? 50.769 19.689 -54.595 1.00 84.56 339 THR A N 1
ATOM 2465 C CA . THR A 1 339 ? 51.066 20.980 -53.949 1.00 84.56 339 THR A CA 1
ATOM 2466 C C . THR A 1 339 ? 50.037 21.375 -52.898 1.00 84.56 339 THR A C 1
ATOM 2468 O O . THR A 1 339 ? 50.413 21.832 -51.815 1.00 84.56 339 THR A O 1
ATOM 2471 N N . GLY A 1 340 ? 48.751 21.185 -53.195 1.00 89.62 340 GLY A N 1
ATOM 2472 C CA . GLY A 1 340 ? 47.656 21.462 -52.280 1.00 89.62 340 GLY A CA 1
ATOM 2473 C C . GLY A 1 340 ? 47.505 20.352 -51.245 1.00 89.62 340 GLY A C 1
ATOM 2474 O O . GLY A 1 340 ? 47.682 19.170 -51.544 1.00 89.62 340 GLY A O 1
ATOM 2475 N N . ARG A 1 341 ? 47.188 20.723 -50.003 1.00 90.69 341 ARG A N 1
ATOM 2476 C CA . ARG A 1 341 ? 46.965 19.764 -48.915 1.00 90.69 341 ARG A CA 1
ATOM 2477 C C . ARG A 1 341 ? 45.793 20.160 -48.040 1.00 90.69 341 ARG A C 1
ATOM 2479 O O . ARG A 1 341 ? 45.605 21.325 -47.703 1.00 90.69 341 ARG A O 1
ATOM 2486 N N . SER A 1 342 ? 45.043 19.161 -47.616 1.00 91.56 342 SER A N 1
ATOM 2487 C CA . SER A 1 342 ? 44.009 19.302 -46.595 1.00 91.56 342 SER A CA 1
ATOM 2488 C C . SER A 1 342 ? 44.618 19.028 -45.222 1.00 91.56 342 SER A C 1
ATOM 2490 O O . SER A 1 342 ? 45.282 18.001 -45.061 1.00 91.56 342 SER A O 1
ATOM 2492 N N . LEU A 1 343 ? 44.401 19.915 -44.252 1.00 91.69 343 LEU A N 1
ATOM 2493 C CA . LEU A 1 343 ? 44.923 19.779 -42.893 1.00 91.69 343 LEU A CA 1
ATOM 2494 C C . LEU A 1 343 ? 43.799 19.415 -41.922 1.00 91.69 343 LEU A C 1
ATOM 2496 O O . LEU A 1 343 ? 42.806 20.133 -41.847 1.00 91.69 343 LEU A O 1
ATOM 2500 N N . TRP A 1 344 ? 43.975 18.322 -41.183 1.00 91.94 344 TRP A N 1
ATOM 2501 C CA . TRP A 1 344 ? 42.954 17.707 -40.339 1.00 91.94 344 TRP A CA 1
ATOM 2502 C C . TRP A 1 344 ? 43.451 17.538 -38.900 1.00 91.94 344 TRP A C 1
ATOM 2504 O O . TRP A 1 344 ? 44.615 17.204 -38.675 1.00 91.94 344 TRP A O 1
ATOM 2514 N N . CYS A 1 345 ? 42.565 17.697 -37.928 1.00 89.25 345 CYS A N 1
ATOM 2515 C CA . CYS A 1 345 ? 42.770 17.294 -36.537 1.00 89.25 345 CYS A CA 1
ATOM 2516 C C . CYS A 1 345 ? 41.443 16.800 -35.941 1.00 89.25 345 CYS A C 1
ATOM 2518 O O . CYS A 1 345 ? 40.396 16.876 -36.589 1.00 89.25 345 CYS A O 1
ATOM 2520 N N . ASN A 1 346 ? 41.497 16.232 -34.734 1.00 88.75 346 ASN A N 1
ATOM 2521 C CA . ASN A 1 346 ? 40.331 15.679 -34.036 1.00 88.75 346 ASN A CA 1
ATOM 2522 C C . ASN A 1 346 ? 39.496 14.723 -34.913 1.00 88.75 346 ASN A C 1
ATOM 2524 O O . ASN A 1 346 ? 38.267 14.779 -34.919 1.00 88.75 346 ASN A O 1
ATOM 2528 N N . ILE A 1 347 ? 40.164 13.857 -35.685 1.00 88.19 347 ILE A N 1
ATOM 2529 C CA . ILE A 1 347 ? 39.476 12.895 -36.554 1.00 88.19 347 ILE A CA 1
ATOM 2530 C C . ILE A 1 347 ? 38.887 11.780 -35.690 1.00 88.19 347 ILE A C 1
ATOM 2532 O O . ILE A 1 347 ? 39.611 11.073 -34.994 1.00 88.19 347 ILE A O 1
ATOM 2536 N N . VAL A 1 348 ? 37.577 11.591 -35.771 1.00 83.81 348 VAL A N 1
ATOM 2537 C CA . VAL A 1 348 ? 36.841 10.569 -35.028 1.00 83.81 348 VAL A CA 1
ATOM 2538 C C . VAL A 1 348 ? 35.985 9.775 -36.003 1.00 83.81 348 VAL A C 1
ATOM 2540 O O . VAL A 1 348 ? 35.286 10.351 -36.837 1.00 83.81 348 VAL A O 1
ATOM 2543 N N . ALA A 1 349 ? 36.005 8.451 -35.874 1.00 81.88 349 ALA A N 1
ATOM 2544 C CA . ALA A 1 349 ? 34.962 7.599 -36.422 1.00 81.88 349 ALA A CA 1
ATOM 2545 C C . ALA A 1 349 ? 34.486 6.638 -35.337 1.00 81.88 349 ALA A C 1
ATOM 2547 O O . ALA A 1 349 ? 35.289 6.071 -34.600 1.00 81.88 349 ALA A O 1
ATOM 2548 N N . ARG A 1 350 ? 33.170 6.476 -35.226 1.00 79.56 350 ARG A N 1
ATOM 2549 C CA . ARG A 1 350 ? 32.558 5.552 -34.272 1.00 79.56 350 ARG A CA 1
ATOM 2550 C C . ARG A 1 350 ? 31.410 4.800 -34.918 1.00 79.56 350 ARG A C 1
ATOM 2552 O O . ARG A 1 350 ? 30.661 5.353 -35.724 1.00 79.56 350 ARG A O 1
ATOM 2559 N N . ARG A 1 351 ? 31.264 3.536 -34.531 1.00 80.19 351 ARG A N 1
ATOM 2560 C CA . ARG A 1 351 ? 30.063 2.751 -34.819 1.00 80.19 351 ARG A CA 1
ATOM 2561 C C . ARG A 1 351 ? 28.924 3.297 -33.968 1.00 80.19 351 ARG A C 1
ATOM 2563 O O . ARG A 1 351 ? 29.075 3.467 -32.762 1.00 80.19 351 ARG A O 1
ATOM 2570 N N . VAL A 1 352 ? 27.784 3.556 -34.588 1.00 73.81 352 VAL A N 1
ATOM 2571 C CA . VAL A 1 352 ? 26.540 3.855 -33.881 1.00 73.81 352 VAL A CA 1
ATOM 2572 C C . VAL A 1 352 ? 25.964 2.509 -33.463 1.00 73.81 352 VAL A C 1
ATOM 2574 O O . VAL A 1 352 ? 25.351 1.800 -34.261 1.00 73.81 352 VAL A O 1
ATOM 2577 N N . SER A 1 353 ? 26.241 2.101 -32.226 1.00 63.88 353 SER A N 1
ATOM 2578 C CA . SER A 1 353 ? 25.701 0.844 -31.712 1.00 63.88 353 SER A CA 1
ATOM 2579 C C . SER A 1 353 ? 24.188 0.967 -31.496 1.00 63.88 353 SER A C 1
ATOM 2581 O O . SER A 1 353 ? 23.685 2.005 -31.062 1.00 63.88 353 SER A O 1
ATOM 2583 N N . SER A 1 354 ? 23.452 -0.124 -31.712 1.00 53.81 354 SER A N 1
ATOM 2584 C CA . SER A 1 354 ? 22.040 -0.266 -31.319 1.00 53.81 354 SER A CA 1
ATOM 2585 C C . SER A 1 354 ? 21.791 -0.009 -29.819 1.00 53.81 354 SER A C 1
ATOM 2587 O O . SER A 1 354 ? 20.643 0.146 -29.400 1.00 53.81 354 SER A O 1
ATOM 2589 N N . ALA A 1 355 ? 22.854 0.097 -29.011 1.00 52.56 355 ALA A N 1
ATOM 2590 C CA . ALA A 1 355 ? 22.805 0.414 -27.594 1.00 52.56 355 ALA A CA 1
ATOM 2591 C C . ALA A 1 355 ? 22.529 1.898 -27.290 1.00 52.56 355 ALA A C 1
ATOM 2593 O O . ALA A 1 355 ? 21.992 2.173 -26.225 1.00 52.56 355 ALA A O 1
ATOM 2594 N N . GLU A 1 356 ? 22.808 2.863 -28.176 1.00 51.91 356 GLU A N 1
ATOM 2595 C CA . GLU A 1 356 ? 22.513 4.287 -27.891 1.00 51.91 356 GLU A CA 1
ATOM 2596 C C . GLU A 1 356 ? 20.993 4.552 -27.854 1.00 51.91 356 GLU A C 1
ATOM 2598 O O . GLU A 1 356 ? 20.504 5.289 -26.996 1.00 51.91 356 GLU A O 1
ATOM 2603 N N . ALA A 1 357 ? 20.223 3.855 -28.698 1.00 49.53 357 ALA A N 1
ATOM 2604 C CA . 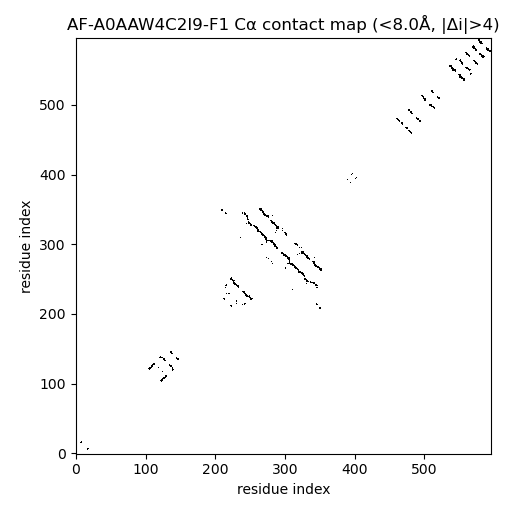ALA A 1 357 ? 18.759 3.874 -28.660 1.00 49.53 357 ALA A CA 1
ATOM 2605 C C . ALA A 1 357 ? 18.194 3.102 -27.449 1.00 49.53 357 ALA A C 1
ATOM 2607 O O . ALA A 1 357 ? 17.263 3.570 -26.794 1.00 49.53 357 ALA A O 1
ATOM 2608 N N . ALA A 1 358 ? 18.783 1.949 -27.103 1.00 49.88 358 ALA A N 1
ATOM 2609 C CA . ALA A 1 358 ? 18.378 1.171 -25.928 1.00 49.88 358 ALA A CA 1
ATOM 2610 C C . ALA A 1 358 ? 18.743 1.854 -24.597 1.00 49.88 358 ALA A C 1
ATOM 2612 O O . ALA A 1 358 ? 17.987 1.749 -23.636 1.00 49.88 358 ALA A O 1
ATOM 2613 N N . THR A 1 359 ? 19.851 2.597 -24.538 1.00 56.50 359 THR A N 1
ATOM 2614 C CA . THR A 1 359 ? 20.278 3.338 -23.340 1.00 56.50 359 THR A CA 1
ATOM 2615 C C . THR A 1 359 ? 19.370 4.538 -23.097 1.00 56.50 359 THR A C 1
ATOM 2617 O O . THR A 1 359 ? 18.967 4.761 -21.962 1.00 56.50 359 THR A O 1
ATOM 2620 N N . ALA A 1 360 ? 18.954 5.255 -24.148 1.00 50.84 360 ALA A N 1
ATOM 2621 C CA . ALA A 1 360 ? 17.955 6.317 -24.022 1.00 50.84 360 ALA A CA 1
ATOM 2622 C C . ALA A 1 360 ? 16.602 5.777 -23.519 1.00 50.84 360 ALA A C 1
ATOM 2624 O O . ALA A 1 360 ? 15.991 6.372 -22.632 1.00 50.84 360 ALA A O 1
ATOM 2625 N N . GLN A 1 361 ? 16.167 4.613 -24.017 1.00 57.69 361 GLN A N 1
ATOM 2626 C CA . GLN A 1 361 ? 14.935 3.970 -23.552 1.00 57.69 361 GLN A CA 1
ATOM 2627 C C . GLN A 1 361 ? 15.054 3.446 -22.114 1.00 57.69 361 GLN A C 1
ATOM 2629 O O . GLN A 1 361 ? 14.126 3.600 -21.326 1.00 57.69 361 GLN A O 1
ATOM 2634 N N . ALA A 1 362 ? 16.190 2.847 -21.747 1.00 60.25 362 ALA A N 1
ATOM 2635 C CA . ALA A 1 362 ? 16.440 2.373 -20.390 1.00 60.25 362 ALA A CA 1
ATOM 2636 C C . ALA A 1 362 ? 16.485 3.537 -19.391 1.00 60.25 362 ALA A C 1
ATOM 2638 O O . ALA A 1 362 ? 15.859 3.454 -18.338 1.00 60.25 362 ALA A O 1
ATOM 2639 N N . VAL A 1 363 ? 17.151 4.642 -19.743 1.00 70.94 363 VAL A N 1
ATOM 2640 C CA . VAL A 1 363 ? 17.180 5.867 -18.932 1.00 70.94 363 VAL A CA 1
ATOM 2641 C C . VAL A 1 363 ? 15.780 6.467 -18.807 1.00 70.94 363 VAL A C 1
ATOM 2643 O O . VAL A 1 363 ? 15.375 6.786 -17.696 1.00 70.94 363 VAL A O 1
ATOM 2646 N N . SER A 1 364 ? 14.999 6.522 -19.890 1.00 70.50 364 SER A N 1
ATOM 2647 C CA . SER A 1 364 ? 13.608 6.996 -19.851 1.00 70.50 364 SER A CA 1
ATOM 2648 C C . SER A 1 364 ? 12.706 6.115 -18.974 1.00 70.50 364 SER A C 1
ATOM 2650 O O . SER A 1 364 ? 11.904 6.627 -18.195 1.00 70.50 364 SER A O 1
ATOM 2652 N N . ASN A 1 365 ? 12.874 4.790 -19.026 1.00 68.19 365 ASN A N 1
ATOM 2653 C CA . ASN A 1 365 ? 12.131 3.857 -18.176 1.00 68.19 365 ASN A CA 1
ATOM 2654 C C . ASN A 1 365 ? 12.523 3.996 -16.694 1.00 68.19 365 ASN A C 1
ATOM 2656 O O . ASN A 1 365 ? 11.661 3.921 -15.813 1.00 68.19 365 ASN A O 1
ATOM 2660 N N . VAL A 1 366 ? 13.813 4.210 -16.412 1.00 73.69 366 VAL A N 1
ATOM 2661 C CA . VAL A 1 366 ? 14.314 4.485 -15.058 1.00 73.69 366 VAL A CA 1
ATOM 2662 C C . VAL A 1 366 ? 13.767 5.816 -14.552 1.00 73.69 366 VAL A C 1
ATOM 2664 O O . VAL A 1 366 ? 13.246 5.859 -13.443 1.00 73.69 366 VAL A O 1
ATOM 2667 N N . GLU A 1 367 ? 13.805 6.873 -15.361 1.00 73.25 367 GLU A N 1
ATOM 2668 C CA . GLU A 1 367 ? 13.265 8.190 -15.020 1.00 73.25 367 GLU A CA 1
ATOM 2669 C C . GLU A 1 367 ? 11.765 8.112 -14.706 1.00 73.25 367 GLU A C 1
ATOM 2671 O O . GLU A 1 367 ? 11.346 8.541 -13.633 1.00 73.25 367 GLU A O 1
ATOM 2676 N N . ALA A 1 368 ? 10.974 7.446 -15.555 1.00 69.12 368 ALA A N 1
ATOM 2677 C CA . ALA A 1 368 ? 9.546 7.233 -15.322 1.00 69.12 368 ALA A CA 1
ATOM 2678 C C . ALA A 1 368 ? 9.267 6.455 -14.022 1.00 69.12 368 ALA A C 1
ATOM 2680 O O . ALA A 1 368 ? 8.368 6.816 -13.258 1.00 69.12 368 ALA A O 1
ATOM 2681 N N . THR A 1 369 ? 10.062 5.418 -13.737 1.00 71.31 369 THR A N 1
ATOM 2682 C CA . THR A 1 369 ? 9.935 4.624 -12.504 1.00 71.31 369 THR A CA 1
ATOM 2683 C C . THR A 1 369 ? 10.302 5.451 -11.269 1.00 71.31 369 THR A C 1
ATOM 2685 O O . THR A 1 369 ? 9.589 5.407 -10.267 1.00 71.31 369 THR A O 1
ATOM 2688 N N . VAL A 1 370 ? 11.372 6.248 -11.340 1.00 72.44 370 VAL A N 1
ATOM 2689 C CA . VAL A 1 370 ? 11.808 7.144 -10.257 1.00 72.44 370 VAL A CA 1
ATOM 2690 C C . VAL A 1 370 ? 10.770 8.237 -10.003 1.00 72.44 370 VAL A C 1
ATOM 2692 O O . VAL A 1 370 ? 10.441 8.507 -8.849 1.00 72.44 370 VAL A O 1
ATOM 2695 N N . THR A 1 371 ? 10.184 8.826 -11.049 1.00 75.56 371 THR A N 1
ATOM 2696 C CA . THR A 1 371 ? 9.089 9.797 -10.909 1.00 75.56 371 THR A CA 1
ATOM 2697 C C . THR A 1 371 ? 7.863 9.162 -10.257 1.00 75.56 371 THR A C 1
ATOM 2699 O O . THR A 1 371 ? 7.307 9.727 -9.313 1.00 75.56 371 THR A O 1
ATOM 2702 N N . GLN A 1 372 ? 7.462 7.966 -10.700 1.00 75.06 372 GLN A N 1
ATOM 2703 C CA . GLN A 1 372 ? 6.328 7.252 -10.115 1.00 75.06 372 GLN A CA 1
ATOM 2704 C C . GLN A 1 372 ? 6.574 6.925 -8.634 1.00 75.06 372 GLN A C 1
ATOM 2706 O O . GLN A 1 372 ? 5.695 7.141 -7.797 1.00 75.06 372 GLN A O 1
ATOM 2711 N N . GLN A 1 373 ? 7.784 6.491 -8.280 1.00 75.94 373 GLN A N 1
ATOM 2712 C CA . GLN A 1 373 ? 8.174 6.277 -6.886 1.00 75.94 373 GLN A CA 1
ATOM 2713 C C . GLN A 1 373 ? 8.148 7.574 -6.076 1.00 75.94 373 GLN A C 1
ATOM 2715 O O . GLN A 1 373 ? 7.597 7.573 -4.980 1.00 75.94 373 GLN A O 1
ATOM 2720 N N . GLY A 1 374 ? 8.652 8.685 -6.620 1.00 78.62 374 GLY A N 1
ATOM 2721 C CA . GLY A 1 374 ? 8.562 10.000 -5.983 1.00 78.62 374 GLY A CA 1
ATOM 2722 C C . GLY A 1 374 ? 7.117 10.370 -5.643 1.00 78.62 374 GLY A C 1
ATOM 2723 O O . GLY A 1 374 ? 6.823 10.707 -4.499 1.00 78.62 374 GLY A O 1
ATOM 2724 N N . THR A 1 375 ? 6.188 10.195 -6.590 1.00 77.25 375 THR A N 1
ATOM 2725 C CA . THR A 1 375 ? 4.759 10.457 -6.341 1.00 77.25 375 THR A CA 1
ATOM 2726 C C . THR A 1 375 ? 4.144 9.528 -5.290 1.00 77.25 375 THR A C 1
ATOM 2728 O O . THR A 1 375 ? 3.371 9.990 -4.450 1.00 77.25 375 THR A O 1
ATOM 2731 N N . ALA A 1 376 ? 4.507 8.240 -5.281 1.00 72.06 376 ALA A N 1
ATOM 2732 C CA . ALA A 1 376 ? 4.024 7.280 -4.289 1.00 72.06 376 ALA A CA 1
ATOM 2733 C C . ALA A 1 376 ? 4.559 7.589 -2.880 1.00 72.06 376 ALA A C 1
ATOM 2735 O O . ALA A 1 376 ? 3.790 7.563 -1.919 1.00 72.06 376 ALA A O 1
ATOM 2736 N N . ILE A 1 377 ? 5.842 7.956 -2.773 1.00 78.25 377 ILE A N 1
ATOM 2737 C CA . ILE A 1 377 ? 6.488 8.370 -1.522 1.00 78.25 377 ILE A CA 1
ATOM 2738 C C . ILE A 1 377 ? 5.842 9.651 -0.989 1.00 78.25 377 ILE A C 1
ATOM 2740 O O . ILE A 1 377 ? 5.512 9.708 0.192 1.00 78.25 377 ILE A O 1
ATOM 2744 N N . THR A 1 378 ? 5.588 10.656 -1.835 1.00 74.56 378 THR A N 1
ATOM 2745 C CA . THR A 1 378 ? 4.885 11.883 -1.420 1.00 74.56 378 THR A CA 1
ATOM 2746 C C . THR A 1 378 ? 3.466 11.582 -0.936 1.00 74.56 378 THR A C 1
ATOM 2748 O O . THR A 1 378 ? 3.074 12.052 0.128 1.00 74.56 378 THR A O 1
ATOM 2751 N N . ALA A 1 379 ? 2.708 10.747 -1.655 1.00 69.38 379 ALA A N 1
ATOM 2752 C CA . ALA A 1 379 ? 1.366 10.347 -1.232 1.00 69.38 379 ALA A CA 1
ATOM 2753 C C . ALA A 1 379 ? 1.380 9.564 0.095 1.00 69.38 379 ALA A C 1
ATOM 2755 O O . ALA A 1 379 ? 0.481 9.718 0.923 1.00 69.38 379 ALA A O 1
ATOM 2756 N N . GLN A 1 380 ? 2.402 8.736 0.323 1.00 71.56 380 GLN A N 1
ATOM 2757 C CA . GLN A 1 380 ? 2.591 8.014 1.580 1.00 71.56 380 GLN A CA 1
ATOM 2758 C C . GLN A 1 380 ? 3.020 8.933 2.720 1.00 71.56 380 GLN A C 1
ATOM 2760 O O . GLN A 1 380 ? 2.499 8.761 3.816 1.00 71.56 380 GLN A O 1
ATOM 2765 N N . ALA A 1 381 ? 3.874 9.927 2.473 1.00 67.44 381 ALA A N 1
ATOM 2766 C CA . ALA A 1 381 ? 4.206 10.959 3.449 1.00 67.44 381 ALA A CA 1
ATOM 2767 C C . ALA A 1 381 ? 2.948 11.730 3.871 1.00 67.44 381 ALA A C 1
ATOM 2769 O O . ALA A 1 381 ? 2.709 11.865 5.062 1.00 67.44 381 ALA A O 1
ATOM 2770 N N . SER A 1 382 ? 2.073 12.108 2.931 1.00 69.38 382 SER A N 1
ATOM 2771 C CA . SER A 1 382 ? 0.784 12.740 3.256 1.00 69.38 382 SER A CA 1
ATOM 2772 C C . SER A 1 382 ? -0.174 11.816 4.017 1.00 69.38 382 SER A C 1
ATOM 2774 O O . SER A 1 382 ? -0.916 12.278 4.878 1.00 69.38 382 SER A O 1
ATOM 2776 N N . ARG A 1 383 ? -0.174 10.504 3.733 1.00 71.19 383 ARG A N 1
ATOM 2777 C CA . ARG A 1 383 ? -0.960 9.525 4.508 1.00 71.19 383 ARG A CA 1
ATOM 2778 C C . ARG A 1 383 ? -0.386 9.286 5.902 1.00 71.19 383 ARG A C 1
ATOM 2780 O O . ARG A 1 383 ? -1.168 9.058 6.813 1.00 71.19 383 ARG A O 1
ATOM 2787 N N . LEU A 1 384 ? 0.936 9.316 6.059 1.00 65.44 384 LEU A N 1
ATOM 2788 C CA . LEU A 1 384 ? 1.620 9.232 7.350 1.00 65.44 384 LEU A CA 1
ATOM 2789 C C . LEU A 1 384 ? 1.394 10.495 8.175 1.00 65.44 384 LEU A C 1
ATOM 2791 O O . LEU A 1 384 ? 1.067 10.357 9.343 1.00 65.44 384 LEU A O 1
ATOM 2795 N N . ASP A 1 385 ? 1.473 11.683 7.575 1.00 57.22 385 ASP A N 1
ATOM 2796 C CA . ASP A 1 385 ? 1.095 12.947 8.220 1.00 57.22 385 ASP A CA 1
ATOM 2797 C C . ASP A 1 385 ? -0.379 12.916 8.633 1.00 57.22 385 ASP A C 1
ATOM 2799 O O . ASP A 1 385 ? -0.711 13.197 9.778 1.00 57.22 385 ASP A O 1
ATOM 2803 N N . GLY A 1 386 ? -1.272 12.482 7.737 1.00 57.84 386 GLY A N 1
ATOM 2804 C CA . GLY A 1 386 ? -2.696 12.336 8.041 1.00 57.84 386 GLY A CA 1
ATOM 2805 C C . GLY A 1 386 ? -2.974 11.311 9.145 1.00 57.84 386 GLY A C 1
ATOM 2806 O O . GLY A 1 386 ? -3.804 11.561 10.013 1.00 57.84 386 GLY A O 1
ATOM 2807 N N . LEU A 1 387 ? -2.261 10.181 9.153 1.00 59.56 387 LEU A N 1
ATOM 2808 C CA . LEU A 1 387 ? -2.347 9.180 10.215 1.00 59.56 387 LEU A CA 1
ATOM 2809 C C . LEU A 1 387 ? -1.777 9.729 11.529 1.00 59.56 387 LEU A C 1
ATOM 2811 O O . LEU A 1 387 ? -2.417 9.569 12.556 1.00 59.56 387 LEU A O 1
ATOM 2815 N N . TYR A 1 388 ? -0.632 10.415 11.512 1.00 50.91 388 TYR A N 1
ATOM 2816 C CA . TYR A 1 388 ? -0.028 11.048 12.688 1.00 50.91 388 TYR A CA 1
ATOM 2817 C C . TYR A 1 388 ? -0.958 12.107 13.293 1.00 50.91 388 TYR A C 1
ATOM 2819 O O . TYR A 1 388 ? -1.163 12.109 14.501 1.00 50.91 388 TYR A O 1
ATOM 2827 N N . VAL A 1 389 ? -1.617 12.922 12.464 1.00 48.94 389 VAL A N 1
ATOM 2828 C CA . VAL A 1 389 ? -2.669 13.864 12.887 1.00 48.94 389 VAL A CA 1
ATOM 2829 C C . VAL A 1 389 ? -3.912 13.133 13.410 1.00 48.94 389 VAL A C 1
ATOM 2831 O O . VAL A 1 389 ? -4.586 13.632 14.302 1.00 48.94 389 VAL A O 1
ATOM 2834 N N . GLN A 1 390 ? -4.221 11.937 12.907 1.00 51.56 390 GLN A N 1
ATOM 2835 C CA . GLN A 1 390 ? -5.348 11.134 13.389 1.00 51.56 390 GLN A CA 1
ATOM 2836 C C . GLN A 1 390 ? -5.050 10.405 14.713 1.00 51.56 390 GLN A C 1
ATOM 2838 O O . GLN A 1 390 ? -5.968 10.201 15.506 1.00 51.56 390 GLN A O 1
ATOM 2843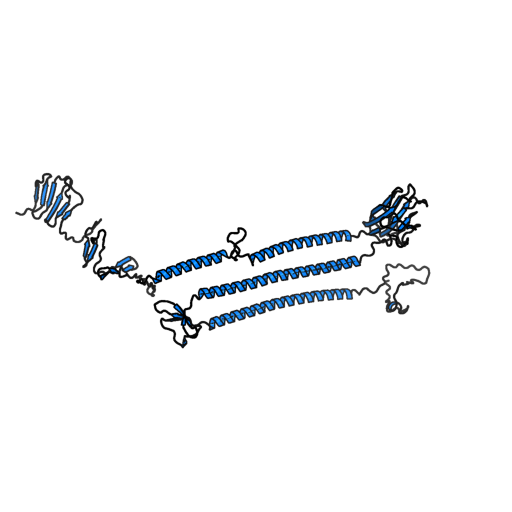 N N . VAL A 1 391 ? -3.796 10.005 14.962 1.00 47.84 391 VAL A N 1
ATOM 2844 C CA . VAL A 1 391 ? -3.383 9.327 16.209 1.00 47.84 391 VAL A CA 1
ATOM 2845 C C . VAL A 1 391 ? -2.952 10.333 17.288 1.00 47.84 391 VAL A C 1
ATOM 2847 O O . VAL A 1 391 ? -3.100 10.049 18.473 1.00 47.84 391 VAL A O 1
ATOM 2850 N N . ASN A 1 392 ? -2.475 11.517 16.897 1.00 47.94 392 ASN A N 1
ATOM 2851 C CA . ASN A 1 392 ? -2.092 12.614 17.787 1.00 47.94 392 ASN A CA 1
ATOM 2852 C C . ASN A 1 392 ? -2.654 13.965 17.291 1.00 47.94 392 ASN A C 1
ATOM 2854 O O . ASN A 1 392 ? -1.880 14.858 16.932 1.00 47.94 392 ASN A O 1
ATOM 2858 N N . PRO A 1 393 ? -3.989 14.129 17.227 1.00 47.88 393 PRO A N 1
ATOM 2859 C CA . PRO A 1 393 ? -4.581 15.420 16.905 1.00 47.88 393 PRO A CA 1
ATOM 2860 C C . PRO A 1 393 ? -4.177 16.448 17.967 1.00 47.88 393 PRO A C 1
ATOM 2862 O O . PRO A 1 393 ? -4.146 16.129 19.158 1.00 47.88 393 PRO A O 1
ATOM 2865 N N . GLU A 1 394 ? -3.883 17.684 17.550 1.00 48.78 394 GLU A N 1
ATOM 2866 C CA . GLU A 1 394 ? -3.816 18.807 18.488 1.00 48.78 394 GLU A CA 1
ATOM 2867 C C . GLU A 1 394 ? -5.149 18.858 19.243 1.00 48.78 394 GLU A C 1
ATOM 2869 O O . GLU A 1 394 ? -6.221 19.019 18.654 1.00 48.78 394 GLU A O 1
ATOM 2874 N N . MET A 1 395 ? -5.092 18.612 20.551 1.00 49.25 395 MET A N 1
ATOM 2875 C CA . MET A 1 395 ? -6.279 18.604 21.390 1.00 49.25 395 MET A CA 1
ATOM 2876 C C . MET A 1 395 ? -6.772 20.040 21.564 1.00 49.25 395 MET A C 1
ATOM 2878 O O . MET A 1 395 ? -6.098 20.868 22.175 1.00 49.25 395 MET A O 1
ATOM 2882 N N . GLU A 1 396 ? -7.984 20.318 21.092 1.00 43.56 396 GLU A N 1
ATOM 2883 C CA . GLU A 1 396 ? -8.768 21.460 21.567 1.00 43.56 396 GLU A CA 1
ATOM 2884 C C . GLU A 1 396 ? -8.998 21.270 23.077 1.00 43.56 396 GLU A C 1
ATOM 2886 O O . GLU A 1 396 ? -9.740 20.377 23.493 1.00 43.56 396 GLU A O 1
ATOM 2891 N N . GLY A 1 397 ? -8.291 22.056 23.899 1.00 45.38 397 GLY A N 1
ATOM 2892 C CA . GLY A 1 397 ? -8.303 21.953 25.362 1.00 45.38 397 GLY A CA 1
ATOM 2893 C C . GLY A 1 397 ? -6.939 21.785 26.045 1.00 45.38 397 GLY A C 1
ATOM 2894 O O . GLY A 1 397 ? -6.900 21.808 27.276 1.00 45.38 397 GLY A O 1
ATOM 2895 N N . ASP A 1 398 ? -5.820 21.675 25.314 1.00 44.94 398 ASP A N 1
ATOM 2896 C CA . ASP A 1 398 ? -4.531 22.053 25.915 1.00 44.94 398 ASP A CA 1
ATOM 2897 C C . ASP A 1 398 ? -4.557 23.564 26.192 1.00 44.94 398 ASP A C 1
ATOM 2899 O O . ASP A 1 398 ? -5.180 24.336 25.462 1.00 44.94 398 ASP A O 1
ATOM 2903 N N . SER A 1 399 ? -3.889 23.967 27.267 1.00 51.72 399 SER A N 1
ATOM 2904 C CA . SER A 1 399 ? -3.781 25.287 27.902 1.00 51.72 399 SER A CA 1
ATOM 2905 C C . SER A 1 399 ? -3.520 26.509 26.994 1.00 51.72 399 SER A C 1
ATOM 2907 O O . SER A 1 399 ? -3.399 27.623 27.504 1.00 51.72 399 SER A O 1
ATOM 2909 N N . SER A 1 400 ? -3.466 26.341 25.670 1.00 56.16 400 SER A N 1
ATOM 2910 C CA . SER A 1 400 ? -3.265 27.384 24.661 1.00 56.16 400 SER A CA 1
ATOM 2911 C C . SER A 1 400 ? -4.345 27.478 23.560 1.00 56.16 400 SER A C 1
ATOM 2913 O O . SER A 1 400 ? -4.333 28.460 22.818 1.00 56.16 400 SER A O 1
ATOM 2915 N N . GLY A 1 401 ? -5.299 26.540 23.451 1.00 45.12 401 GLY A N 1
ATOM 2916 C CA . GLY A 1 401 ? -6.301 26.512 22.368 1.00 45.12 401 GLY A CA 1
ATOM 2917 C C . GLY A 1 401 ? -7.700 26.967 22.798 1.00 45.12 401 GLY A C 1
ATOM 2918 O O . GLY A 1 401 ? -8.330 26.341 23.647 1.00 45.12 401 GLY A O 1
ATOM 2919 N N . MET A 1 402 ? -8.203 28.065 22.222 1.00 45.69 402 MET A N 1
ATOM 2920 C CA . MET A 1 402 ? -9.585 28.523 22.413 1.00 45.69 402 MET A CA 1
ATOM 2921 C C . MET A 1 402 ? -10.551 27.721 21.530 1.00 45.69 402 MET A C 1
ATOM 2923 O O . MET A 1 402 ? -10.441 27.774 20.307 1.00 45.69 402 MET A O 1
ATOM 2927 N N . ALA A 1 403 ? -11.550 27.089 22.155 1.00 43.56 403 ALA A N 1
ATOM 2928 C CA . ALA A 1 403 ? -12.619 26.350 21.487 1.00 43.56 403 ALA A CA 1
ATOM 2929 C C . ALA A 1 403 ? -13.297 27.173 20.373 1.00 43.56 403 ALA A C 1
ATOM 2931 O O . ALA A 1 403 ? -13.926 28.199 20.648 1.00 43.56 403 ALA A O 1
ATOM 2932 N N . GLY A 1 404 ? -13.204 26.705 19.121 1.00 48.03 404 GLY A N 1
ATOM 2933 C CA . GLY A 1 404 ? -13.954 27.277 17.993 1.00 48.03 404 GLY A CA 1
ATOM 2934 C C . GLY A 1 404 ? -13.258 27.326 16.628 1.00 48.03 404 GLY A C 1
ATOM 2935 O O . GLY A 1 404 ? -13.766 28.011 15.739 1.00 48.03 404 GLY A O 1
ATOM 2936 N N . SER A 1 405 ? -12.128 26.643 16.415 1.00 44.62 405 SER A N 1
ATOM 2937 C CA . SER A 1 405 ? -11.453 26.662 15.110 1.00 44.62 405 SER A CA 1
ATOM 2938 C C . SER A 1 405 ? -12.123 25.732 14.086 1.00 44.62 405 SER A C 1
ATOM 2940 O O . SER A 1 405 ? -12.267 24.527 14.291 1.00 44.62 405 SER A O 1
ATOM 2942 N N . THR A 1 406 ? -12.505 26.287 12.934 1.00 48.97 406 THR A N 1
ATOM 2943 C CA . THR A 1 406 ? -13.233 25.633 11.827 1.00 48.97 406 THR A CA 1
ATOM 2944 C C . THR A 1 406 ? -12.411 24.625 11.004 1.00 48.97 406 THR A C 1
ATOM 2946 O O . THR A 1 406 ? -12.854 24.204 9.937 1.00 48.97 406 THR A O 1
ATOM 2949 N N . GLY A 1 407 ? -11.230 24.217 11.482 1.00 46.75 407 GLY A N 1
ATOM 2950 C CA . GLY A 1 407 ? -10.339 23.271 10.796 1.00 46.75 407 GLY A CA 1
ATOM 2951 C C . GLY A 1 407 ? -10.290 21.850 11.371 1.00 46.75 407 GLY A C 1
ATOM 2952 O O . GLY A 1 407 ? -9.688 20.982 10.744 1.00 46.75 407 GLY A O 1
ATOM 2953 N N . SER A 1 408 ? -10.898 21.586 12.534 1.00 40.94 408 SER A N 1
ATOM 2954 C CA . SER A 1 408 ? -10.759 20.299 13.233 1.00 40.94 408 SER A CA 1
ATOM 2955 C C . SER A 1 408 ? -11.959 19.376 12.982 1.00 40.94 408 SER A C 1
ATOM 2957 O O . SER A 1 408 ? -13.093 19.673 13.361 1.00 40.94 408 SER A O 1
ATOM 2959 N N . LEU A 1 409 ? -11.724 18.245 12.309 1.00 47.88 409 LEU A N 1
ATOM 2960 C CA . LEU A 1 409 ? -12.715 17.185 12.103 1.00 47.88 409 LEU A CA 1
ATOM 2961 C C . LEU A 1 409 ? -12.875 16.378 13.396 1.00 47.88 409 LEU A C 1
ATOM 2963 O O . LEU A 1 409 ? -12.168 15.403 13.644 1.00 47.88 409 LEU A O 1
ATOM 2967 N N . VAL A 1 410 ? -13.841 16.785 14.217 1.00 42.31 410 VAL A N 1
ATOM 2968 C CA . VAL A 1 410 ? -14.226 16.085 15.445 1.00 42.31 410 VAL A CA 1
ATOM 2969 C C . VAL A 1 410 ? -15.111 14.887 15.092 1.00 42.31 410 VAL A C 1
ATOM 2971 O O . VAL A 1 410 ? -16.331 14.995 14.995 1.00 42.31 410 VAL A O 1
ATOM 2974 N N . GLY A 1 411 ? -14.492 13.730 14.867 1.00 48.16 411 GLY A N 1
ATOM 2975 C CA . GLY A 1 411 ? -15.195 12.476 14.614 1.00 48.16 411 GLY A CA 1
ATOM 2976 C C . GLY A 1 411 ? -14.680 11.374 15.527 1.00 48.16 411 GLY A C 1
ATOM 2977 O O . GLY A 1 411 ? -13.610 10.842 15.264 1.00 48.16 411 GLY A O 1
ATOM 2978 N N . VAL A 1 412 ? -15.468 11.052 16.565 1.00 49.72 412 VAL A N 1
ATOM 2979 C CA . VAL A 1 412 ? -15.505 9.834 17.420 1.00 49.72 412 VAL A CA 1
ATOM 2980 C C . VAL A 1 412 ? -15.494 10.156 18.926 1.00 49.72 412 VAL A C 1
ATOM 2982 O O . VAL A 1 412 ? -16.199 9.486 19.676 1.00 49.72 412 VAL A O 1
ATOM 2985 N N . TRP A 1 413 ? -14.821 11.215 19.396 1.00 45.28 413 TRP A N 1
ATOM 2986 C CA . TRP A 1 413 ? -14.774 11.509 20.846 1.00 45.28 413 TRP A CA 1
ATOM 2987 C C . TRP A 1 413 ? -15.958 12.330 21.387 1.00 45.28 413 TRP A C 1
ATOM 2989 O O . TRP A 1 413 ? -16.247 12.272 22.578 1.00 45.28 413 TRP A O 1
ATOM 2999 N N . THR A 1 414 ? -16.716 13.029 20.537 1.00 51.78 414 THR A N 1
ATOM 3000 C CA . THR A 1 414 ? -17.895 13.802 20.972 1.00 51.78 414 THR A CA 1
ATOM 3001 C C . THR A 1 414 ? -19.082 12.936 21.359 1.00 51.78 414 THR A C 1
ATOM 3003 O O . THR A 1 414 ? -19.829 13.339 22.234 1.00 51.78 414 THR A O 1
ATOM 3006 N N . GLU A 1 415 ? -19.256 11.735 20.802 1.00 53.16 415 GLU A N 1
ATOM 3007 C CA . GLU A 1 415 ? -20.355 10.853 21.222 1.00 53.16 415 GLU A CA 1
ATOM 3008 C C . GLU A 1 415 ? -20.048 10.150 22.553 1.00 53.16 415 GLU A C 1
ATOM 3010 O O . GLU A 1 415 ? -20.951 9.877 23.342 1.00 53.16 415 GLU A O 1
ATOM 3015 N N . GLN A 1 416 ? -18.767 9.893 22.842 1.00 51.88 416 GLN A N 1
ATOM 3016 C CA . GLN A 1 416 ? -18.347 9.381 24.144 1.00 51.88 416 GLN A CA 1
ATOM 3017 C C . GLN A 1 416 ? -18.378 10.487 25.208 1.00 51.88 416 GLN A C 1
ATOM 3019 O O . GLN A 1 416 ? -18.903 10.239 26.289 1.00 51.88 416 GLN A O 1
ATOM 3024 N N . SER A 1 417 ? -17.943 11.713 24.886 1.00 52.09 417 SER A N 1
ATOM 3025 C CA . SER A 1 417 ? -18.145 12.885 25.751 1.00 52.09 417 SER A CA 1
ATOM 3026 C C . SER A 1 417 ? -19.623 13.217 25.954 1.00 52.09 417 SER A C 1
ATOM 3028 O O . SER A 1 417 ? -20.011 13.458 27.087 1.00 52.09 417 SER A O 1
ATOM 3030 N N . ALA A 1 418 ? -20.468 13.139 24.920 1.00 51.88 418 ALA A N 1
ATOM 3031 C CA . ALA A 1 418 ? -21.912 13.352 25.043 1.00 51.88 418 ALA A CA 1
ATOM 3032 C C . ALA A 1 418 ? -22.578 12.268 25.904 1.00 51.88 418 ALA A C 1
ATOM 3034 O O . ALA A 1 418 ? -23.438 12.584 26.717 1.00 51.88 418 ALA A O 1
ATOM 3035 N N . ARG A 1 419 ? -22.139 11.000 25.817 1.00 58.19 419 ARG A N 1
ATOM 3036 C CA . ARG A 1 419 ? -22.596 9.936 26.733 1.00 58.19 419 ARG A CA 1
ATOM 3037 C C . ARG A 1 419 ? -22.092 10.123 28.168 1.00 58.19 419 ARG A C 1
ATOM 3039 O O . ARG A 1 419 ? -22.790 9.743 29.105 1.00 58.19 419 ARG A O 1
ATOM 3046 N N . ILE A 1 420 ? -20.900 10.693 28.353 1.00 56.28 420 ILE A N 1
ATOM 3047 C CA . ILE A 1 420 ? -20.365 11.035 29.678 1.00 56.28 420 ILE A CA 1
ATOM 3048 C C . ILE A 1 420 ? -21.109 12.249 30.256 1.00 56.28 420 ILE A C 1
ATOM 3050 O O . ILE A 1 420 ? -21.456 12.224 31.432 1.00 56.28 420 ILE A O 1
ATOM 3054 N N . GLU A 1 421 ? -21.426 13.269 29.456 1.00 59.75 421 GLU A N 1
ATOM 3055 C CA . GLU A 1 421 ? -22.226 14.427 29.872 1.00 59.75 421 GLU A CA 1
ATOM 3056 C C . GLU A 1 421 ? -23.680 14.054 30.178 1.00 59.75 421 GLU A C 1
ATOM 3058 O O . GLU A 1 421 ? -24.182 14.476 31.218 1.00 59.75 421 GLU A O 1
ATOM 3063 N N . ASP A 1 422 ? -24.322 13.196 29.377 1.00 55.12 422 ASP A N 1
ATOM 3064 C CA . ASP A 1 422 ? -25.634 12.618 29.707 1.00 55.12 422 ASP A CA 1
ATOM 3065 C C . ASP A 1 422 ? -25.563 11.792 31.004 1.00 55.12 422 ASP A C 1
ATOM 3067 O O . ASP A 1 422 ? -26.439 11.899 31.863 1.00 55.12 422 ASP A O 1
ATOM 3071 N N . GLY A 1 423 ? -24.486 11.027 31.217 1.00 53.47 423 GLY A N 1
ATOM 3072 C CA . GLY A 1 423 ? -24.245 10.294 32.464 1.00 53.47 423 GLY A CA 1
ATOM 3073 C C . GLY A 1 423 ? -24.033 11.202 33.685 1.00 53.47 423 GLY A C 1
ATOM 3074 O O . GLY A 1 423 ? -24.525 10.898 34.771 1.00 53.47 423 GLY A O 1
ATOM 3075 N N . ILE A 1 424 ? -23.358 12.344 33.517 1.00 59.19 424 ILE A N 1
ATOM 3076 C CA . ILE A 1 424 ? -23.140 13.354 34.568 1.00 59.19 424 ILE A CA 1
ATOM 3077 C C . ILE A 1 424 ? -24.423 14.156 34.837 1.00 59.19 424 ILE A C 1
ATOM 3079 O O . ILE A 1 424 ? -24.700 14.494 35.989 1.00 59.19 424 ILE A O 1
ATOM 3083 N N . ALA A 1 425 ? -25.234 14.443 33.816 1.00 49.12 425 ALA A N 1
ATOM 3084 C CA . ALA A 1 425 ? -26.527 15.110 33.961 1.00 49.12 425 ALA A CA 1
ATOM 3085 C C . ALA A 1 425 ? -27.554 14.207 34.667 1.00 49.12 425 ALA A C 1
ATOM 3087 O O . ALA A 1 425 ? -28.256 14.672 35.569 1.00 49.12 425 ALA A O 1
ATOM 3088 N N . ILE A 1 426 ? -27.568 12.907 34.347 1.00 62.12 426 ILE A N 1
ATOM 3089 C CA . ILE A 1 426 ? -28.341 11.890 35.074 1.00 62.12 426 ILE A CA 1
ATOM 3090 C C . ILE A 1 426 ? -27.801 11.730 36.502 1.00 62.12 426 ILE A C 1
ATOM 3092 O O . ILE A 1 426 ? -28.589 11.698 37.440 1.00 62.12 426 ILE A O 1
ATOM 3096 N N . GLY A 1 427 ? -26.478 11.721 36.701 1.00 57.59 427 GLY A N 1
ATOM 3097 C CA . GLY A 1 427 ? -25.851 11.686 38.028 1.00 57.59 427 GLY A CA 1
ATOM 3098 C C . GLY A 1 427 ? -26.230 12.885 38.902 1.00 57.59 427 GLY A C 1
ATOM 3099 O O . GLY A 1 427 ? -26.588 12.705 40.062 1.00 57.59 427 GLY A O 1
ATOM 3100 N N . ARG A 1 428 ? -26.270 14.099 38.335 1.00 54.03 428 ARG A N 1
ATOM 3101 C CA . ARG A 1 428 ? -26.752 15.303 39.032 1.00 54.03 428 ARG A CA 1
ATOM 3102 C C . ARG A 1 428 ? -28.251 15.261 39.311 1.00 54.03 428 ARG A C 1
ATOM 3104 O O . ARG A 1 428 ? -28.660 15.684 40.389 1.00 54.03 428 ARG A O 1
ATOM 3111 N N . GLN A 1 429 ? -29.077 14.744 38.398 1.00 53.12 429 GLN A N 1
ATOM 3112 C CA . GLN A 1 429 ? -30.500 14.522 38.678 1.00 53.12 429 GLN A CA 1
ATOM 3113 C C . GLN A 1 429 ? -30.701 13.481 39.786 1.00 53.12 429 GLN A C 1
ATOM 3115 O O . GLN A 1 429 ? -31.513 13.717 40.671 1.00 53.12 429 GLN A O 1
ATOM 3120 N N . VAL A 1 430 ? -29.936 12.387 39.801 1.00 55.00 430 VAL A N 1
ATOM 3121 C CA . VAL A 1 430 ? -29.994 11.355 40.849 1.00 55.00 430 VAL A CA 1
ATOM 3122 C C . VAL A 1 430 ? -29.504 11.900 42.190 1.00 55.00 430 VAL A C 1
ATOM 3124 O O . VAL A 1 430 ? -30.167 11.681 43.195 1.00 55.00 430 VAL A O 1
ATOM 3127 N N . GLU A 1 431 ? -28.424 12.681 42.225 1.00 47.69 431 GLU A N 1
ATOM 3128 C CA . GLU A 1 431 ? -27.909 13.308 43.451 1.00 47.69 431 GLU A CA 1
ATOM 3129 C C . GLU A 1 431 ? -28.865 14.396 43.987 1.00 47.69 431 GLU A C 1
ATOM 3131 O O . GLU A 1 431 ? -29.087 14.493 45.196 1.00 47.69 431 GLU A O 1
ATOM 3136 N N . THR A 1 432 ? -29.540 15.140 43.098 1.00 47.28 432 THR A N 1
ATOM 3137 C CA . THR A 1 432 ? -30.593 16.109 43.468 1.00 47.28 432 THR A CA 1
ATOM 3138 C C . THR A 1 432 ? -31.860 15.405 43.969 1.00 47.28 432 THR A C 1
ATOM 3140 O O . THR A 1 432 ? -32.441 15.822 44.972 1.00 47.28 432 THR A O 1
ATOM 3143 N N . VAL A 1 433 ? -32.260 14.296 43.334 1.00 51.50 433 VAL A N 1
ATOM 3144 C CA . VAL A 1 433 ? -33.388 13.449 43.761 1.00 51.50 433 VAL A CA 1
ATOM 3145 C C . VAL A 1 433 ? -33.076 12.758 45.096 1.00 51.50 433 VAL A C 1
ATOM 3147 O O . VAL A 1 433 ? -33.947 12.706 45.961 1.00 51.50 433 VAL A O 1
ATOM 3150 N N . GLN A 1 434 ? -31.833 12.326 45.335 1.00 50.62 434 GLN A N 1
ATOM 3151 C CA . GLN A 1 434 ? -31.379 11.752 46.609 1.00 50.62 434 GLN A CA 1
ATOM 3152 C C . GLN A 1 434 ? -31.394 12.799 47.741 1.00 50.62 434 GLN A C 1
ATOM 3154 O O . GLN A 1 434 ? -31.831 12.499 48.855 1.00 50.62 434 GLN A O 1
ATOM 3159 N N . ALA A 1 435 ? -30.988 14.043 47.457 1.00 44.94 435 ALA A N 1
ATOM 3160 C CA . ALA A 1 435 ? -31.043 15.152 48.411 1.00 44.94 435 ALA A CA 1
ATOM 3161 C C . ALA A 1 435 ? -32.489 15.590 48.733 1.00 44.94 435 ALA A C 1
ATOM 3163 O O . ALA A 1 435 ? -32.791 15.898 49.888 1.00 44.94 435 ALA A O 1
ATOM 3164 N N . GLN A 1 436 ? -33.409 15.539 47.760 1.00 46.03 436 GLN A N 1
ATOM 3165 C CA . GLN A 1 436 ? -34.850 15.748 47.988 1.00 46.03 436 GLN A CA 1
ATOM 3166 C C . GLN A 1 436 ? -35.513 14.590 48.757 1.00 46.03 436 GLN A C 1
ATOM 3168 O O . GLN A 1 436 ? -36.460 14.806 49.520 1.00 46.03 436 GLN A O 1
ATOM 3173 N N . MET A 1 437 ? -34.983 13.370 48.635 1.00 43.34 437 MET A N 1
ATOM 3174 C CA . MET A 1 437 ? -35.458 12.205 49.387 1.00 43.34 437 MET A CA 1
ATOM 3175 C C . MET A 1 437 ? -35.017 12.229 50.864 1.00 43.34 437 MET A C 1
ATOM 3177 O O . MET A 1 437 ? -35.745 11.743 51.727 1.00 43.34 437 MET A O 1
ATOM 3181 N N . GLY A 1 438 ? -33.880 12.861 51.184 1.00 47.75 438 GLY A N 1
ATOM 3182 C CA . GLY A 1 438 ? -33.366 13.001 52.556 1.00 47.75 438 GLY A CA 1
ATOM 3183 C C . GLY A 1 438 ? -34.168 13.942 53.471 1.00 47.75 438 GLY A C 1
ATOM 3184 O O . GLY A 1 438 ? -34.038 13.859 54.690 1.00 47.75 438 GLY A O 1
ATOM 3185 N N . GLN A 1 439 ? -35.023 14.806 52.912 1.00 43.84 439 GLN A N 1
ATOM 3186 C CA . GLN A 1 439 ? -35.912 15.693 53.681 1.00 43.84 439 GLN A CA 1
ATOM 3187 C C . GLN A 1 439 ? -37.363 15.191 53.777 1.00 43.84 439 GLN A C 1
ATOM 3189 O O . GLN A 1 439 ? -38.157 15.765 54.519 1.00 43.84 439 GLN A O 1
ATOM 3194 N N . THR A 1 440 ? -37.720 14.099 53.094 1.00 38.97 440 THR A N 1
ATOM 3195 C CA . THR A 1 440 ? -39.111 13.622 53.019 1.00 38.97 440 THR A CA 1
ATOM 3196 C C . THR A 1 440 ? -39.314 12.370 53.873 1.00 38.97 440 THR A C 1
ATOM 3198 O O . THR A 1 440 ? -39.587 11.281 53.377 1.00 38.97 440 THR A O 1
ATOM 3201 N N . ASN A 1 441 ? -39.184 12.518 55.194 1.00 41.16 441 ASN A N 1
ATOM 3202 C CA . ASN A 1 441 ? -39.528 11.466 56.150 1.00 41.16 441 ASN A CA 1
ATOM 3203 C C . ASN A 1 441 ? -40.982 11.633 56.632 1.00 41.16 441 ASN A C 1
ATOM 3205 O O . ASN A 1 441 ? -41.229 12.182 57.702 1.00 41.16 441 ASN A O 1
ATOM 3209 N N . ALA A 1 442 ? -41.947 11.183 55.822 1.00 35.69 442 ALA A N 1
ATOM 3210 C CA . ALA A 1 442 ? -43.330 10.926 56.245 1.00 35.69 442 ALA A CA 1
ATOM 3211 C C . ALA A 1 442 ? -44.033 9.941 55.283 1.00 35.69 442 ALA A C 1
ATOM 3213 O O . ALA A 1 442 ? -44.784 10.326 54.389 1.00 35.69 442 ALA A O 1
ATOM 3214 N N . SER A 1 443 ? -43.724 8.656 55.480 1.00 42.66 443 SER A N 1
ATOM 3215 C CA . SER A 1 443 ? -44.483 7.455 55.087 1.00 42.66 443 SER A CA 1
ATOM 3216 C C . SER A 1 443 ? -45.265 7.464 53.757 1.00 42.66 443 SER A C 1
ATOM 3218 O O . SER A 1 443 ? -46.453 7.791 53.682 1.00 42.66 443 SER A O 1
ATOM 3220 N N . VAL A 1 444 ? -44.638 6.886 52.730 1.00 43.38 444 VAL A N 1
ATOM 3221 C CA . VAL A 1 444 ? -45.334 6.063 51.729 1.00 43.38 444 VAL A CA 1
ATOM 3222 C C . VAL A 1 444 ? -44.491 4.805 51.496 1.00 43.38 444 VAL A C 1
ATOM 3224 O O . VAL A 1 444 ? -43.586 4.791 50.671 1.00 43.38 444 VAL A O 1
ATOM 3227 N N . GLN A 1 445 ? -44.758 3.749 52.268 1.00 39.69 445 GLN A N 1
ATOM 3228 C CA . GLN A 1 445 ? -44.336 2.390 51.922 1.00 39.69 445 GLN A CA 1
ATOM 3229 C C . GLN A 1 445 ? -45.430 1.787 51.042 1.00 39.69 445 GLN A C 1
ATOM 3231 O O . GLN A 1 445 ? -46.446 1.314 51.545 1.00 39.69 445 GLN A O 1
ATOM 3236 N N . GLN A 1 446 ? -45.232 1.825 49.728 1.00 39.22 446 GLN A N 1
ATOM 3237 C CA . GLN A 1 446 ? -45.960 0.967 48.803 1.00 39.22 446 GLN A CA 1
ATOM 3238 C C . GLN A 1 446 ? -45.020 -0.176 48.420 1.00 39.22 446 GLN A C 1
ATOM 3240 O O . GLN A 1 446 ? -44.252 -0.078 47.467 1.00 39.22 446 GLN A O 1
ATOM 3245 N N . VAL A 1 447 ? -45.040 -1.246 49.215 1.00 39.25 447 VAL A N 1
ATOM 3246 C CA . VAL A 1 447 ? -44.473 -2.533 48.803 1.00 39.25 447 VAL A CA 1
ATOM 3247 C C . VAL A 1 447 ? -45.523 -3.193 47.918 1.00 39.25 447 VAL A C 1
ATOM 3249 O O . VAL A 1 447 ? -46.567 -3.626 48.394 1.00 39.25 447 VAL A O 1
ATOM 3252 N N . SER A 1 448 ? -45.272 -3.194 46.613 1.00 39.69 448 SER A N 1
ATOM 3253 C CA . SER A 1 448 ? -46.050 -3.943 45.630 1.00 39.69 448 SER A CA 1
ATOM 3254 C C . SER A 1 448 ? -45.386 -5.307 45.449 1.00 39.69 448 SER A C 1
ATOM 3256 O O . SER A 1 448 ? -44.540 -5.464 44.573 1.00 39.69 448 SER A O 1
ATOM 3258 N N . GLU A 1 449 ? -45.724 -6.285 46.288 1.00 38.66 449 GLU A N 1
ATOM 3259 C CA . GLU A 1 449 ? -45.365 -7.685 46.032 1.00 38.66 449 GLU A CA 1
ATOM 3260 C C . GLU A 1 449 ? -46.469 -8.341 45.200 1.00 38.66 449 GLU A C 1
ATOM 3262 O O . GLU A 1 449 ? -47.586 -8.561 45.664 1.00 38.66 449 GLU A O 1
ATOM 3267 N N . VAL A 1 450 ? -46.151 -8.648 43.943 1.00 34.75 450 VAL A N 1
ATOM 3268 C CA . VAL A 1 450 ? -46.968 -9.509 43.086 1.00 34.75 450 VAL A CA 1
ATOM 3269 C C . VAL A 1 450 ? -46.507 -10.945 43.326 1.00 34.75 450 VAL A C 1
ATOM 3271 O O . VAL A 1 450 ? -45.500 -11.372 42.769 1.00 34.75 450 VAL A O 1
ATOM 3274 N N . MET A 1 451 ? -47.230 -11.691 44.160 1.00 34.88 451 MET A N 1
ATOM 3275 C CA . MET A 1 451 ? -47.083 -13.145 44.271 1.00 34.88 451 MET A CA 1
ATOM 3276 C C . MET A 1 451 ? -48.264 -13.810 43.562 1.00 34.88 451 MET A C 1
ATOM 3278 O O . MET A 1 451 ? -49.403 -13.731 44.017 1.00 34.88 451 MET A O 1
ATOM 3282 N N . ALA A 1 452 ? -47.995 -14.443 42.421 1.00 36.81 452 ALA A N 1
ATOM 3283 C CA . ALA A 1 452 ? -48.937 -15.343 41.770 1.00 36.81 452 ALA A CA 1
ATOM 3284 C C . ALA A 1 452 ? -48.836 -16.719 42.445 1.00 36.81 452 ALA A C 1
ATOM 3286 O O . ALA A 1 452 ? -47.857 -17.430 42.235 1.00 36.81 452 ALA A O 1
ATOM 3287 N N . ASP A 1 453 ? -49.826 -17.087 43.261 1.00 42.41 453 ASP A N 1
ATOM 3288 C CA . ASP A 1 453 ? -49.975 -18.460 43.755 1.00 42.41 453 ASP A CA 1
ATOM 3289 C C . ASP A 1 453 ? -50.861 -19.284 42.796 1.00 42.41 453 ASP A C 1
ATOM 3291 O O . ASP A 1 453 ? -51.731 -18.760 42.093 1.00 42.41 453 ASP A O 1
ATOM 3295 N N . ILE A 1 454 ? -50.616 -20.591 42.756 1.00 42.69 454 ILE A N 1
ATOM 3296 C CA . ILE A 1 454 ? -50.879 -21.555 41.671 1.00 42.69 454 ILE A CA 1
ATOM 3297 C C . ILE A 1 454 ? -52.382 -21.855 41.427 1.00 42.69 454 ILE A C 1
ATOM 3299 O O . ILE A 1 454 ? -52.728 -22.691 40.599 1.00 42.69 454 ILE A O 1
ATOM 3303 N N . ASN A 1 455 ? -53.313 -21.123 42.048 1.00 48.91 455 ASN A N 1
ATOM 3304 C CA . ASN A 1 455 ? -54.763 -21.349 41.909 1.00 48.91 455 ASN A CA 1
ATOM 3305 C C . ASN A 1 455 ? -55.529 -20.278 41.103 1.00 48.91 455 ASN A C 1
ATOM 3307 O O . ASN A 1 455 ? -56.754 -20.202 41.186 1.00 48.91 455 ASN A O 1
ATOM 3311 N N . GLY A 1 456 ? -54.847 -19.463 40.290 1.00 49.28 456 GLY A N 1
ATOM 3312 C CA . GLY A 1 456 ? -55.497 -18.700 39.211 1.00 49.28 456 GLY A CA 1
ATOM 3313 C C . GLY A 1 456 ? -56.454 -17.578 39.637 1.00 49.28 456 GLY A C 1
ATOM 3314 O O . GLY A 1 456 ? -57.280 -17.152 38.833 1.00 49.28 456 GLY A O 1
ATOM 3315 N N . ARG A 1 457 ? -56.350 -17.056 40.865 1.00 48.75 457 ARG A N 1
ATOM 3316 C CA . ARG A 1 457 ? -57.033 -15.815 41.267 1.00 48.75 457 ARG A CA 1
ATOM 3317 C C . ARG A 1 457 ? -56.020 -14.700 41.485 1.00 48.75 457 ARG A C 1
ATOM 3319 O O . ARG A 1 457 ? -55.238 -14.738 42.427 1.00 48.75 457 ARG A O 1
ATOM 3326 N N . VAL A 1 458 ? -56.066 -13.702 40.608 1.00 42.09 458 VAL A N 1
ATOM 3327 C CA . VAL A 1 458 ? -55.328 -12.444 40.744 1.00 42.09 458 VAL A CA 1
ATOM 3328 C C . VAL A 1 458 ? -56.182 -11.493 41.579 1.00 42.09 458 VAL A C 1
ATOM 3330 O O . VAL A 1 458 ? -57.239 -11.063 41.129 1.00 42.09 458 VAL A O 1
ATOM 3333 N N . SER A 1 459 ? -55.743 -11.158 42.791 1.00 45.59 459 SER A N 1
ATOM 3334 C CA . SER A 1 459 ? -56.355 -10.106 43.609 1.00 45.59 459 SER A CA 1
ATOM 3335 C C . SER A 1 459 ? -55.372 -8.950 43.772 1.00 45.59 459 SER A C 1
ATOM 3337 O O . SER A 1 459 ? -54.383 -9.080 44.490 1.00 45.59 459 SER A O 1
ATOM 3339 N N . ALA A 1 460 ? -55.637 -7.819 43.117 1.00 39.94 460 ALA A N 1
ATOM 3340 C CA . ALA A 1 460 ? -54.935 -6.569 43.390 1.00 39.94 460 ALA A CA 1
ATOM 3341 C C . ALA A 1 460 ? -55.576 -5.899 44.618 1.00 39.94 460 ALA A C 1
ATOM 3343 O O . ALA A 1 460 ? -56.769 -5.608 44.603 1.00 39.94 460 ALA A O 1
ATOM 3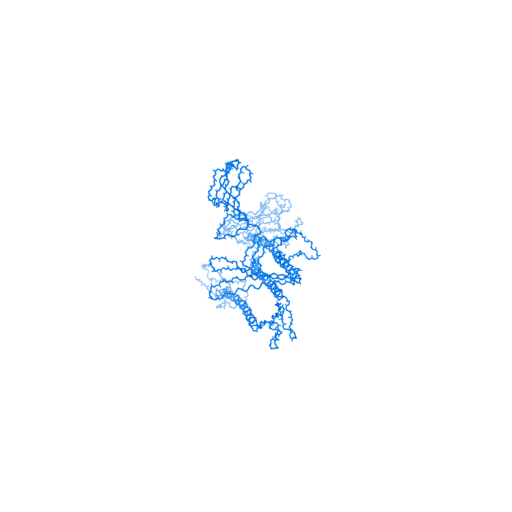344 N N . GLN A 1 461 ? -54.810 -5.671 45.687 1.00 41.38 461 GLN A N 1
ATOM 3345 C CA . GLN A 1 461 ? -55.249 -4.895 46.851 1.00 41.38 461 GLN A CA 1
ATOM 3346 C C . GLN A 1 461 ? -54.390 -3.630 46.960 1.00 41.38 461 GLN A C 1
ATOM 3348 O O . GLN A 1 461 ? -53.188 -3.716 47.199 1.00 41.38 461 GLN A O 1
ATOM 3353 N N . THR A 1 462 ? -55.002 -2.454 46.793 1.00 42.66 462 THR A N 1
ATOM 3354 C CA . THR A 1 462 ? -54.362 -1.159 47.081 1.00 42.66 462 THR A CA 1
ATOM 3355 C C . THR A 1 462 ? -54.827 -0.669 48.452 1.00 42.66 462 THR A C 1
ATOM 3357 O O . THR A 1 462 ? -56.012 -0.430 48.665 1.00 42.66 462 THR A O 1
ATOM 3360 N N . THR A 1 463 ? -53.891 -0.528 49.390 1.00 39.91 463 THR A N 1
ATOM 3361 C CA . THR A 1 463 ? -54.125 -0.114 50.786 1.00 39.91 463 THR A CA 1
ATOM 3362 C C . THR A 1 463 ? -54.285 1.405 50.913 1.00 39.91 463 THR A C 1
ATOM 3364 O O . THR A 1 463 ? -53.528 2.160 50.306 1.00 39.91 463 THR A O 1
ATOM 3367 N N . LEU A 1 464 ? -55.235 1.875 51.736 1.00 46.38 464 LEU A N 1
ATOM 3368 C CA . LEU A 1 464 ? -55.491 3.307 51.948 1.00 46.38 464 LEU A CA 1
ATOM 3369 C C . LEU A 1 464 ? -54.778 3.896 53.164 1.00 46.38 464 LEU A C 1
ATOM 3371 O O . LEU A 1 464 ? -54.724 3.303 54.240 1.00 46.38 464 LEU A O 1
ATOM 3375 N N . LYS A 1 465 ? -54.272 5.114 52.954 1.00 45.88 465 LYS A N 1
ATOM 3376 C CA . LYS A 1 465 ? -53.456 5.926 53.863 1.00 45.88 465 LYS A CA 1
ATOM 3377 C C . LYS A 1 465 ? -54.306 6.665 54.904 1.00 45.88 465 LYS A C 1
ATOM 3379 O O . LYS A 1 465 ? -55.311 7.267 54.541 1.00 45.88 465 LYS A O 1
ATOM 3384 N N . VAL A 1 466 ? -53.849 6.668 56.167 1.00 44.88 466 VAL A N 1
ATOM 3385 C CA . VAL A 1 466 ? -54.421 7.435 57.298 1.00 44.88 466 VAL A CA 1
ATOM 3386 C C . VAL A 1 466 ? -53.764 8.782 57.463 1.00 44.88 466 VAL A C 1
ATOM 3388 O O . VAL A 1 466 ? -52.555 8.845 57.659 1.00 44.88 466 VAL A O 1
ATOM 3391 N N . GLU A 1 467 ? -54.578 9.838 57.505 1.00 45.62 467 GLU A N 1
ATOM 3392 C CA . GLU A 1 467 ? -54.157 11.151 57.979 1.00 45.62 467 GLU A CA 1
ATOM 3393 C C . GLU A 1 467 ? -55.035 11.620 59.151 1.00 45.62 467 GLU A C 1
ATOM 3395 O O . GLU A 1 467 ? -56.223 11.299 59.270 1.00 45.62 467 GLU A O 1
ATOM 3400 N N . THR A 1 468 ? -54.400 12.319 60.089 1.00 42.34 468 THR A N 1
ATOM 3401 C CA . THR A 1 468 ? -55.028 12.843 61.307 1.00 42.34 468 THR A CA 1
ATOM 3402 C C . THR A 1 468 ? -55.273 14.327 61.090 1.00 42.34 468 THR A C 1
ATOM 3404 O O . THR A 1 468 ? -54.310 15.063 60.904 1.00 42.34 468 THR A O 1
ATOM 3407 N N . ASN A 1 469 ? -56.525 14.786 61.110 1.00 47.78 469 ASN A N 1
ATOM 3408 C CA . ASN A 1 469 ? -56.808 16.214 60.924 1.00 47.78 469 ASN A CA 1
ATOM 3409 C C . ASN A 1 469 ? -56.750 16.986 62.265 1.00 47.78 469 ASN A C 1
ATOM 3411 O O . ASN A 1 469 ? -56.819 16.368 63.331 1.00 47.78 469 ASN A O 1
ATOM 3415 N N . GLN A 1 470 ? -56.656 18.326 62.225 1.00 44.41 470 GLN A N 1
ATOM 3416 C CA . GLN A 1 470 ? -56.333 19.241 63.352 1.00 44.41 470 GLN A CA 1
ATOM 3417 C C . GLN A 1 470 ? -57.272 19.212 64.591 1.00 44.41 470 GLN A C 1
ATOM 3419 O O . GLN A 1 470 ? -57.068 19.966 65.537 1.00 44.41 470 GLN A O 1
ATOM 3424 N N . GLY A 1 471 ? -58.266 18.317 64.639 1.00 50.88 471 GLY A N 1
ATOM 3425 C CA . GLY A 1 471 ? -59.078 17.997 65.825 1.00 50.88 471 GLY A CA 1
ATOM 3426 C C . GLY A 1 471 ? -58.745 16.648 66.488 1.00 50.88 471 GLY A C 1
ATOM 3427 O O . GLY A 1 471 ? -59.552 16.135 67.259 1.00 50.88 471 GLY A O 1
ATOM 3428 N N . GLY A 1 472 ? -57.614 16.017 66.142 1.00 45.97 472 GLY A N 1
ATOM 3429 C CA . GLY A 1 472 ? -57.157 14.748 66.731 1.00 45.97 472 GLY A CA 1
ATOM 3430 C C . GLY A 1 472 ? -57.913 13.498 66.260 1.00 45.97 472 GLY A C 1
ATOM 3431 O O . GLY A 1 472 ? -57.686 12.407 66.783 1.00 45.97 472 GLY A O 1
ATOM 3432 N N . ARG A 1 473 ? -58.801 13.619 65.266 1.00 49.47 473 ARG A N 1
ATOM 3433 C CA . ARG A 1 473 ? -59.528 12.477 64.693 1.00 49.47 473 ARG A CA 1
ATOM 3434 C C . ARG A 1 473 ? -58.806 11.955 63.453 1.00 49.47 473 ARG A C 1
ATOM 3436 O O . ARG A 1 473 ? -58.581 12.688 62.492 1.00 49.47 473 ARG A O 1
ATOM 3443 N N . LYS A 1 474 ? -58.450 10.673 63.509 1.00 43.56 474 LYS A N 1
ATOM 3444 C CA . LYS A 1 474 ? -57.884 9.889 62.408 1.00 43.56 474 LYS A CA 1
ATOM 3445 C C . LYS A 1 474 ? -59.018 9.491 61.470 1.00 43.56 474 LYS A C 1
ATOM 3447 O O . LYS A 1 474 ? -59.954 8.837 61.924 1.00 43.56 474 LYS A O 1
ATOM 3452 N N . VAL A 1 475 ? -58.947 9.862 60.196 1.00 47.97 475 VAL A N 1
ATOM 3453 C CA . VAL A 1 475 ? -59.904 9.385 59.188 1.00 47.97 475 VAL A CA 1
ATOM 3454 C C . VAL A 1 475 ? -59.171 8.574 58.132 1.00 47.97 475 VAL A C 1
ATOM 3456 O O . VAL A 1 475 ? -58.378 9.096 57.357 1.00 47.97 475 VAL A O 1
ATOM 3459 N N . VAL A 1 476 ? -59.471 7.274 58.128 1.00 44.78 476 VAL A N 1
ATOM 3460 C CA . VAL A 1 476 ? -59.329 6.379 56.977 1.00 44.78 476 VAL A CA 1
ATOM 3461 C C . VAL A 1 476 ? -60.616 5.658 56.787 1.00 44.78 476 VAL A C 1
ATOM 3463 O O . VAL A 1 476 ? -61.159 5.088 57.726 1.00 44.78 476 VAL A O 1
ATOM 3466 N N . SER A 1 477 ? -61.072 5.643 55.552 1.00 47.69 477 SER A N 1
ATOM 3467 C CA . SER A 1 477 ? -62.015 4.643 55.097 1.00 47.69 477 SER A CA 1
ATOM 3468 C C . SER A 1 477 ? -61.326 3.932 53.955 1.00 47.69 477 SER A C 1
ATOM 3470 O O . SER A 1 477 ? -61.024 4.561 52.948 1.00 47.69 477 SER A O 1
ATOM 3472 N N . GLY A 1 478 ? -60.980 2.663 54.160 1.00 50.88 478 GLY A N 1
ATOM 3473 C CA . GLY A 1 478 ? -60.392 1.848 53.111 1.00 50.88 478 GLY A CA 1
ATOM 3474 C C . GLY A 1 478 ? -61.370 1.703 51.947 1.00 50.88 478 GLY A C 1
ATOM 3475 O O . GLY A 1 478 ? -62.527 1.352 52.155 1.00 50.88 478 GLY A O 1
ATOM 3476 N N . ILE A 1 479 ? -60.905 1.998 50.737 1.00 53.41 479 ILE A N 1
ATOM 3477 C CA . ILE A 1 479 ? -61.545 1.680 49.465 1.00 53.41 479 ILE A CA 1
ATOM 3478 C C . ILE A 1 479 ? -60.918 0.368 48.974 1.00 53.41 479 ILE A C 1
ATOM 3480 O O . ILE A 1 479 ? -59.800 0.360 48.467 1.00 53.41 479 ILE A O 1
ATOM 3484 N N . ALA A 1 480 ? -61.615 -0.754 49.127 1.00 46.62 480 ALA A N 1
ATOM 3485 C CA . ALA A 1 480 ? -61.225 -1.966 48.416 1.00 46.62 480 ALA A CA 1
ATOM 3486 C C . ALA A 1 480 ? -61.818 -1.893 47.002 1.00 46.62 480 ALA A C 1
ATOM 3488 O O . ALA A 1 480 ? -63.038 -1.816 46.849 1.00 46.62 480 ALA A O 1
ATOM 3489 N N . ILE A 1 481 ? -60.956 -1.878 45.983 1.00 49.88 481 ILE A N 1
ATOM 3490 C CA . ILE A 1 481 ? -61.356 -1.981 44.574 1.00 49.88 481 ILE A CA 1
ATOM 3491 C C . ILE A 1 481 ? -61.020 -3.402 44.143 1.00 49.88 481 ILE A C 1
ATOM 3493 O O . ILE A 1 481 ? -59.846 -3.752 44.022 1.00 49.88 481 ILE A O 1
ATOM 3497 N N . GLY A 1 482 ? -62.049 -4.227 43.992 1.00 52.72 482 GLY A N 1
ATOM 3498 C CA . GLY A 1 482 ? -61.925 -5.635 43.641 1.00 52.72 482 GLY A CA 1
ATOM 3499 C C . GLY A 1 482 ? -62.670 -5.947 42.350 1.00 52.72 482 GLY A C 1
ATOM 3500 O O . GLY A 1 482 ? -63.594 -5.242 41.956 1.00 52.72 482 GLY A O 1
ATOM 3501 N N . SER A 1 483 ? -62.255 -7.017 41.684 1.00 47.84 483 SER A N 1
ATOM 3502 C CA . SER A 1 483 ? -62.980 -7.617 40.568 1.00 47.84 483 SER A CA 1
ATOM 3503 C C . SER A 1 483 ? -63.119 -9.104 40.862 1.00 47.84 483 SER A C 1
ATOM 3505 O O . SER A 1 483 ? -62.143 -9.756 41.240 1.00 47.84 483 SER A O 1
ATOM 3507 N N . ASN A 1 484 ? -64.326 -9.643 40.705 1.00 51.28 484 ASN A N 1
ATOM 3508 C CA . ASN A 1 484 ? -64.577 -11.083 40.787 1.00 51.28 484 ASN A CA 1
ATOM 3509 C C . ASN A 1 484 ? -64.392 -11.793 39.429 1.00 51.28 484 ASN A C 1
ATOM 3511 O O . ASN A 1 484 ? -64.652 -12.991 39.330 1.00 51.28 484 ASN A O 1
ATOM 3515 N N . GLY A 1 485 ? -63.915 -11.067 38.409 1.00 55.81 485 GLY A N 1
ATOM 3516 C CA . GLY A 1 485 ? -63.691 -11.563 37.052 1.00 55.81 485 GLY A CA 1
ATOM 3517 C C . GLY A 1 485 ? -64.762 -11.176 36.026 1.00 55.81 485 GLY A C 1
ATOM 3518 O O . GLY A 1 485 ? -64.482 -11.316 34.840 1.00 55.81 485 GLY A O 1
ATOM 3519 N N . GLU A 1 486 ? -65.925 -10.643 36.428 1.00 54.19 486 GLU A N 1
ATOM 3520 C CA . GLU A 1 486 ? -66.990 -10.226 35.487 1.00 54.19 486 GLU A CA 1
ATOM 3521 C C . GLU A 1 486 ? -67.473 -8.778 35.691 1.00 54.19 486 GLU A C 1
ATOM 3523 O O . GLU A 1 486 ? -67.719 -8.089 34.704 1.00 54.19 486 GLU A O 1
ATOM 3528 N N . GLU A 1 487 ? -67.504 -8.252 36.921 1.00 51.03 487 GLU A N 1
ATOM 3529 C CA . GLU A 1 487 ? -67.784 -6.831 37.186 1.00 51.03 487 GLU A CA 1
ATOM 3530 C C . GLU A 1 487 ? -66.842 -6.275 38.267 1.00 51.03 487 GLU A C 1
ATOM 3532 O O . GLU A 1 487 ? -66.382 -6.992 39.160 1.00 51.03 487 GLU A O 1
ATOM 3537 N N . GLY A 1 488 ? -66.501 -4.988 38.161 1.00 49.56 488 GLY A N 1
ATOM 3538 C CA . GLY A 1 488 ? -65.709 -4.289 39.173 1.00 49.56 488 GLY A CA 1
ATOM 3539 C C . GLY A 1 488 ? -66.604 -3.758 40.289 1.00 49.56 488 GLY A C 1
ATOM 3540 O O . GLY A 1 488 ? -67.586 -3.073 40.010 1.00 49.56 488 GLY A O 1
ATOM 3541 N N . GLU A 1 489 ? -66.245 -4.023 41.544 1.00 54.62 489 GLU A N 1
ATOM 3542 C CA . GLU A 1 489 ? -66.978 -3.543 42.717 1.00 54.62 489 GLU A CA 1
ATOM 3543 C C . GLU A 1 489 ? -66.101 -2.671 43.626 1.00 54.62 489 GLU A C 1
ATOM 3545 O O . GLU A 1 489 ? -64.896 -2.892 43.785 1.00 54.62 489 GLU A O 1
ATOM 3550 N N . ILE A 1 490 ? -66.726 -1.655 44.231 1.00 56.94 490 ILE A N 1
ATOM 3551 C CA . ILE A 1 490 ? -66.111 -0.812 45.259 1.00 56.94 490 ILE A CA 1
ATOM 3552 C C . ILE A 1 490 ? -66.819 -1.093 46.580 1.00 56.94 490 ILE A C 1
ATOM 3554 O O . ILE A 1 490 ? -67.969 -0.699 46.782 1.00 56.94 490 ILE A O 1
ATOM 3558 N N . LEU A 1 491 ? -66.109 -1.754 47.492 1.00 58.53 491 LEU A N 1
ATOM 3559 C CA . LEU A 1 491 ? -66.600 -2.092 48.824 1.00 58.53 491 LEU A CA 1
ATOM 3560 C C . LEU A 1 491 ? -65.972 -1.136 49.844 1.00 58.53 491 LEU A C 1
ATOM 3562 O O . LEU A 1 491 ? -64.749 -1.069 49.997 1.00 58.53 491 LEU A O 1
ATOM 3566 N N . LEU A 1 492 ? -66.824 -0.380 50.539 1.00 62.94 492 LEU A N 1
ATOM 3567 C CA . LEU A 1 492 ? -66.436 0.631 51.524 1.00 62.94 492 LEU A CA 1
ATOM 3568 C C . LEU A 1 492 ? -66.928 0.206 52.911 1.00 62.94 492 LEU A C 1
ATOM 3570 O O . LEU A 1 492 ? -68.132 0.090 53.134 1.00 62.94 492 LEU A O 1
ATOM 3574 N N . MET A 1 493 ? -66.009 0.011 53.860 1.00 61.69 493 MET A N 1
ATOM 3575 C CA . MET A 1 493 ? -66.348 -0.266 55.260 1.00 61.69 493 MET A CA 1
ATOM 3576 C C . MET A 1 493 ? -66.041 0.963 56.120 1.00 61.69 493 MET A C 1
ATOM 3578 O O . MET A 1 493 ? -64.883 1.248 56.422 1.00 61.69 493 MET A O 1
ATOM 3582 N N . ALA A 1 494 ? -67.082 1.701 56.508 1.00 61.72 494 ALA A N 1
ATOM 3583 C CA . ALA A 1 494 ? -66.967 2.892 57.346 1.00 61.72 494 ALA A CA 1
ATOM 3584 C C . ALA A 1 494 ? -68.187 3.043 58.267 1.00 61.72 494 ALA A C 1
ATOM 3586 O O . ALA A 1 494 ? -69.304 2.696 57.896 1.00 61.72 494 ALA A O 1
ATOM 3587 N N . GLN A 1 495 ? -67.978 3.603 59.464 1.00 66.56 495 GLN A N 1
ATOM 3588 C CA . GLN A 1 495 ? -69.066 3.946 60.398 1.00 66.56 495 GLN A CA 1
ATOM 3589 C C . GLN A 1 495 ? -69.907 5.128 59.889 1.00 66.56 495 GLN A C 1
ATOM 3591 O O . GLN A 1 495 ? -71.087 5.238 60.214 1.00 66.56 495 GLN A O 1
ATOM 3596 N N . ARG A 1 496 ? -69.294 6.004 59.085 1.00 67.25 496 ARG A N 1
ATOM 3597 C CA . ARG A 1 496 ? -69.926 7.157 58.447 1.00 67.25 496 ARG A CA 1
ATOM 3598 C C . ARG A 1 496 ? -69.200 7.464 57.143 1.00 67.25 496 ARG A C 1
ATOM 3600 O O . ARG A 1 496 ? -67.999 7.727 57.171 1.00 67.25 496 ARG A O 1
ATOM 3607 N N . LEU A 1 497 ? -69.912 7.444 56.022 1.00 72.06 497 LEU A N 1
ATOM 3608 C CA . LEU A 1 497 ? -69.389 7.879 54.726 1.00 72.06 497 LEU A CA 1
ATOM 3609 C C . LEU A 1 497 ? -70.073 9.188 54.366 1.00 72.06 497 LEU A C 1
ATOM 3611 O O . LEU A 1 497 ? -71.274 9.184 54.140 1.00 72.06 497 LEU A O 1
ATOM 3615 N N . ALA A 1 498 ? -69.341 10.296 54.312 1.00 67.44 498 ALA A N 1
ATOM 3616 C CA . ALA A 1 498 ? -69.903 11.583 53.928 1.00 67.44 498 ALA A CA 1
ATOM 3617 C C . ALA A 1 498 ? -69.084 12.208 52.802 1.00 67.44 498 ALA A C 1
ATOM 3619 O O . ALA A 1 498 ? -67.856 12.235 52.874 1.00 67.44 498 ALA A O 1
ATOM 3620 N N . ILE A 1 499 ? -69.766 12.744 51.793 1.00 71.81 499 ILE A N 1
ATOM 3621 C CA . ILE A 1 499 ? -69.146 13.689 50.867 1.00 71.81 499 ILE A CA 1
ATOM 3622 C C . ILE A 1 499 ? -69.184 15.044 51.566 1.00 71.81 499 ILE A C 1
ATOM 3624 O O . ILE A 1 499 ? -70.255 15.505 51.960 1.00 71.81 499 ILE A O 1
ATOM 3628 N N . ILE A 1 500 ? -68.015 15.643 51.773 1.00 65.44 500 ILE A N 1
ATOM 3629 C CA . ILE A 1 500 ? -67.879 16.937 52.435 1.00 65.44 500 ILE A CA 1
ATOM 3630 C C . ILE A 1 500 ? -67.604 17.981 51.361 1.00 65.44 500 ILE A C 1
ATOM 3632 O O . ILE A 1 500 ? -66.579 17.900 50.688 1.00 65.44 500 ILE A O 1
ATOM 3636 N N . ASP A 1 501 ? -68.491 18.964 51.234 1.00 64.06 501 ASP A N 1
ATOM 3637 C CA . ASP A 1 50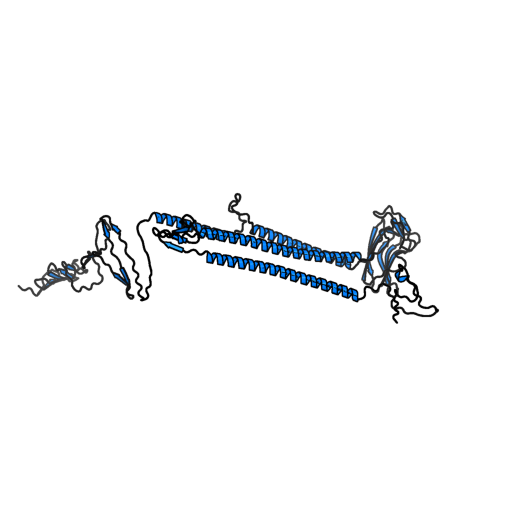1 ? -68.198 20.190 50.500 1.00 64.06 501 ASP A CA 1
ATOM 3638 C C . ASP A 1 501 ? -67.964 21.322 51.508 1.00 64.06 501 ASP A C 1
ATOM 3640 O O . ASP A 1 501 ? -68.743 21.523 52.446 1.00 64.06 501 ASP A O 1
ATOM 3644 N N . ASN A 1 502 ? -66.847 22.028 51.349 1.00 56.25 502 ASN A N 1
ATOM 3645 C CA . ASN A 1 502 ? -66.381 23.048 52.282 1.00 56.25 502 ASN A CA 1
ATOM 3646 C C . ASN A 1 502 ? -66.133 24.369 51.543 1.00 56.25 502 ASN A C 1
ATOM 3648 O O . ASN A 1 502 ? -65.089 24.998 51.701 1.00 56.25 502 ASN A O 1
ATOM 3652 N N . LEU A 1 503 ? -67.093 24.782 50.711 1.00 52.56 503 LEU A N 1
ATOM 3653 C CA . LEU A 1 503 ? -66.908 25.911 49.801 1.00 52.56 503 LEU A CA 1
ATOM 3654 C C . LEU A 1 503 ? -66.928 27.302 50.468 1.00 52.56 503 LEU A C 1
ATOM 3656 O O . LEU A 1 503 ? -66.497 28.247 49.828 1.00 52.56 503 LEU A O 1
ATOM 3660 N N . ASN A 1 504 ? -67.381 27.465 51.723 1.00 48.91 504 ASN A N 1
ATOM 3661 C CA . ASN A 1 504 ? -67.449 28.783 52.398 1.00 48.91 504 ASN A CA 1
ATOM 3662 C C . ASN A 1 504 ? -67.337 28.727 53.943 1.00 48.91 504 ASN A C 1
ATOM 3664 O O . ASN A 1 504 ? -67.950 29.523 54.651 1.00 48.91 504 ASN A O 1
ATOM 3668 N N . GLY A 1 505 ? -66.599 27.762 54.505 1.00 56.84 505 GLY A N 1
ATOM 3669 C CA . GLY A 1 505 ? -66.426 27.639 55.968 1.00 56.84 505 GLY A CA 1
ATOM 3670 C C . GLY A 1 505 ? -67.646 27.101 56.734 1.00 56.84 505 GLY A C 1
ATOM 3671 O O . GLY A 1 505 ? -67.591 26.955 57.953 1.00 56.84 505 GLY A O 1
ATOM 3672 N N . GLN A 1 506 ? -68.722 26.749 56.027 1.00 56.75 506 GLN A N 1
ATOM 3673 C CA . GLN A 1 506 ? -69.858 26.001 56.552 1.00 56.75 506 GLN A CA 1
ATOM 3674 C C . GLN A 1 506 ? -69.855 24.617 55.896 1.00 56.75 506 GLN A C 1
ATOM 3676 O O . GLN A 1 506 ? -69.910 24.507 54.674 1.00 56.75 506 GLN A O 1
ATOM 3681 N N . THR A 1 507 ? -69.729 23.564 56.700 1.00 59.97 507 THR A N 1
ATOM 3682 C CA . THR A 1 507 ? -69.664 22.183 56.208 1.00 59.97 507 THR A CA 1
ATOM 3683 C C . THR A 1 507 ? -71.049 21.738 55.747 1.00 59.97 507 THR A C 1
ATOM 3685 O O . THR A 1 507 ? -71.935 21.517 56.575 1.00 59.97 507 THR A O 1
ATOM 3688 N N . ILE A 1 508 ? -71.238 21.600 54.434 1.00 61.59 508 ILE A N 1
ATOM 3689 C CA . ILE A 1 508 ? -72.466 21.058 53.845 1.00 61.59 508 ILE A CA 1
ATOM 3690 C C . ILE A 1 508 ? -72.203 19.591 53.502 1.00 61.59 508 ILE A C 1
ATOM 3692 O O . ILE A 1 508 ? -71.209 19.255 52.860 1.00 61.59 508 ILE A O 1
ATOM 3696 N N . LEU A 1 509 ? -73.096 18.708 53.953 1.00 69.00 509 LEU A N 1
ATOM 3697 C CA . LEU A 1 509 ? -73.016 17.266 53.715 1.00 69.00 509 LEU A CA 1
ATOM 3698 C C . LEU A 1 509 ? -74.125 16.859 52.733 1.00 69.00 509 LEU A C 1
ATOM 3700 O O . LEU A 1 509 ? -75.218 16.500 53.174 1.00 69.00 509 LEU A O 1
ATOM 3704 N N . PRO A 1 510 ? -73.900 16.959 51.408 1.00 70.00 510 PRO A N 1
ATOM 3705 C CA . PRO A 1 510 ? -74.918 16.620 50.414 1.00 70.00 510 PRO A CA 1
ATOM 3706 C C . PRO A 1 510 ? -75.308 15.135 50.433 1.00 70.00 510 PRO A C 1
ATOM 3708 O O . PRO A 1 510 ? -76.459 14.816 50.148 1.00 70.00 510 PRO A O 1
ATOM 3711 N N . PHE A 1 511 ? -74.379 14.245 50.793 1.00 80.19 511 PHE A N 1
ATOM 3712 C CA . PHE A 1 511 ? -74.593 12.802 50.886 1.00 80.19 511 PHE A CA 1
ATOM 3713 C C . PHE A 1 511 ? -73.870 12.262 52.116 1.00 80.19 511 PHE A C 1
ATOM 3715 O O . PHE A 1 511 ? -72.649 12.409 52.226 1.00 80.19 511 PHE A O 1
ATOM 3722 N N . VAL A 1 512 ? -74.607 11.631 53.029 1.00 81.25 512 VAL A N 1
ATOM 3723 C CA . VAL A 1 512 ? -74.019 10.907 54.157 1.00 81.25 512 VAL A CA 1
ATOM 3724 C C . VAL A 1 512 ? -74.715 9.570 54.380 1.00 81.25 512 VAL A C 1
ATOM 3726 O O . VAL A 1 512 ? -75.936 9.498 54.465 1.00 81.25 512 VAL A O 1
ATOM 3729 N N . VAL A 1 513 ? -73.923 8.506 54.482 1.00 81.94 513 VAL A N 1
ATOM 3730 C CA . VAL A 1 513 ? -74.353 7.180 54.924 1.00 81.94 513 VAL A CA 1
ATOM 3731 C C . VAL A 1 513 ? -73.963 7.033 56.383 1.00 81.94 513 VAL A C 1
ATOM 3733 O O . VAL A 1 513 ? -72.776 7.057 56.718 1.00 81.94 513 VAL A O 1
ATOM 3736 N N . GLU A 1 514 ? -74.959 6.896 57.248 1.00 78.94 514 GLU A N 1
ATOM 3737 C CA . GLU A 1 514 ? -74.777 6.751 58.691 1.00 78.94 514 GLU A CA 1
ATOM 3738 C C . GLU A 1 514 ? -75.903 5.875 59.250 1.00 78.94 514 GLU A C 1
ATOM 3740 O O . GLU A 1 514 ? -77.060 6.007 58.856 1.00 78.94 514 GLU A O 1
ATOM 3745 N N . GLY A 1 515 ? -75.568 4.920 60.123 1.00 74.38 515 GLY A N 1
ATOM 3746 C CA . GLY A 1 515 ? -76.569 4.037 60.739 1.00 74.38 515 GLY A CA 1
ATOM 3747 C C . GLY A 1 515 ? -77.353 3.147 59.760 1.00 74.38 515 GLY A C 1
ATOM 3748 O O . GLY A 1 515 ? -78.471 2.747 60.069 1.00 74.38 515 GLY A O 1
ATOM 3749 N N . GLY A 1 516 ? -76.798 2.850 58.578 1.00 76.25 516 GLY A N 1
ATOM 3750 C CA . GLY A 1 516 ? -77.456 2.036 57.544 1.00 76.25 516 GLY A CA 1
ATOM 3751 C C . GLY A 1 516 ? -78.486 2.788 56.691 1.00 76.25 516 GLY A C 1
ATOM 3752 O O . GLY A 1 516 ? -79.152 2.171 55.865 1.00 76.25 516 GLY A O 1
ATOM 3753 N N . GLN A 1 517 ? -78.609 4.107 56.865 1.00 77.12 517 GLN A N 1
ATOM 3754 C CA . GLN A 1 517 ? -79.480 4.970 56.069 1.00 77.12 517 GLN A CA 1
ATOM 3755 C C . GLN A 1 517 ? -78.656 5.983 55.274 1.00 77.12 517 GLN A C 1
ATOM 3757 O O . GLN A 1 517 ? -77.569 6.389 55.689 1.00 77.12 517 GLN A O 1
ATOM 3762 N N . VAL A 1 518 ? -79.189 6.390 54.121 1.00 83.00 518 VAL A N 1
ATOM 3763 C CA . VAL A 1 518 ? -78.618 7.456 53.296 1.00 83.00 518 VAL A CA 1
ATOM 3764 C C . VAL A 1 518 ? -79.393 8.738 53.564 1.00 83.00 518 VAL A C 1
ATOM 3766 O O . VAL A 1 518 ? -80.596 8.805 53.315 1.00 83.00 518 VAL A O 1
ATOM 3769 N N . PHE A 1 519 ? -78.695 9.765 54.034 1.00 81.00 519 PHE A N 1
ATOM 3770 C CA . PHE A 1 519 ? -79.235 11.109 54.167 1.00 81.00 519 PHE A CA 1
ATOM 3771 C C . PHE A 1 519 ? -78.759 11.953 52.991 1.00 81.00 519 PHE A C 1
ATOM 3773 O O . PHE A 1 519 ? -77.557 12.099 52.750 1.00 81.00 519 PHE A O 1
ATOM 3780 N N . ILE A 1 520 ? -79.725 12.510 52.266 1.00 84.62 520 ILE A N 1
ATOM 3781 C CA . ILE A 1 520 ? -79.489 13.406 51.139 1.00 84.62 520 ILE A CA 1
ATOM 3782 C C . ILE A 1 520 ? -80.234 14.702 51.426 1.00 84.62 520 ILE A C 1
ATOM 3784 O O . ILE A 1 520 ? -81.448 14.686 51.615 1.00 84.62 520 ILE A O 1
ATOM 3788 N N . ASN A 1 521 ? -79.509 15.820 51.469 1.00 75.75 521 ASN A N 1
ATOM 3789 C CA . ASN A 1 521 ? -80.120 17.126 51.730 1.00 75.75 521 ASN A CA 1
ATOM 3790 C C . ASN A 1 521 ? -80.972 17.598 50.534 1.00 75.75 521 ASN A C 1
ATOM 3792 O O . ASN A 1 521 ? -82.080 18.097 50.703 1.00 75.75 521 ASN A O 1
ATOM 3796 N N . GLN A 1 522 ? -80.474 17.391 49.310 1.00 76.69 522 GLN A N 1
ATOM 3797 C CA . GLN A 1 522 ? -81.197 17.665 48.067 1.00 76.69 522 GLN A CA 1
ATOM 3798 C C . GLN A 1 522 ? -80.761 16.681 46.974 1.00 76.69 522 GLN A C 1
ATOM 3800 O O . GLN A 1 522 ? -79.567 16.464 46.783 1.00 76.69 522 GLN A O 1
ATOM 3805 N N . ALA A 1 523 ? -81.722 16.102 46.246 1.00 78.56 523 ALA A N 1
ATOM 3806 C CA . ALA A 1 523 ? -81.469 15.192 45.129 1.00 78.56 523 ALA A CA 1
ATOM 3807 C C . ALA A 1 523 ? -82.226 15.644 43.874 1.00 78.56 523 ALA A C 1
ATOM 3809 O O . ALA A 1 523 ? -83.407 15.983 43.947 1.00 78.56 523 ALA A O 1
ATOM 3810 N N . VAL A 1 524 ? -81.562 15.593 42.718 1.00 79.56 524 VAL A N 1
ATOM 3811 C CA . VAL A 1 524 ? -82.207 15.663 41.399 1.00 79.56 524 VAL A CA 1
ATOM 3812 C C . VAL A 1 524 ? -82.129 14.265 40.796 1.00 79.56 524 VAL A C 1
ATOM 3814 O O . VAL A 1 524 ? -81.035 13.754 40.574 1.00 79.56 524 VAL A O 1
ATOM 3817 N N . ILE A 1 525 ? -83.279 13.625 40.574 1.00 78.75 525 ILE A N 1
ATOM 3818 C CA . ILE A 1 525 ? -83.356 12.229 40.127 1.00 78.75 525 ILE A CA 1
ATOM 3819 C C . ILE A 1 525 ? -84.136 12.177 38.813 1.00 78.75 525 ILE A C 1
ATOM 3821 O O . ILE A 1 525 ? -85.294 12.579 38.773 1.00 78.75 525 ILE A O 1
ATOM 3825 N N . ASN A 1 526 ? -83.510 11.675 37.744 1.00 78.31 526 ASN A N 1
ATOM 3826 C CA . ASN A 1 526 ? -84.157 11.549 36.432 1.00 78.31 526 ASN A CA 1
ATOM 3827 C C . ASN A 1 526 ? -85.289 10.502 36.449 1.00 78.31 526 ASN A C 1
ATOM 3829 O O . ASN A 1 526 ? -86.373 10.717 35.915 1.00 78.31 526 ASN A O 1
ATOM 3833 N N . THR A 1 527 ? -85.064 9.353 37.089 1.00 76.06 527 THR A N 1
ATOM 3834 C CA . THR A 1 527 ? -86.079 8.304 37.271 1.00 76.06 527 THR A CA 1
ATOM 3835 C C . THR A 1 527 ? -85.836 7.590 38.596 1.00 76.06 527 THR A C 1
ATOM 3837 O O . THR A 1 527 ? -84.705 7.205 38.883 1.00 76.06 527 THR A O 1
ATOM 3840 N N . ALA A 1 528 ? -86.884 7.424 39.407 1.00 80.25 528 ALA A N 1
ATOM 3841 C CA . ALA A 1 528 ? -86.825 6.733 40.693 1.00 80.25 528 ALA A CA 1
ATOM 3842 C C . ALA A 1 528 ? -87.856 5.599 40.734 1.00 80.25 528 ALA A C 1
ATOM 3844 O O . ALA A 1 528 ? -89.029 5.820 40.436 1.00 80.25 528 ALA A O 1
ATOM 3845 N N . PHE A 1 529 ? -87.432 4.407 41.152 1.00 84.00 529 PHE A N 1
ATOM 3846 C CA . PHE A 1 529 ? -88.331 3.321 41.534 1.00 84.00 529 PHE A CA 1
ATOM 3847 C C . PHE A 1 529 ? -88.337 3.214 43.061 1.00 84.00 529 PHE A C 1
ATOM 3849 O O . PHE A 1 529 ? -87.311 2.905 43.663 1.00 84.00 529 PHE A O 1
ATOM 3856 N N . ILE A 1 530 ? -89.474 3.510 43.692 1.00 83.69 530 ILE A N 1
ATOM 3857 C CA . ILE A 1 530 ? -89.613 3.544 45.152 1.00 83.69 530 ILE A CA 1
ATOM 3858 C C . ILE A 1 530 ? -90.662 2.510 45.556 1.00 83.69 530 ILE A C 1
ATOM 3860 O O . ILE A 1 530 ? -91.827 2.646 45.194 1.00 83.69 530 ILE A O 1
ATOM 3864 N N . GLN A 1 531 ? -90.259 1.485 46.312 1.00 86.44 531 GLN A N 1
ATOM 3865 C CA . GLN A 1 531 ? -91.190 0.459 46.805 1.00 86.44 531 GLN A CA 1
ATOM 3866 C C . GLN A 1 531 ? -92.136 1.013 47.879 1.00 86.44 531 GLN A C 1
ATOM 3868 O O . GLN A 1 531 ? -93.322 0.698 47.886 1.00 86.44 531 GLN A O 1
ATOM 3873 N N . GLN A 1 532 ? -91.616 1.857 48.774 1.00 81.25 532 GLN A N 1
ATOM 3874 C CA . GLN A 1 532 ? -92.384 2.510 49.828 1.00 81.25 532 GLN A CA 1
ATOM 3875 C C . GLN A 1 532 ? -91.810 3.901 50.103 1.00 81.25 532 GLN A C 1
ATOM 3877 O O . GLN A 1 532 ? -90.600 4.059 50.257 1.00 81.25 532 GLN A O 1
ATOM 3882 N N . ILE A 1 533 ? -92.683 4.907 50.188 1.00 82.62 533 ILE A N 1
ATOM 3883 C CA . ILE A 1 533 ? -92.327 6.277 50.567 1.00 82.62 533 ILE A CA 1
ATOM 3884 C C . ILE A 1 533 ? -93.072 6.670 51.842 1.00 82.62 533 ILE A C 1
ATOM 3886 O O . ILE A 1 533 ? -94.285 6.501 51.937 1.00 82.62 533 ILE A O 1
ATOM 3890 N N . VAL A 1 534 ? -92.346 7.215 52.820 1.00 82.25 534 VAL A N 1
ATOM 3891 C CA . VAL A 1 534 ? -92.933 7.891 53.985 1.00 82.25 534 VAL A CA 1
ATOM 3892 C C . VAL A 1 534 ? -92.633 9.379 53.838 1.00 82.25 534 VAL A C 1
ATOM 3894 O O . VAL A 1 534 ? -91.539 9.838 54.154 1.00 82.25 534 VAL A O 1
ATOM 3897 N N . ALA A 1 535 ? -93.585 10.126 53.281 1.00 80.81 535 ALA A N 1
ATOM 3898 C CA . ALA A 1 535 ? -93.445 11.557 53.035 1.00 80.81 535 ALA A CA 1
ATOM 3899 C C . ALA A 1 535 ? -94.072 12.364 54.182 1.00 80.81 535 ALA A C 1
ATOM 3901 O O . ALA A 1 535 ? -95.256 12.219 54.466 1.00 80.81 535 ALA A O 1
ATOM 3902 N N . GLY A 1 536 ? -93.287 13.233 54.828 1.00 77.12 536 GLY A N 1
ATOM 3903 C CA . GLY A 1 536 ? -93.770 14.090 55.923 1.00 77.12 536 GLY A CA 1
ATOM 3904 C C . GLY A 1 536 ? -94.379 15.429 55.484 1.00 77.12 536 GLY A C 1
ATOM 3905 O O . GLY A 1 536 ? -95.011 16.096 56.293 1.00 77.12 536 GLY A O 1
ATOM 3906 N N . MET A 1 537 ? -94.179 15.837 54.223 1.00 84.25 537 MET A N 1
ATOM 3907 C CA . MET A 1 537 ? -94.544 17.171 53.716 1.00 84.25 537 MET A CA 1
ATOM 3908 C C . MET A 1 537 ? -95.445 17.085 52.471 1.00 84.25 537 MET A C 1
ATOM 3910 O O . MET A 1 537 ? -96.526 16.504 52.533 1.00 84.25 537 MET A O 1
ATOM 3914 N N . THR A 1 538 ? -95.051 17.677 51.339 1.00 86.69 538 THR A N 1
ATOM 3915 C CA . THR A 1 538 ? -95.883 17.779 50.131 1.00 86.69 538 THR A CA 1
ATOM 3916 C C . THR A 1 538 ? -95.124 17.278 48.905 1.00 86.69 538 THR A C 1
ATOM 3918 O O . THR A 1 538 ? -93.970 17.650 48.705 1.00 86.69 538 THR A O 1
ATOM 3921 N N . ILE A 1 539 ? -95.780 16.478 48.061 1.00 89.12 539 ILE A N 1
ATOM 3922 C CA . ILE A 1 539 ? -95.302 16.123 46.717 1.00 89.12 539 ILE A CA 1
ATOM 3923 C C . ILE A 1 539 ? -96.059 16.987 45.707 1.00 89.12 539 ILE A C 1
ATOM 3925 O O . ILE A 1 539 ? -97.287 17.059 45.752 1.00 89.12 539 ILE A O 1
ATOM 3929 N N . ARG A 1 540 ? -95.334 17.665 44.812 1.00 89.06 540 ARG A N 1
ATOM 3930 C CA . ARG A 1 540 ? -95.895 18.616 43.840 1.00 89.06 540 ARG A CA 1
ATOM 3931 C C . ARG A 1 540 ? -95.392 18.322 42.434 1.00 89.06 540 ARG A C 1
ATOM 3933 O O . ARG A 1 540 ? -94.232 17.957 42.258 1.00 89.06 540 ARG A O 1
ATOM 3940 N N . SER A 1 541 ? -96.244 18.519 41.434 1.00 88.19 541 SER A N 1
ATOM 3941 C CA . SER A 1 541 ? -95.819 18.527 40.034 1.00 88.19 541 SER A CA 1
ATOM 3942 C C . SER A 1 541 ? -94.957 19.752 39.723 1.00 88.19 541 SER A C 1
ATOM 3944 O O . SER A 1 541 ? -95.213 20.837 40.240 1.00 88.19 541 SER A O 1
ATOM 3946 N N . ALA A 1 542 ? -94.003 19.602 38.801 1.00 84.56 542 ALA A N 1
ATOM 3947 C CA . ALA A 1 542 ? -93.246 20.735 38.260 1.00 84.56 542 ALA A CA 1
ATOM 3948 C C . ALA A 1 542 ? -94.115 21.667 37.392 1.00 84.56 542 ALA A C 1
ATOM 3950 O O . ALA A 1 542 ? -93.885 22.871 37.353 1.00 84.56 542 ALA A O 1
ATOM 3951 N N . ALA A 1 543 ? -95.121 21.119 36.701 1.00 87.56 543 ALA A N 1
ATOM 3952 C CA . ALA A 1 543 ? -96.061 21.907 35.913 1.00 87.56 543 ALA A CA 1
ATOM 3953 C C . ALA A 1 543 ? -96.991 22.726 36.822 1.00 87.56 543 ALA A C 1
ATOM 3955 O O . ALA A 1 543 ? -97.516 22.208 37.816 1.00 87.56 543 ALA A O 1
ATOM 3956 N N . LEU A 1 544 ? -97.210 23.984 36.440 1.00 88.00 544 LEU A N 1
ATOM 3957 C CA . LEU A 1 544 ? -98.072 24.943 37.127 1.00 88.00 544 LEU A CA 1
ATOM 3958 C C . LEU A 1 544 ? -99.284 25.287 36.244 1.00 88.00 544 LEU A C 1
ATOM 3960 O O . LEU A 1 544 ? -99.196 25.217 35.017 1.00 88.00 544 LEU A O 1
ATOM 3964 N N . ASN A 1 545 ? -100.407 25.668 36.852 1.00 85.56 545 ASN A N 1
ATOM 3965 C CA . ASN A 1 545 ? -101.549 26.243 36.137 1.00 85.56 545 ASN A CA 1
ATOM 3966 C C . ASN A 1 545 ? -101.302 27.727 35.796 1.00 85.56 545 ASN A C 1
ATOM 3968 O O . ASN A 1 545 ? -100.316 28.327 36.228 1.00 85.56 545 ASN A O 1
ATOM 3972 N N . ALA A 1 546 ? -102.240 28.350 35.078 1.00 83.62 546 ALA A N 1
ATOM 3973 C CA . ALA A 1 546 ? -102.194 29.776 34.727 1.00 83.62 546 ALA A CA 1
ATOM 3974 C C . ALA A 1 546 ? -102.094 30.753 35.928 1.00 83.62 546 ALA A C 1
ATOM 3976 O O . ALA A 1 546 ? -101.823 31.934 35.731 1.00 83.62 546 ALA A O 1
ATOM 3977 N N . GLN A 1 547 ? -102.287 30.281 37.167 1.00 81.06 547 GLN A N 1
ATOM 3978 C CA . GLN A 1 547 ? -102.190 31.060 38.411 1.00 81.06 547 GLN A CA 1
ATOM 3979 C C . GLN A 1 547 ? -100.893 30.779 39.198 1.00 81.06 547 GLN A C 1
ATOM 3981 O O . GLN A 1 547 ? -100.720 31.299 40.299 1.00 81.06 547 GLN A O 1
ATOM 3986 N N . GLY A 1 548 ? -99.984 29.951 38.668 1.00 83.44 548 GLY A N 1
ATOM 3987 C CA . GLY A 1 548 ? -98.715 29.600 39.315 1.00 83.44 548 GLY A CA 1
ATOM 3988 C C . GLY A 1 548 ? -98.813 28.506 40.387 1.00 83.44 548 GLY A C 1
ATOM 3989 O O . GLY A 1 548 ? -97.844 28.275 41.109 1.00 83.44 548 GLY A O 1
ATOM 3990 N N . LEU A 1 549 ? -99.952 27.814 40.504 1.00 86.38 549 LEU A N 1
ATOM 3991 C CA . LEU A 1 549 ? -100.139 26.701 41.441 1.00 86.38 549 LEU A CA 1
ATOM 3992 C C . LEU A 1 549 ? -99.791 25.356 40.780 1.00 86.38 549 LEU A C 1
ATOM 3994 O O . LEU A 1 549 ? -100.110 25.175 39.605 1.00 86.38 549 LEU A O 1
ATOM 3998 N N . PRO A 1 550 ? -99.211 24.378 41.504 1.00 89.31 550 PRO A N 1
ATOM 3999 C CA . PRO A 1 550 ? -98.924 23.050 40.957 1.00 89.31 550 PRO A CA 1
ATOM 4000 C C . PRO A 1 550 ? -100.181 22.363 40.417 1.00 89.31 550 PRO A C 1
ATOM 4002 O O . PRO A 1 550 ? -101.224 22.384 41.074 1.00 89.31 550 PRO A O 1
ATOM 4005 N N . LEU A 1 551 ? -100.087 21.721 39.252 1.00 88.81 551 LEU A N 1
ATOM 4006 C CA . LEU A 1 551 ? -101.200 20.946 38.693 1.00 88.81 551 LEU A CA 1
ATOM 4007 C C . LEU A 1 551 ? -101.597 19.775 39.591 1.00 88.81 551 LEU A C 1
ATOM 4009 O O . LEU A 1 551 ? -102.781 19.539 39.791 1.00 88.81 551 LEU A O 1
ATOM 4013 N N . LEU A 1 552 ? -100.623 19.068 40.158 1.00 91.62 552 LEU A N 1
ATOM 4014 C CA . LEU A 1 552 ? -100.846 18.001 41.124 1.00 91.62 552 LEU A CA 1
ATOM 4015 C C . LEU A 1 552 ? -100.133 18.338 42.429 1.00 91.62 552 LEU A C 1
ATOM 4017 O O . LEU A 1 552 ? -98.947 18.669 42.435 1.00 91.62 552 LEU A O 1
ATOM 4021 N N . GLU A 1 553 ? -100.850 18.218 43.539 1.00 92.56 553 GLU A N 1
ATOM 4022 C CA . GLU A 1 553 ? -100.318 18.448 44.874 1.00 92.56 553 GLU A CA 1
ATOM 4023 C C . GLU A 1 553 ? -100.886 17.430 45.862 1.00 92.56 553 GLU A C 1
ATOM 4025 O O . GLU A 1 553 ? -102.095 17.362 46.066 1.00 92.56 553 GLU A O 1
ATOM 4030 N N . ILE A 1 554 ? -100.008 16.660 46.501 1.00 92.00 554 ILE A N 1
ATOM 4031 C CA . ILE A 1 554 ? -100.352 15.749 47.593 1.00 92.00 554 ILE A CA 1
ATOM 4032 C C . ILE A 1 554 ? -99.718 16.297 48.860 1.00 92.00 554 ILE A C 1
ATOM 4034 O O . ILE A 1 554 ? -98.493 16.300 48.985 1.00 92.00 554 ILE A O 1
ATOM 4038 N N . ASN A 1 555 ? -100.535 16.773 49.791 1.00 90.06 555 ASN A N 1
ATOM 4039 C CA . ASN A 1 555 ? -100.093 17.271 51.081 1.00 90.06 555 ASN A CA 1
ATOM 4040 C C . ASN A 1 555 ? -100.380 16.220 52.155 1.00 90.06 555 ASN A C 1
ATOM 4042 O O . ASN A 1 555 ? -101.520 16.045 52.580 1.00 90.06 555 ASN A O 1
ATOM 4046 N N . PHE A 1 556 ? -99.331 15.535 52.602 1.00 87.44 556 PHE A N 1
ATOM 4047 C CA . PHE A 1 556 ? -99.443 14.461 53.585 1.00 87.44 556 PHE A CA 1
ATOM 4048 C C . PHE A 1 556 ? -99.733 14.995 54.993 1.00 87.44 556 PHE A C 1
ATOM 4050 O O . PHE A 1 556 ? -100.464 14.351 55.738 1.00 87.44 556 PHE A O 1
ATOM 4057 N N . ALA A 1 557 ? -99.237 16.191 55.335 1.00 84.38 557 ALA A N 1
ATOM 4058 C CA . ALA A 1 557 ? -99.499 16.824 56.630 1.00 84.38 557 ALA A CA 1
ATOM 4059 C C . ALA A 1 557 ? -100.954 17.306 56.766 1.00 84.38 557 ALA A C 1
ATOM 4061 O O . ALA A 1 557 ? -101.547 17.190 57.834 1.00 84.38 557 ALA A O 1
ATOM 4062 N N . ALA A 1 558 ? -101.536 17.829 55.683 1.00 84.25 558 ALA A N 1
ATOM 4063 C CA . ALA A 1 558 ? -102.930 18.276 55.648 1.00 84.25 558 ALA A CA 1
ATOM 4064 C C . ALA A 1 558 ? -103.925 17.171 55.241 1.00 84.25 558 ALA A C 1
ATOM 4066 O O . ALA A 1 558 ? -105.131 17.403 55.284 1.00 84.25 558 ALA A O 1
ATOM 4067 N N . GLY A 1 559 ? -103.440 15.999 54.813 1.00 86.25 559 GLY A N 1
ATOM 4068 C CA . GLY A 1 559 ? -104.279 14.897 54.336 1.00 86.25 559 GLY A CA 1
ATOM 4069 C C . GLY A 1 559 ? -105.029 15.206 53.036 1.00 86.25 559 GLY A C 1
ATOM 4070 O O . GLY A 1 559 ? -106.157 14.749 52.859 1.00 86.25 559 GLY A O 1
ATOM 4071 N N . THR A 1 560 ? -104.441 16.004 52.135 1.00 89.50 560 THR A N 1
ATOM 4072 C CA . THR A 1 560 ? -105.108 16.437 50.897 1.00 89.50 560 THR A CA 1
ATOM 4073 C C . THR A 1 560 ? -104.407 15.960 49.628 1.00 89.50 560 THR A C 1
ATOM 4075 O O . THR A 1 560 ? -103.183 15.903 49.543 1.00 89.50 560 THR A O 1
ATOM 4078 N N . PHE A 1 561 ? -105.201 15.656 48.604 1.00 93.06 561 PHE A N 1
ATOM 4079 C CA . PHE A 1 561 ? -104.773 15.434 47.228 1.00 93.06 561 PHE A CA 1
ATOM 4080 C C . PHE A 1 561 ? -105.532 16.417 46.342 1.00 93.06 561 PHE A C 1
ATOM 4082 O O . PHE A 1 561 ? -106.758 16.425 46.328 1.00 93.06 561 PHE A O 1
ATOM 4089 N N . THR A 1 562 ? -104.817 17.261 45.609 1.00 91.38 562 THR A N 1
ATOM 4090 C CA . THR A 1 562 ? -105.405 18.283 44.742 1.00 91.38 562 THR A CA 1
ATOM 4091 C C . THR A 1 562 ? -104.913 18.104 43.315 1.00 91.38 562 THR A C 1
ATOM 4093 O O . THR A 1 562 ? -103.707 18.113 43.073 1.00 91.38 562 THR A O 1
ATOM 4096 N N . LEU A 1 563 ? -105.847 17.998 42.372 1.00 92.38 563 LEU A N 1
ATOM 4097 C CA . LEU A 1 563 ? -105.592 18.041 40.935 1.00 92.38 563 LEU A CA 1
ATOM 4098 C C . LEU A 1 563 ? -106.245 19.297 40.351 1.00 92.38 563 LEU A C 1
ATOM 4100 O O . LEU A 1 563 ? -107.448 19.498 40.492 1.00 92.38 563 LEU A O 1
ATOM 4104 N N . ARG A 1 564 ? -105.467 20.156 39.701 1.00 91.06 564 ARG A N 1
ATOM 4105 C CA . ARG A 1 564 ? -105.911 21.436 39.137 1.00 91.06 564 ARG A CA 1
ATOM 4106 C C . ARG A 1 564 ? -105.898 21.367 37.612 1.00 91.06 564 ARG A C 1
ATOM 4108 O O . ARG A 1 564 ? -104.984 20.787 37.027 1.00 91.06 564 ARG A O 1
ATOM 4115 N N . GLY A 1 565 ? -106.895 21.977 36.972 1.00 86.06 565 GLY A N 1
ATOM 4116 C CA . GLY A 1 565 ? -106.905 22.164 35.521 1.00 86.06 565 GLY A CA 1
ATOM 4117 C C . GLY A 1 565 ? -105.757 23.074 35.079 1.00 86.06 565 GLY A C 1
ATOM 4118 O O . GLY A 1 565 ? -105.446 24.061 35.751 1.00 86.06 565 GLY A O 1
ATOM 4119 N N . GLN A 1 566 ? -105.117 22.749 33.953 1.00 82.75 566 GLN A N 1
ATOM 4120 C CA . GLN A 1 566 ? -103.991 23.527 33.417 1.00 82.75 566 GLN A CA 1
ATOM 4121 C C . GLN A 1 566 ? -104.391 24.968 33.062 1.00 82.75 566 GLN A C 1
ATOM 4123 O O . GLN A 1 566 ? -103.631 25.909 33.288 1.00 82.75 566 GLN A O 1
ATOM 4128 N N . ASP A 1 567 ? -105.615 25.130 32.576 1.00 81.56 567 ASP A N 1
ATOM 4129 C CA . ASP A 1 567 ? -106.285 26.382 32.224 1.00 81.56 567 ASP A CA 1
ATOM 4130 C C . ASP A 1 567 ? -106.893 27.125 33.430 1.00 81.56 567 ASP A C 1
ATOM 4132 O O . ASP A 1 567 ? -107.509 28.170 33.254 1.00 81.56 567 ASP A O 1
ATOM 4136 N N . ALA A 1 568 ? -106.716 26.598 34.649 1.00 79.00 568 ALA A N 1
ATOM 4137 C CA . ALA A 1 568 ? -107.331 27.085 35.884 1.00 79.00 568 ALA A CA 1
ATOM 4138 C C . ALA A 1 568 ? -108.877 27.099 35.876 1.00 79.00 568 ALA A C 1
ATOM 4140 O O . ALA A 1 568 ? -109.487 27.734 36.734 1.00 79.00 568 ALA A O 1
ATOM 4141 N N . ASN A 1 569 ? -109.525 26.346 34.976 1.00 81.75 569 ASN A N 1
ATOM 4142 C CA . ASN A 1 569 ? -110.990 26.323 34.860 1.00 81.75 569 ASN A CA 1
ATOM 4143 C C . ASN A 1 569 ? -111.699 25.458 35.918 1.00 81.75 569 ASN A C 1
ATOM 4145 O O . ASN A 1 569 ? -112.928 25.366 35.940 1.00 81.75 569 ASN A O 1
ATOM 4149 N N . GLY A 1 570 ? -110.935 24.831 36.810 1.00 85.38 570 GLY A N 1
ATOM 4150 C CA . GLY A 1 570 ? -111.453 24.072 37.937 1.00 85.38 570 GLY A CA 1
ATOM 4151 C C . GLY A 1 570 ? -110.370 23.287 38.667 1.00 85.38 570 GLY A C 1
ATOM 4152 O O . GLY A 1 570 ? -109.214 23.211 38.237 1.00 85.38 570 GLY A O 1
ATOM 4153 N N . SER A 1 571 ? -110.742 22.693 39.795 1.00 90.25 571 SER A N 1
ATOM 4154 C CA . SER A 1 571 ? -109.869 21.805 40.561 1.00 90.25 571 SER A CA 1
ATOM 4155 C C . SER A 1 571 ? -110.661 20.704 41.247 1.00 90.25 571 SER A C 1
ATOM 4157 O O . SER A 1 571 ? -111.847 20.844 41.519 1.00 90.25 571 SER A O 1
ATOM 4159 N N . THR A 1 572 ? -109.999 19.590 41.515 1.00 91.62 572 THR A N 1
ATOM 4160 C CA . THR A 1 572 ? -110.518 18.482 42.304 1.00 91.62 572 THR A CA 1
ATOM 4161 C C . THR A 1 572 ? -109.671 18.363 43.559 1.00 91.62 572 THR A C 1
ATOM 4163 O O . THR A 1 572 ? -108.453 18.229 43.470 1.00 91.62 572 THR A O 1
ATOM 4166 N N . LEU A 1 573 ? -110.311 18.410 44.718 1.00 91.69 573 LEU A N 1
ATOM 4167 C CA . LEU A 1 573 ? -109.708 18.241 46.029 1.00 91.69 573 LEU A CA 1
ATOM 4168 C C . LEU A 1 573 ? -110.278 16.980 46.668 1.00 91.69 573 LEU A C 1
ATOM 4170 O O . LEU A 1 573 ? -111.473 16.886 46.909 1.00 91.69 573 LEU A O 1
ATOM 4174 N N . LEU A 1 574 ? -109.417 16.038 47.005 1.00 91.56 574 LEU A N 1
ATOM 4175 C CA . LEU A 1 574 ? -109.725 14.960 47.927 1.00 91.56 574 LEU A CA 1
ATOM 4176 C C . LEU A 1 574 ? -109.094 15.305 49.277 1.00 91.56 574 LEU A C 1
ATOM 4178 O O . LEU A 1 574 ? -107.907 15.618 49.346 1.00 91.56 574 LEU A O 1
ATOM 4182 N N . ASN A 1 575 ? -109.878 15.263 50.345 1.00 89.50 575 ASN A N 1
ATOM 4183 C CA . ASN A 1 575 ? -109.399 15.444 51.713 1.00 89.50 575 ASN A CA 1
ATOM 4184 C C . ASN A 1 575 ? -110.104 14.460 52.660 1.00 89.50 575 ASN A C 1
ATOM 4186 O O . ASN A 1 575 ? -110.943 13.665 52.233 1.00 89.50 575 ASN A O 1
ATOM 4190 N N . ASN A 1 576 ? -109.803 14.529 53.960 1.00 84.12 576 ASN A N 1
ATOM 4191 C CA . ASN A 1 576 ? -110.443 13.692 54.984 1.00 84.12 576 ASN A CA 1
ATOM 4192 C C . ASN A 1 576 ? -111.981 13.796 55.028 1.00 84.12 576 ASN A C 1
ATOM 4194 O O . ASN A 1 576 ? -112.624 12.924 55.602 1.00 84.12 576 ASN A O 1
ATOM 4198 N N . GLY A 1 577 ? -112.565 14.850 54.455 1.00 83.31 577 GLY A N 1
ATOM 4199 C CA . GLY A 1 577 ? -114.006 15.072 54.386 1.00 83.31 577 GLY A CA 1
ATOM 4200 C C . GLY A 1 577 ? -114.664 14.639 53.072 1.00 83.31 577 GLY A C 1
ATOM 4201 O O . GLY A 1 577 ? -115.867 14.849 52.940 1.00 83.31 577 GLY A O 1
ATOM 4202 N N . GLY A 1 578 ? -113.927 14.102 52.093 1.00 87.88 578 GLY A N 1
ATOM 4203 C CA . GLY A 1 578 ? -114.473 13.619 50.816 1.00 87.88 578 GLY A CA 1
ATOM 4204 C C . GLY A 1 578 ? -113.781 14.182 49.569 1.00 87.88 578 GLY A C 1
ATOM 4205 O O . GLY A 1 578 ? -112.719 14.800 49.642 1.00 87.88 578 GLY A O 1
ATOM 4206 N N . LEU A 1 579 ? -114.394 13.932 48.408 1.00 91.06 579 LEU A N 1
ATOM 4207 C CA . LEU A 1 579 ? -113.980 14.426 47.094 1.00 91.06 579 LEU A CA 1
ATOM 4208 C C . LEU A 1 579 ? -114.821 15.644 46.709 1.00 91.06 579 LEU A C 1
ATOM 4210 O O . LEU A 1 579 ? -116.042 15.544 46.629 1.00 91.06 579 LEU A O 1
ATOM 4214 N N . TYR A 1 580 ? -114.166 16.753 46.401 1.00 90.50 580 TYR A N 1
ATOM 4215 C CA . TYR A 1 580 ? -114.769 18.032 46.053 1.00 90.50 580 TYR A CA 1
ATOM 4216 C C . TYR A 1 580 ? -114.260 18.487 44.689 1.00 90.50 580 TYR A C 1
ATOM 4218 O O . TYR A 1 580 ? -113.063 18.422 44.418 1.00 90.50 580 TYR A O 1
ATOM 4226 N N . VAL A 1 581 ? -115.154 18.964 43.831 1.00 90.56 581 VAL A N 1
ATOM 4227 C CA . VAL A 1 581 ? -114.816 19.559 42.534 1.00 90.56 581 VAL A CA 1
ATOM 4228 C C . VAL A 1 581 ? -115.251 21.014 42.544 1.00 90.56 581 VAL A C 1
ATOM 4230 O O . VAL A 1 581 ? -116.413 21.313 42.816 1.00 90.56 581 VAL A O 1
ATOM 4233 N N . TYR A 1 582 ? -114.325 21.906 42.221 1.00 90.00 582 TYR A N 1
ATOM 4234 C CA . TYR A 1 582 ? -114.521 23.347 42.143 1.00 90.00 582 TYR A CA 1
ATOM 4235 C C . TYR A 1 582 ? -114.412 23.820 40.693 1.00 90.00 582 TYR A C 1
ATOM 4237 O O . TYR A 1 582 ? -113.596 23.296 39.932 1.00 90.00 582 TYR A O 1
ATOM 4245 N N . ASP A 1 583 ? -115.208 24.819 40.317 1.00 87.56 583 ASP A N 1
ATOM 4246 C CA . ASP A 1 583 ? -115.056 25.521 39.037 1.00 87.56 583 ASP A CA 1
ATOM 4247 C C . ASP A 1 583 ? -113.963 26.609 39.079 1.00 87.56 583 ASP A C 1
ATOM 4249 O O . ASP A 1 583 ? -113.301 26.811 40.099 1.00 87.56 583 ASP A O 1
ATOM 4253 N N . ALA A 1 584 ? -113.795 27.334 37.968 1.00 82.88 584 ALA A N 1
ATOM 4254 C CA . ALA A 1 584 ? -112.841 28.437 37.816 1.00 82.88 584 ALA A CA 1
ATOM 4255 C C . ALA A 1 584 ? -112.986 29.550 38.873 1.00 82.88 584 ALA A C 1
ATOM 4257 O O . ALA A 1 584 ? -112.021 30.247 39.180 1.00 82.88 584 ALA A O 1
ATOM 4258 N N . ASN A 1 585 ? -114.186 29.717 39.441 1.00 80.44 585 ASN A N 1
ATOM 4259 C CA . ASN A 1 585 ? -114.496 30.734 40.444 1.00 80.44 585 ASN A CA 1
ATOM 4260 C C . ASN A 1 585 ? -114.358 30.198 41.881 1.00 80.44 585 ASN A C 1
ATOM 4262 O O . ASN A 1 585 ? -114.735 30.886 42.827 1.00 80.44 585 ASN A O 1
ATOM 4266 N N . GLY A 1 586 ? -113.864 28.965 42.060 1.00 81.12 586 GLY A N 1
ATOM 4267 C CA . GLY A 1 586 ? -113.743 28.314 43.366 1.00 81.12 586 GLY A CA 1
ATOM 4268 C C . GLY A 1 586 ? -115.080 27.858 43.956 1.00 81.12 586 GLY A C 1
ATOM 4269 O O . GLY A 1 586 ? -115.146 27.539 45.141 1.00 81.12 586 GLY A O 1
ATOM 4270 N N . THR A 1 587 ? -116.152 27.823 43.156 1.00 85.25 587 THR A N 1
ATOM 4271 C CA . THR A 1 587 ? -117.466 27.359 43.615 1.00 85.25 587 THR A CA 1
ATOM 4272 C C . THR A 1 587 ? -117.514 25.840 43.566 1.00 85.25 587 THR A C 1
ATOM 4274 O O . THR A 1 587 ? -117.220 25.242 42.530 1.00 85.25 587 THR A O 1
ATOM 4277 N N . GLU A 1 588 ? -117.905 25.208 44.673 1.00 88.00 588 GLU A N 1
ATOM 4278 C CA . GLU A 1 588 ? -118.117 23.761 44.734 1.00 88.00 588 GLU A CA 1
ATOM 4279 C C . GLU A 1 588 ? -119.241 23.363 43.767 1.00 88.00 588 GLU A C 1
ATOM 4281 O O . GLU A 1 588 ? -120.374 23.838 43.860 1.00 88.00 588 GLU A O 1
ATOM 4286 N N . ARG A 1 589 ? -118.918 22.501 42.806 1.00 88.88 589 ARG A N 1
ATOM 4287 C CA . ARG A 1 589 ? -119.863 21.953 41.825 1.00 88.88 589 ARG A CA 1
ATOM 4288 C C . ARG A 1 589 ? -120.284 20.537 42.165 1.00 88.88 589 ARG A C 1
ATOM 4290 O O . ARG A 1 589 ? -121.349 20.092 41.744 1.00 88.88 589 ARG A O 1
ATOM 4297 N N . THR A 1 590 ? -119.446 19.803 42.884 1.00 85.75 590 THR A N 1
ATOM 4298 C CA . THR A 1 590 ? -119.718 18.418 43.263 1.00 85.75 590 THR A CA 1
ATOM 4299 C C . THR A 1 590 ? -118.980 18.096 44.554 1.00 85.75 590 THR A C 1
ATOM 4301 O O . THR A 1 590 ? -117.791 18.385 44.652 1.00 85.75 590 THR A O 1
ATOM 4304 N N . ALA A 1 591 ? -119.663 17.457 45.503 1.00 87.12 591 ALA A N 1
ATOM 4305 C CA . ALA A 1 591 ? -119.060 16.846 46.683 1.00 87.12 591 ALA A CA 1
ATOM 4306 C C . ALA A 1 591 ? -119.543 15.399 46.829 1.00 87.12 591 ALA A C 1
ATOM 4308 O O . ALA A 1 591 ? -120.743 15.128 46.763 1.00 87.12 591 ALA A O 1
ATOM 4309 N N . VAL A 1 592 ? -118.612 14.466 47.028 1.00 84.12 592 VAL A N 1
ATOM 4310 C CA . VAL A 1 592 ? -118.877 13.026 47.153 1.00 84.12 592 VAL A CA 1
ATOM 4311 C C . VAL A 1 592 ? -118.177 12.483 48.396 1.00 84.12 592 VAL A C 1
ATOM 4313 O O . VAL A 1 592 ? -116.997 12.742 48.615 1.00 84.12 592 VAL A O 1
ATOM 4316 N N . GLY A 1 593 ? -118.895 11.702 49.210 1.00 74.38 593 GLY A N 1
ATOM 4317 C CA . GLY A 1 593 ? -118.317 11.025 50.380 1.00 74.38 593 GLY A CA 1
ATOM 4318 C C . GLY A 1 593 ? -118.207 11.879 51.646 1.00 74.38 593 GLY A C 1
ATOM 4319 O O . GLY A 1 593 ? -117.536 11.471 52.589 1.00 74.38 593 GLY A O 1
ATOM 4320 N N . ARG A 1 594 ? -118.886 13.032 51.700 1.00 70.56 594 ARG A N 1
ATOM 4321 C CA . ARG A 1 594 ? -119.030 13.825 52.926 1.00 70.56 594 ARG A CA 1
ATOM 4322 C C . ARG A 1 594 ? -120.004 13.130 53.880 1.00 70.56 594 ARG A C 1
ATOM 4324 O O . ARG A 1 594 ? -121.208 13.367 53.822 1.00 70.56 594 ARG A O 1
ATOM 4331 N N . LEU A 1 595 ? -119.480 12.230 54.708 1.00 62.56 595 LEU A N 1
ATOM 4332 C CA . LEU A 1 595 ? -120.224 11.608 55.801 1.00 62.56 595 LEU A CA 1
ATOM 4333 C C . LEU A 1 595 ? -120.411 12.671 56.892 1.00 62.56 595 LEU A C 1
ATOM 4335 O O . LEU A 1 595 ? -119.437 13.081 57.519 1.00 62.56 595 LEU A O 1
ATOM 4339 N N . THR A 1 596 ? -121.632 13.184 57.035 1.00 61.62 596 THR A N 1
ATOM 4340 C CA . THR A 1 596 ? -122.026 14.017 58.184 1.00 61.62 596 THR A CA 1
ATOM 4341 C C . THR A 1 596 ? -122.025 13.218 59.469 1.00 61.62 596 THR A C 1
ATOM 4343 O O . THR A 1 596 ? -122.514 12.065 59.403 1.00 61.62 596 THR A O 1
#

Mean predicted aligned error: 24.12 Å

Solvent-accessible surface area (backbone atoms only — not comparable to full-atom values): 35255 Å² total; per-residue (Å²): 133,89,86,85,76,61,73,91,69,54,93,72,82,73,64,54,74,80,77,48,89,83,90,76,88,85,84,86,88,70,97,61,95,85,79,83,84,89,77,93,79,85,91,85,74,77,78,66,71,52,74,69,50,54,51,49,51,51,50,50,49,52,48,51,53,50,52,53,51,48,51,51,51,50,50,53,49,50,52,51,48,51,53,50,52,49,51,50,52,51,51,51,50,51,51,48,54,51,50,52,56,62,75,51,66,41,59,79,44,81,36,67,59,85,76,56,80,92,62,68,38,68,58,21,38,37,31,37,38,53,94,78,42,81,47,47,24,36,33,75,87,85,50,77,41,76,61,72,66,64,64,63,53,52,49,51,52,50,51,52,52,51,52,55,53,49,54,55,50,51,53,52,54,52,50,52,54,50,51,53,49,51,50,54,50,52,54,50,52,52,53,48,51,51,50,51,49,52,49,52,51,56,62,76,64,61,81,73,74,62,58,96,64,30,50,35,73,87,66,57,52,65,46,47,38,49,77,47,37,76,39,84,32,90,86,49,98,87,39,66,21,19,39,31,28,38,28,56,21,44,51,46,85,94,59,64,47,81,47,48,49,68,44,36,35,44,35,34,32,34,38,31,26,68,54,28,43,82,80,24,34,38,31,42,32,37,39,33,18,32,88,86,67,50,76,76,46,76,48,64,33,44,75,44,56,35,72,41,79,62,75,44,80,46,65,23,69,39,65,37,54,84,66,26,40,27,32,39,44,33,42,38,32,38,74,65,73,82,73,30,26,43,36,36,25,59,43,44,36,34,71,55,57,77,56,63,63,51,48,54,50,49,52,50,53,48,50,52,51,50,51,52,49,50,54,51,51,52,54,46,49,54,50,49,51,51,45,49,44,68,78,58,52,85,59,82,68,49,101,84,50,77,88,78,67,94,82,68,85,86,78,72,63,62,65,54,48,49,51,49,50,52,49,49,52,50,48,50,50,50,53,51,51,52,57,57,53,74,74,61,88,75,87,83,86,82,83,84,80,86,77,89,63,99,78,82,74,84,79,71,81,68,86,68,76,75,52,67,47,102,84,79,52,73,57,67,65,49,58,46,62,47,59,88,84,84,57,80,47,79,54,73,70,65,82,61,50,65,51,80,46,68,89,77,88,55,82,44,59,53,38,33,38,44,92,92,42,79,47,63,79,71,85,90,74,96,79,85,88,74,94,77,84,90,70,78,50,70,52,67,44,92,55,53,20,80,84,73,44,50,28,36,36,37,30,56,72,78,48,33,41,35,45,39,38,62,82,43,61,24,35,37,39,38,40,92,65,27,40,36,32,26,39,59,85,68,47,78,76,45,78,45,74,64,79,127